Protein AF-J2YE41-F1 (afdb_monomer_lite)

Radius of gyration: 23.67 Å; chains: 1; bounding box: 54×49×64 Å

Secondary structure (DSSP, 8-state):
---EEEEEETTEEEEEETTTTEEPTT--EESTTTSBTHHHHT-SS---EEEE-SSSEEEEEETTEEEEEETTTTEEPTT--EEHHHHSTTTTTTT-SS---EEEE-SSSEEEEEETTEEEEEETTTTEEPTT-SEEHHHHSTTHHHHT-SS--SEEEE-SSSEEEEEETTEEEEEETTTTEEPTT-SEEHHHH--SSSSS---EEEEESS----TT--TTTHHHHHHHHHHHHHHHTS-HHHHHHHHHHHHTT-TT-B-TTSS-BTTTTB-HHHHHHTT--SHHHHHTTS-HHHHHHHHHHHHGGGTTS--SHHHHHHHHH-GGG--TT--TT-EEE-TTSTTGGGTGGGGGG-SS-SS-EEHHHHHHHHHHHT-SHHHHHHHHHHHT-

Foldseek 3Di:
DFQWKWFDDFLWIWIAGLVVLATDPPDTDGLPPQQACCVVQVNSGQFQEWEDQLDQWIWTAHFQWIWIAGQLLRHTDPPDTDGQPPQQAACVVQVNSGRFQYWYDPVPQWIWTWDFLWIWIAHNVVSYTDPPDTDGQPVQQPCCVVQVNRGGFNEKEDSVPQWIWTDDFQWIWIARNVVSHTDPPPGDGCVVRYPTDDSTGTSYMYTRPDDRDPLLDPVLCDLLNLVLLVVLCVLLVEDSLLLQLQLCLQAVQQQLDADPVAGQGGSNRHHQVLCVVLVNDPGRNVSNVDGSSRCVSSVSVLSNVVRQQHYASLSVNCSSQPVVPGDNPADQAAFPEFCPDPPNVSCPVVVVLVPVNPRTRGSVSSRVSSVVSCDDDSNVSVVCSSVPD

pLDDT: mean 89.84, std 10.74, range [37.81, 98.69]

Sequence (389 aa):
MITKAYFIYGGNYVRYDAATDSSDAGYPKQISGNWQGFSASGFDAGIEAAVDDNGLKIYFFKGGQYVRYDISSNRIDNGYPLRIADLWPGMSDSGFDSNIDAAVNWGNGKIFFFKGNQYLRYDLAADHTDNGYPVLISDGWPGFQAAGFADSIDAIVNWGNGKVYFFKSDKYLRYDIAADAIDPGYPDDIGNGWDIGPQGRIDAAWTISHQPINPTNFNYLGQQFFAKLKATCVQLNCSAEDLLGVMESESSIQPSAQNPNGKATGLIQFMPQTLIGLGWNNGPDAFRQLSALDQLPYVENYYRPHVGKLATAGRLYLATFLPALLTPNTQEADVVCEPGGINSQFYQPNQMLDTNKDGKITVSDLTERITKVQQGARWDALLALLNGA

Structure (mmCIF, N/CA/C/O backbone):
data_AF-J2YE41-F1
#
_entry.id   AF-J2YE41-F1
#
loop_
_atom_site.group_PDB
_atom_site.id
_atom_site.type_symbol
_atom_site.label_atom_id
_atom_site.label_alt_id
_atom_site.label_comp_id
_atom_site.label_asym_id
_atom_site.label_entity_id
_atom_site.label_seq_id
_atom_site.pdbx_PDB_ins_code
_atom_site.Cartn_x
_atom_site.Cartn_y
_atom_site.Cartn_z
_atom_site.occupancy
_atom_site.B_iso_or_equiv
_atom_site.auth_seq_id
_atom_site.auth_comp_id
_atom_site.auth_asym_id
_atom_site.auth_atom_id
_atom_site.pdbx_PDB_model_num
ATOM 1 N N . MET A 1 1 ? -0.379 11.941 -10.995 1.00 47.78 1 MET A N 1
ATOM 2 C CA . MET A 1 1 ? 0.972 1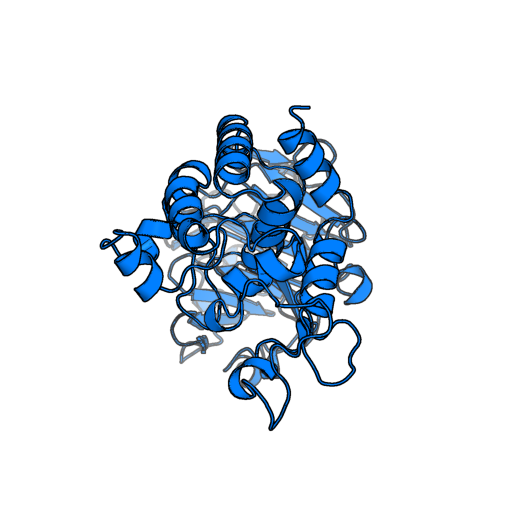1.924 -11.595 1.00 47.78 1 MET A CA 1
ATOM 3 C C . MET A 1 1 ? 1.886 11.222 -10.618 1.00 47.78 1 MET A C 1
ATOM 5 O O . MET A 1 1 ? 1.820 11.550 -9.439 1.00 47.78 1 MET A O 1
ATOM 9 N N . ILE A 1 2 ? 2.678 10.259 -11.091 1.00 57.72 2 ILE A N 1
ATOM 10 C CA . ILE A 1 2 ? 3.750 9.663 -10.290 1.00 57.72 2 ILE A CA 1
ATOM 11 C C . ILE A 1 2 ? 4.772 10.764 -10.023 1.00 57.72 2 ILE A C 1
ATOM 13 O O . ILE A 1 2 ? 5.197 11.445 -10.951 1.00 57.72 2 ILE A O 1
ATOM 17 N N . THR A 1 3 ? 5.120 10.981 -8.761 1.00 66.81 3 THR A N 1
ATOM 18 C CA . THR A 1 3 ? 6.094 12.015 -8.379 1.00 66.81 3 THR A CA 1
ATOM 19 C C . THR A 1 3 ? 7.393 11.426 -7.865 1.00 66.81 3 THR A C 1
ATOM 21 O O . THR A 1 3 ? 8.414 12.110 -7.876 1.00 66.81 3 THR A O 1
ATOM 24 N N . LYS A 1 4 ? 7.376 10.168 -7.411 1.00 83.75 4 LYS A N 1
ATOM 25 C CA . LYS A 1 4 ? 8.540 9.529 -6.809 1.00 83.75 4 LYS A CA 1
ATOM 26 C C . LYS A 1 4 ? 8.691 8.087 -7.268 1.00 83.75 4 LYS A C 1
ATOM 28 O O . LYS A 1 4 ? 7.732 7.311 -7.252 1.00 83.75 4 LYS A O 1
ATOM 33 N N . ALA A 1 5 ? 9.926 7.757 -7.614 1.00 89.31 5 ALA A N 1
ATOM 34 C CA . ALA A 1 5 ? 10.403 6.404 -7.821 1.00 89.31 5 ALA A CA 1
ATOM 35 C C . ALA A 1 5 ? 11.392 6.036 -6.714 1.00 89.31 5 ALA A C 1
ATOM 37 O O . ALA A 1 5 ? 11.994 6.894 -6.060 1.00 89.31 5 ALA A O 1
ATOM 38 N N . TYR A 1 6 ? 11.529 4.741 -6.500 1.00 91.62 6 TYR A N 1
ATOM 39 C CA . TYR A 1 6 ? 12.359 4.158 -5.473 1.00 91.62 6 TYR A CA 1
ATOM 40 C C . TYR A 1 6 ? 13.225 3.074 -6.070 1.00 91.62 6 TYR A C 1
ATOM 42 O O . TYR A 1 6 ? 12.728 2.248 -6.828 1.00 91.62 6 TYR A O 1
ATOM 50 N N . PHE A 1 7 ? 14.495 3.068 -5.687 1.00 93.88 7 PHE A N 1
ATOM 51 C CA . PHE A 1 7 ? 15.485 2.118 -6.177 1.00 93.88 7 PHE A CA 1
ATOM 52 C C . PHE A 1 7 ? 16.212 1.506 -4.992 1.00 93.88 7 PHE A C 1
ATOM 54 O O . PHE A 1 7 ? 16.685 2.248 -4.133 1.00 93.88 7 PHE A O 1
ATOM 61 N N . ILE A 1 8 ? 16.293 0.181 -4.932 1.00 92.50 8 ILE A N 1
ATOM 62 C CA . ILE A 1 8 ? 17.018 -0.565 -3.901 1.00 92.50 8 ILE A CA 1
ATOM 63 C C . ILE A 1 8 ? 18.302 -1.128 -4.493 1.00 92.50 8 ILE A C 1
ATOM 65 O O . ILE A 1 8 ? 18.303 -1.643 -5.607 1.00 92.50 8 ILE A O 1
ATOM 69 N N . TYR A 1 9 ? 19.382 -1.061 -3.720 1.00 90.12 9 TYR A N 1
ATOM 70 C CA . TYR A 1 9 ? 20.625 -1.767 -4.006 1.00 90.12 9 TYR A CA 1
ATOM 71 C C . TYR A 1 9 ? 21.387 -2.051 -2.708 1.00 90.12 9 TYR A C 1
ATOM 73 O O . TYR A 1 9 ? 21.607 -1.163 -1.876 1.00 90.12 9 TYR A O 1
ATOM 81 N N . GLY A 1 10 ? 21.801 -3.301 -2.502 1.00 83.88 10 GLY A N 1
ATOM 82 C CA . GLY A 1 10 ? 22.685 -3.688 -1.397 1.00 83.88 10 GLY A CA 1
ATOM 83 C C . GLY A 1 10 ? 22.175 -3.284 -0.005 1.00 83.88 10 GLY A C 1
ATOM 84 O O . GLY A 1 10 ? 22.964 -2.845 0.831 1.00 83.88 10 GLY A O 1
ATOM 85 N N . GLY A 1 11 ? 20.858 -3.361 0.230 1.00 86.69 11 GLY A N 1
ATOM 86 C CA . GLY A 1 11 ? 20.211 -2.964 1.495 1.00 86.69 11 GLY A CA 1
ATOM 87 C C . GLY A 1 11 ? 20.052 -1.450 1.699 1.00 86.69 11 GLY A C 1
ATOM 88 O O . GLY A 1 11 ? 19.559 -1.004 2.740 1.00 86.69 11 GLY A O 1
ATOM 89 N N . ASN A 1 12 ? 20.445 -0.646 0.711 1.00 90.25 12 ASN A N 1
ATOM 90 C CA . ASN A 1 12 ? 20.155 0.780 0.642 1.00 90.25 12 ASN A CA 1
ATOM 91 C C . ASN A 1 12 ? 18.992 1.037 -0.309 1.00 90.25 12 ASN A C 1
ATOM 93 O O . ASN A 1 12 ? 18.673 0.208 -1.158 1.00 90.25 12 ASN A O 1
ATOM 97 N N . TYR A 1 13 ? 18.390 2.211 -0.183 1.00 91.69 13 TYR A N 1
ATOM 98 C CA . TYR A 1 13 ? 17.435 2.724 -1.142 1.00 91.69 13 TYR A CA 1
ATOM 99 C C . TYR A 1 13 ? 17.724 4.185 -1.482 1.00 91.69 13 TYR A C 1
ATOM 101 O O . TYR A 1 13 ? 18.233 4.950 -0.655 1.00 91.69 13 TYR A O 1
ATOM 109 N N . VAL A 1 14 ? 17.362 4.569 -2.700 1.00 92.12 14 VAL A N 1
ATOM 110 C CA . VAL A 1 14 ? 17.308 5.948 -3.180 1.00 92.12 14 VAL A CA 1
ATOM 111 C C . VAL A 1 14 ? 15.861 6.313 -3.445 1.00 92.12 14 VAL A C 1
ATOM 113 O O . VAL A 1 14 ? 15.091 5.523 -3.990 1.00 92.12 14 VAL A O 1
ATOM 116 N N . ARG A 1 15 ? 15.503 7.534 -3.055 1.00 90.69 15 ARG A N 1
ATOM 117 C CA . ARG A 1 15 ? 14.259 8.177 -3.453 1.00 90.69 15 ARG A CA 1
ATOM 118 C C . ARG A 1 15 ? 14.569 9.145 -4.586 1.00 90.69 15 ARG A C 1
ATOM 120 O O . ARG A 1 15 ? 15.412 10.021 -4.416 1.00 90.69 15 ARG A O 1
ATOM 127 N N . TYR A 1 16 ? 13.890 8.977 -5.708 1.00 88.94 16 TYR A N 1
ATOM 128 C CA . TYR A 1 16 ? 14.122 9.735 -6.928 1.00 88.94 16 TYR A CA 1
ATOM 129 C C . TYR A 1 16 ? 12.886 10.546 -7.294 1.00 88.94 16 TYR A C 1
ATOM 131 O O . TYR A 1 16 ? 11.766 10.031 -7.266 1.00 88.94 16 TYR A O 1
ATOM 139 N N . ASP A 1 17 ? 13.081 11.823 -7.595 1.00 85.25 17 ASP A N 1
ATOM 140 C CA . ASP A 1 17 ? 12.035 12.743 -8.017 1.00 85.25 17 ASP A CA 1
ATOM 141 C C . ASP A 1 17 ? 11.844 12.677 -9.527 1.00 85.25 17 ASP A C 1
ATOM 143 O O . ASP A 1 17 ? 12.716 13.069 -10.298 1.00 85.25 17 ASP A O 1
ATOM 147 N N . ALA A 1 18 ? 10.677 12.196 -9.950 1.00 79.56 18 ALA A N 1
ATOM 148 C CA . ALA A 1 18 ? 10.364 12.075 -11.366 1.00 79.56 18 ALA A CA 1
ATOM 149 C C . ALA A 1 18 ? 10.132 13.432 -12.054 1.00 79.56 18 ALA A C 1
ATOM 151 O O . ALA A 1 18 ? 10.182 13.510 -13.279 1.00 79.56 18 ALA A O 1
ATOM 152 N N . ALA A 1 19 ? 9.849 14.493 -11.290 1.00 78.69 19 ALA A N 1
ATOM 153 C CA . ALA A 1 19 ? 9.622 15.832 -11.823 1.00 78.69 19 ALA A CA 1
ATOM 154 C C . ALA A 1 19 ? 10.927 16.615 -12.001 1.00 78.69 19 ALA A C 1
ATOM 156 O O . ALA A 1 19 ? 11.028 17.404 -12.940 1.00 78.69 19 ALA A O 1
ATOM 157 N N . THR A 1 20 ? 11.906 16.419 -11.113 1.00 82.31 20 THR A N 1
ATOM 158 C CA . THR A 1 20 ? 13.231 17.054 -11.235 1.00 82.31 20 THR A CA 1
ATOM 159 C C . THR A 1 20 ? 14.285 16.160 -11.874 1.00 82.31 20 THR A C 1
ATOM 161 O O . THR A 1 20 ? 15.378 16.649 -12.141 1.00 82.31 20 THR A O 1
ATOM 164 N N . ASP A 1 21 ? 13.954 14.894 -12.131 1.00 83.69 21 ASP A N 1
ATOM 165 C CA . ASP A 1 21 ? 14.845 13.891 -12.720 1.00 83.69 21 ASP A CA 1
ATOM 166 C C . ASP A 1 21 ? 16.160 13.763 -11.932 1.00 83.69 21 ASP A C 1
ATOM 168 O O . ASP A 1 21 ? 17.269 13.826 -12.462 1.00 83.69 21 ASP A O 1
ATOM 172 N N . SER A 1 22 ? 16.036 13.663 -10.605 1.00 87.81 22 SER A N 1
ATOM 173 C CA . SER A 1 22 ? 17.184 13.607 -9.701 1.00 87.81 22 SER A CA 1
ATOM 174 C C . SER A 1 22 ? 16.878 12.833 -8.426 1.00 87.81 22 SER A C 1
ATOM 176 O O . SER A 1 22 ? 15.730 12.776 -7.973 1.00 87.81 22 SER A O 1
ATOM 178 N N . SER A 1 23 ? 17.912 12.283 -7.786 1.00 88.75 23 SER A N 1
ATOM 179 C CA . SER A 1 23 ? 17.758 11.781 -6.423 1.00 88.75 23 SER A CA 1
ATOM 180 C C . SER A 1 23 ? 17.470 12.916 -5.446 1.00 88.75 23 SER A C 1
ATOM 182 O O . SER A 1 23 ? 17.886 14.065 -5.616 1.00 88.75 23 SER A O 1
ATOM 184 N N . ASP A 1 24 ? 16.730 12.585 -4.394 1.00 85.75 24 ASP A N 1
ATOM 185 C CA . ASP A 1 24 ? 16.506 13.510 -3.300 1.00 85.75 24 ASP A CA 1
ATOM 186 C C . ASP A 1 24 ? 17.790 13.693 -2.481 1.00 85.75 24 ASP A C 1
ATOM 188 O O . ASP A 1 24 ? 18.535 12.747 -2.214 1.00 85.75 24 ASP A O 1
ATOM 192 N N . ALA A 1 25 ? 18.015 14.914 -1.997 1.00 83.62 25 ALA A N 1
ATOM 193 C CA . ALA A 1 25 ? 19.161 15.211 -1.147 1.00 83.62 25 ALA A CA 1
ATOM 194 C C . ALA A 1 25 ? 19.198 14.309 0.106 1.00 83.62 25 ALA A C 1
ATOM 196 O O . ALA A 1 25 ? 18.190 14.108 0.791 1.00 83.62 25 ALA A O 1
ATOM 197 N N . GLY A 1 26 ? 20.388 13.796 0.431 1.00 83.00 26 GLY A N 1
ATOM 198 C CA . GLY A 1 26 ? 20.605 12.922 1.589 1.00 83.00 26 GLY A CA 1
ATOM 199 C C . GLY A 1 26 ? 20.265 11.447 1.353 1.00 83.00 26 GLY A C 1
ATOM 200 O O . GLY A 1 26 ? 20.172 10.696 2.325 1.00 83.00 26 GLY A O 1
ATOM 201 N N . TYR A 1 27 ? 20.069 11.046 0.096 1.00 88.75 27 TYR A N 1
ATOM 202 C CA . TYR A 1 27 ? 20.074 9.653 -0.344 1.00 88.75 27 TYR A CA 1
ATOM 203 C C . TYR A 1 27 ? 21.438 9.276 -0.954 1.00 88.75 27 TYR A C 1
ATOM 205 O O . TYR A 1 27 ? 22.154 10.165 -1.416 1.00 88.75 27 TYR A O 1
ATOM 213 N N . PRO A 1 28 ? 21.823 7.985 -0.945 1.00 91.62 28 PRO A N 1
ATOM 214 C CA . PRO A 1 28 ? 21.070 6.827 -0.447 1.00 91.62 28 PRO A CA 1
ATOM 215 C C . PRO A 1 28 ? 20.937 6.746 1.076 1.00 91.62 28 PRO A C 1
ATOM 217 O O . PRO A 1 28 ? 21.727 7.320 1.823 1.00 91.62 28 PRO A O 1
ATOM 220 N N . LYS A 1 29 ? 19.946 5.975 1.533 1.00 88.50 29 LYS A N 1
ATOM 221 C CA . LYS A 1 29 ? 19.749 5.613 2.944 1.00 88.50 29 LYS A CA 1
ATOM 222 C C . LYS A 1 29 ? 19.607 4.105 3.095 1.00 88.50 29 LYS A C 1
ATOM 224 O O . LYS A 1 29 ? 19.166 3.435 2.171 1.00 88.50 29 LYS A O 1
ATOM 229 N N . GLN A 1 30 ? 19.913 3.572 4.273 1.00 89.12 30 GLN A N 1
ATOM 230 C CA . GLN A 1 30 ? 19.657 2.161 4.574 1.00 89.12 30 GLN A CA 1
ATOM 231 C C . GLN A 1 30 ? 18.156 1.885 4.675 1.00 89.12 30 GLN A C 1
ATOM 233 O O . GLN A 1 30 ? 17.416 2.696 5.231 1.00 89.12 30 GLN A O 1
ATOM 238 N N . ILE A 1 31 ? 17.705 0.728 4.188 1.00 87.06 31 ILE A N 1
ATOM 239 C CA . ILE A 1 31 ? 16.321 0.272 4.392 1.00 87.06 31 ILE A CA 1
ATOM 240 C C . ILE A 1 31 ? 16.079 0.037 5.885 1.00 87.06 31 ILE A C 1
ATOM 242 O O . ILE A 1 31 ? 15.104 0.536 6.456 1.00 87.06 31 ILE A O 1
ATOM 246 N N . SER A 1 32 ? 17.022 -0.659 6.528 1.00 82.94 32 SER A N 1
ATOM 247 C CA . SER A 1 32 ? 17.027 -0.893 7.971 1.00 82.94 32 SER A CA 1
ATOM 248 C C . SER A 1 32 ? 16.957 0.438 8.732 1.00 82.94 32 SER A C 1
ATOM 250 O O . SER A 1 32 ? 17.686 1.386 8.435 1.00 82.94 32 SER A O 1
ATOM 252 N N . GLY A 1 33 ? 16.022 0.538 9.679 1.00 74.06 33 GLY A N 1
ATOM 253 C CA . GLY A 1 33 ? 15.787 1.743 10.483 1.00 74.06 33 GLY A CA 1
ATOM 254 C C . GLY A 1 33 ? 15.034 2.892 9.795 1.00 74.06 33 GLY A C 1
ATOM 255 O O . GLY A 1 33 ? 14.515 3.753 10.501 1.00 74.06 33 GLY A O 1
ATOM 256 N N . ASN A 1 34 ? 14.913 2.913 8.460 1.00 79.75 34 ASN A N 1
ATOM 257 C CA . ASN A 1 34 ? 14.138 3.941 7.745 1.00 79.75 34 ASN A CA 1
ATOM 258 C C . ASN A 1 34 ? 12.757 3.447 7.289 1.00 79.75 34 ASN A C 1
ATOM 260 O O . ASN A 1 34 ? 11.850 4.262 7.132 1.00 79.75 34 ASN A O 1
ATOM 264 N N . TRP A 1 35 ? 12.587 2.134 7.118 1.00 83.00 35 TRP A N 1
ATOM 265 C CA . TRP A 1 35 ? 11.310 1.495 6.798 1.00 83.00 35 TRP A CA 1
ATOM 266 C C . TRP A 1 35 ? 10.893 0.571 7.945 1.00 83.00 35 TRP A C 1
ATOM 268 O O . TRP A 1 35 ? 11.604 -0.383 8.276 1.00 83.00 35 TRP A O 1
ATOM 278 N N . GLN A 1 36 ? 9.760 0.848 8.602 1.00 80.00 36 GLN A N 1
ATOM 279 C CA . GLN A 1 36 ? 9.432 0.129 9.836 1.00 80.00 36 GLN A CA 1
ATOM 280 C C . GLN A 1 36 ? 9.006 -1.317 9.574 1.00 80.00 36 GLN A C 1
ATOM 282 O O . GLN A 1 36 ? 8.247 -1.624 8.657 1.00 80.00 36 GLN A O 1
ATOM 287 N N . GLY A 1 37 ? 9.476 -2.223 10.429 1.00 82.56 37 GLY A N 1
ATOM 288 C CA . GLY A 1 37 ? 9.197 -3.655 10.331 1.00 82.56 37 GLY A CA 1
ATOM 289 C C . GLY A 1 37 ? 10.180 -4.431 9.453 1.00 82.56 37 GLY A C 1
ATOM 290 O O . GLY A 1 37 ? 10.293 -5.639 9.640 1.00 82.56 37 GLY A O 1
ATOM 291 N N . PHE A 1 38 ? 10.958 -3.776 8.580 1.00 89.38 38 PHE A N 1
ATOM 292 C CA . PHE A 1 38 ? 11.889 -4.470 7.679 1.00 89.38 38 PHE A CA 1
ATOM 293 C C . PHE A 1 38 ? 12.940 -5.297 8.428 1.00 89.38 38 PHE A C 1
ATOM 295 O O . PHE A 1 38 ? 13.073 -6.487 8.146 1.00 89.38 38 PHE A O 1
ATOM 302 N N . SER A 1 39 ? 13.591 -4.731 9.449 1.00 87.38 39 SER A N 1
ATOM 303 C CA . SER A 1 39 ? 14.577 -5.459 10.263 1.00 87.38 39 SER A CA 1
ATOM 304 C C . SER A 1 39 ? 13.960 -6.658 10.996 1.00 87.38 39 SER A C 1
ATOM 306 O O . SER A 1 39 ? 14.563 -7.722 11.063 1.00 87.38 39 SER A O 1
ATOM 308 N N . ALA A 1 40 ? 12.732 -6.517 11.511 1.00 86.12 40 ALA A N 1
ATOM 309 C CA . ALA A 1 40 ? 12.031 -7.603 12.202 1.00 86.12 40 ALA A CA 1
ATOM 310 C C . ALA A 1 40 ? 11.574 -8.716 11.241 1.00 86.12 40 ALA A C 1
ATOM 312 O O . ALA A 1 40 ? 11.523 -9.879 11.627 1.00 86.12 40 ALA A O 1
ATOM 313 N N . SER A 1 41 ? 11.255 -8.360 9.995 1.00 90.50 41 SER A N 1
ATOM 314 C CA . SER A 1 41 ? 10.841 -9.305 8.952 1.00 90.50 41 SER A CA 1
ATOM 315 C C . SER A 1 41 ? 12.006 -10.017 8.253 1.00 90.50 41 SER A C 1
ATOM 317 O O . SER A 1 41 ? 11.784 -11.007 7.562 1.00 90.50 41 SER A O 1
ATOM 319 N N . GLY A 1 42 ? 13.237 -9.507 8.392 1.00 92.19 42 GLY A N 1
ATOM 320 C CA . GLY A 1 42 ? 14.408 -9.985 7.650 1.00 92.19 42 GLY A CA 1
ATOM 321 C C . GLY A 1 42 ? 14.448 -9.555 6.175 1.00 92.19 42 GLY A C 1
ATOM 322 O O . GLY A 1 42 ? 15.196 -10.144 5.391 1.00 92.19 42 GLY A O 1
ATOM 323 N N . PHE A 1 43 ? 13.648 -8.558 5.782 1.00 94.12 43 PHE A N 1
ATOM 324 C CA . PHE A 1 43 ? 13.622 -7.982 4.428 1.00 94.12 43 PHE A CA 1
ATOM 325 C C . PHE A 1 43 ? 14.491 -6.724 4.293 1.00 94.12 43 PHE A C 1
ATOM 327 O O . PHE A 1 43 ? 14.517 -6.112 3.235 1.00 94.12 43 PHE A O 1
ATOM 334 N N . ASP A 1 44 ? 15.226 -6.310 5.325 1.00 88.56 44 ASP A N 1
ATOM 335 C CA . ASP A 1 44 ? 16.101 -5.130 5.264 1.00 88.56 44 ASP A CA 1
ATOM 336 C C . ASP A 1 44 ? 17.341 -5.300 4.361 1.00 88.56 44 ASP A C 1
ATOM 338 O O . ASP A 1 44 ? 18.073 -4.337 4.129 1.00 88.56 44 ASP A O 1
ATOM 342 N N . ALA A 1 45 ? 17.538 -6.496 3.799 1.00 89.69 45 ALA A N 1
ATOM 343 C CA . ALA A 1 45 ? 18.460 -6.785 2.707 1.00 89.69 45 ALA A CA 1
ATOM 344 C C . ALA A 1 45 ? 17.944 -7.935 1.821 1.00 89.69 45 ALA A C 1
ATOM 346 O O . ALA A 1 45 ? 17.189 -8.799 2.280 1.00 89.69 45 ALA A O 1
ATOM 347 N N . GLY A 1 46 ? 18.419 -7.987 0.571 1.00 91.00 46 GLY A N 1
ATOM 348 C CA . GLY A 1 46 ? 18.110 -9.064 -0.377 1.00 91.00 46 GLY A CA 1
ATOM 349 C C . GLY A 1 46 ? 16.665 -9.057 -0.875 1.00 91.00 46 GLY A C 1
ATOM 350 O O . GLY A 1 46 ? 16.093 -10.122 -1.056 1.00 91.00 46 GLY A O 1
ATOM 351 N N . ILE A 1 47 ? 16.061 -7.876 -1.015 1.00 95.25 47 ILE A N 1
ATOM 352 C CA . ILE A 1 47 ? 14.795 -7.719 -1.738 1.00 95.25 47 ILE A CA 1
ATOM 353 C C . ILE A 1 47 ? 15.092 -7.938 -3.219 1.00 95.25 47 ILE A C 1
ATOM 355 O O . ILE A 1 47 ? 16.036 -7.349 -3.733 1.00 95.25 47 ILE A O 1
ATOM 359 N N . GLU A 1 48 ? 14.297 -8.778 -3.867 1.00 96.50 48 GLU A N 1
ATOM 360 C CA . GLU A 1 48 ? 14.488 -9.190 -5.263 1.00 96.50 48 GLU A CA 1
ATOM 361 C C . GLU A 1 48 ? 13.505 -8.487 -6.201 1.00 96.50 48 GLU A C 1
ATOM 363 O O . GLU A 1 48 ? 13.808 -8.253 -7.358 1.00 96.50 48 GLU A O 1
ATOM 368 N N . ALA A 1 49 ? 12.325 -8.113 -5.703 1.00 97.12 49 ALA A N 1
ATOM 369 C CA . ALA A 1 49 ? 11.358 -7.333 -6.461 1.00 97.12 49 ALA A CA 1
ATOM 370 C C . ALA A 1 49 ? 10.476 -6.508 -5.525 1.00 97.12 49 ALA A C 1
ATOM 372 O O . ALA A 1 49 ? 10.270 -6.860 -4.358 1.00 97.12 49 ALA A O 1
ATOM 373 N N . ALA A 1 50 ? 9.916 -5.421 -6.048 1.00 95.62 50 ALA A N 1
ATOM 374 C CA . ALA A 1 50 ? 8.933 -4.606 -5.354 1.00 95.62 50 ALA A CA 1
ATOM 375 C C . ALA A 1 50 ? 7.855 -4.133 -6.331 1.00 95.62 50 ALA A C 1
ATOM 377 O O . ALA A 1 50 ? 8.156 -3.839 -7.483 1.00 95.62 50 ALA A O 1
ATOM 378 N N . VAL A 1 51 ? 6.604 -4.051 -5.885 1.00 93.38 51 VAL A N 1
ATOM 379 C CA . VAL A 1 51 ? 5.506 -3.508 -6.698 1.00 93.38 51 VAL A CA 1
ATOM 380 C C . VAL A 1 51 ? 4.420 -2.901 -5.821 1.00 93.38 51 VAL A C 1
ATOM 382 O O . VAL A 1 51 ? 4.123 -3.421 -4.744 1.00 93.38 51 VAL A O 1
ATOM 385 N N . ASP A 1 52 ? 3.820 -1.801 -6.266 1.00 87.88 52 ASP A N 1
ATOM 386 C CA . ASP A 1 52 ? 2.640 -1.215 -5.638 1.00 87.88 52 ASP A CA 1
ATOM 387 C C . ASP A 1 52 ? 1.340 -1.766 -6.250 1.00 87.88 52 ASP A C 1
ATOM 389 O O . ASP A 1 52 ? 1.282 -2.123 -7.428 1.00 87.88 52 ASP A O 1
ATOM 393 N N . ASP A 1 53 ? 0.260 -1.820 -5.469 1.00 75.44 53 ASP A N 1
ATOM 394 C CA . ASP A 1 53 ? -1.060 -2.258 -5.954 1.00 75.44 53 ASP A CA 1
ATOM 395 C C . ASP A 1 53 ? -1.919 -1.122 -6.537 1.00 75.44 53 ASP A C 1
ATOM 397 O O . ASP A 1 53 ? -3.129 -1.279 -6.689 1.00 75.44 53 ASP A O 1
ATOM 401 N N . ASN A 1 54 ? -1.318 0.028 -6.877 1.00 66.44 54 ASN A N 1
ATOM 402 C CA . ASN A 1 54 ? -1.997 1.304 -7.152 1.00 66.44 54 ASN A CA 1
ATOM 403 C C . ASN A 1 54 ? -2.819 1.862 -5.972 1.00 66.44 54 ASN A C 1
ATOM 405 O O . ASN A 1 54 ? -3.535 2.854 -6.135 1.00 66.44 54 ASN A O 1
ATOM 409 N N . GLY A 1 55 ? -2.734 1.248 -4.792 1.00 66.88 55 GLY A N 1
ATOM 410 C CA . GLY A 1 55 ? -3.373 1.693 -3.566 1.00 66.88 55 GLY A CA 1
ATOM 411 C C . GLY A 1 55 ? -2.365 2.280 -2.582 1.00 66.88 55 GLY A C 1
ATOM 412 O O . GLY A 1 55 ? -1.532 3.122 -2.918 1.00 66.88 55 GLY A O 1
ATOM 413 N N . LEU A 1 56 ? -2.481 1.849 -1.326 1.00 72.69 56 LEU A N 1
ATOM 414 C CA . LEU A 1 56 ? -1.610 2.259 -0.222 1.00 72.69 56 LEU A CA 1
ATOM 415 C C . LEU A 1 56 ? -0.676 1.127 0.218 1.00 72.69 56 LEU A C 1
ATOM 417 O O . LEU A 1 56 ? -0.145 1.179 1.329 1.00 72.69 56 LEU A O 1
ATOM 421 N N . LYS A 1 57 ? -0.488 0.093 -0.610 1.00 84.19 57 LYS A N 1
ATOM 422 C CA . LYS A 1 57 ? 0.353 -1.053 -0.271 1.00 84.19 57 LYS A CA 1
ATOM 423 C C . LYS A 1 57 ? 1.483 -1.228 -1.275 1.00 84.19 57 LYS A C 1
ATOM 425 O O . LYS A 1 57 ? 1.318 -1.029 -2.475 1.00 84.19 57 LYS A O 1
ATOM 430 N N . ILE A 1 58 ? 2.629 -1.646 -0.754 1.00 92.38 58 ILE A N 1
ATOM 431 C CA . ILE A 1 58 ? 3.781 -2.077 -1.544 1.00 92.38 58 ILE A CA 1
ATOM 432 C C . ILE A 1 58 ? 4.111 -3.501 -1.124 1.00 92.38 58 ILE A C 1
ATOM 434 O O . ILE A 1 58 ? 4.147 -3.815 0.066 1.00 92.38 58 ILE A O 1
ATOM 438 N N . TYR A 1 59 ? 4.354 -4.361 -2.095 1.00 95.06 59 TYR A N 1
ATOM 439 C CA . TYR A 1 59 ? 4.708 -5.753 -1.893 1.00 95.06 59 TYR A CA 1
ATOM 440 C C . TYR A 1 59 ? 6.181 -5.908 -2.231 1.00 95.06 59 TYR A C 1
ATOM 442 O O . TYR A 1 59 ? 6.589 -5.570 -3.338 1.00 95.06 59 TYR A O 1
ATOM 450 N N . PHE A 1 60 ? 6.970 -6.392 -1.276 1.00 97.12 60 PHE A N 1
ATOM 451 C CA . PHE A 1 60 ? 8.395 -6.662 -1.457 1.00 97.12 60 PHE A CA 1
ATOM 452 C C . PHE A 1 60 ? 8.614 -8.166 -1.413 1.00 97.12 60 PHE A C 1
ATOM 454 O O . PHE A 1 60 ? 8.120 -8.821 -0.494 1.00 97.12 60 PHE A O 1
ATOM 461 N N . PHE A 1 61 ? 9.353 -8.704 -2.376 1.00 97.94 61 PHE A N 1
ATOM 462 C CA . PHE A 1 61 ? 9.565 -10.137 -2.566 1.00 97.94 61 PHE A CA 1
ATOM 463 C C . PHE A 1 61 ? 11.018 -10.512 -2.282 1.00 97.94 61 PHE A C 1
ATOM 465 O O . PHE A 1 61 ? 11.934 -9.740 -2.569 1.00 97.94 61 PHE A O 1
ATOM 472 N N . LYS A 1 62 ? 11.208 -11.685 -1.675 1.00 97.38 62 LYS A N 1
ATOM 473 C CA . LYS A 1 62 ? 12.515 -12.266 -1.358 1.00 97.38 62 LYS A CA 1
ATOM 474 C C . LYS A 1 62 ? 12.380 -13.776 -1.217 1.00 97.38 62 LYS A C 1
ATOM 476 O O . LYS A 1 62 ? 11.619 -14.257 -0.369 1.00 97.38 62 LYS A O 1
ATOM 481 N N . GLY A 1 63 ? 13.141 -14.534 -2.000 1.00 97.44 63 GLY A N 1
ATOM 482 C CA . GLY A 1 63 ? 13.015 -15.982 -2.069 1.00 97.44 63 GLY A CA 1
ATOM 483 C C . GLY A 1 63 ? 11.570 -16.381 -2.367 1.00 97.44 63 GLY A C 1
ATOM 484 O O . GLY A 1 63 ? 10.932 -15.816 -3.246 1.00 97.44 63 GLY A O 1
ATOM 485 N N . GLY A 1 64 ? 11.026 -17.339 -1.611 1.00 97.44 64 GLY A N 1
ATOM 486 C CA . GLY A 1 64 ? 9.624 -17.775 -1.722 1.00 97.44 64 GLY A CA 1
ATOM 487 C C . GLY A 1 64 ? 8.618 -16.980 -0.883 1.00 97.44 64 GLY A C 1
ATOM 488 O O . GLY A 1 64 ? 7.521 -17.473 -0.607 1.00 97.44 64 GLY A O 1
ATOM 489 N N . GLN A 1 65 ? 9.005 -15.802 -0.390 1.00 98.25 65 GLN A N 1
ATOM 490 C CA . GLN A 1 65 ? 8.224 -15.008 0.552 1.00 98.25 65 GLN A CA 1
ATOM 491 C C . GLN A 1 65 ? 8.028 -13.576 0.066 1.00 98.25 65 GLN A C 1
ATOM 493 O O . GLN A 1 65 ? 8.756 -13.068 -0.785 1.00 98.25 65 GLN A O 1
ATOM 498 N N . TYR A 1 66 ? 7.054 -12.906 0.668 1.00 98.06 66 TYR A N 1
ATOM 499 C CA . TYR A 1 66 ? 6.847 -11.482 0.490 1.00 98.06 66 TYR A CA 1
ATOM 500 C C . TYR A 1 66 ? 6.423 -10.818 1.799 1.00 98.06 66 TYR A C 1
ATOM 502 O O . TYR A 1 66 ? 5.887 -11.466 2.703 1.00 98.06 66 TYR A O 1
ATOM 510 N N . VAL A 1 67 ? 6.652 -9.512 1.889 1.00 97.06 67 VAL A N 1
ATOM 511 C CA . VAL A 1 67 ? 6.085 -8.637 2.918 1.00 97.06 67 VAL A CA 1
ATOM 512 C C . VAL A 1 67 ? 5.183 -7.612 2.251 1.00 97.06 67 VAL A C 1
ATOM 514 O O . VAL A 1 67 ? 5.486 -7.122 1.162 1.00 97.06 67 VAL A O 1
ATOM 517 N N . ARG A 1 68 ? 4.078 -7.267 2.911 1.00 95.19 68 ARG A N 1
ATOM 518 C CA . ARG A 1 68 ? 3.216 -6.163 2.490 1.00 95.19 68 ARG A CA 1
ATOM 519 C C . ARG A 1 68 ? 3.462 -4.969 3.397 1.00 95.19 68 ARG A C 1
ATOM 521 O O . ARG A 1 68 ? 3.214 -5.035 4.600 1.00 95.19 68 ARG A O 1
ATOM 528 N N . TYR A 1 69 ? 3.966 -3.892 2.819 1.00 90.62 69 TYR A N 1
ATOM 529 C CA . TYR A 1 69 ? 4.159 -2.619 3.489 1.00 90.62 69 TYR A CA 1
ATOM 530 C C . TYR A 1 69 ? 2.933 -1.747 3.303 1.00 90.62 69 TYR A C 1
ATOM 532 O O . TYR A 1 69 ? 2.488 -1.517 2.180 1.00 90.62 69 TYR A O 1
ATOM 540 N N . ASP A 1 70 ? 2.403 -1.247 4.406 1.00 82.12 70 ASP A N 1
ATOM 541 C CA . ASP A 1 70 ? 1.342 -0.264 4.406 1.00 82.12 70 ASP A CA 1
ATOM 542 C C . ASP A 1 70 ? 1.944 1.140 4.426 1.00 82.12 70 ASP A C 1
ATOM 544 O O . ASP A 1 70 ? 2.642 1.531 5.365 1.00 82.12 70 ASP A O 1
ATOM 548 N N . ILE A 1 71 ? 1.670 1.899 3.367 1.00 75.69 71 ILE A N 1
ATOM 549 C CA . ILE A 1 71 ? 2.158 3.267 3.201 1.00 75.69 71 ILE A CA 1
ATOM 550 C C . ILE A 1 71 ? 1.548 4.181 4.270 1.00 75.69 71 ILE A C 1
ATOM 552 O O . ILE A 1 71 ? 2.252 5.030 4.809 1.00 75.69 71 ILE A O 1
ATOM 556 N N . SER A 1 72 ? 0.265 4.006 4.606 1.00 68.56 72 SER A N 1
ATOM 557 C CA . SER A 1 72 ? -0.464 4.892 5.525 1.00 68.56 72 SER A CA 1
ATOM 558 C C . SER A 1 72 ? 0.024 4.810 6.972 1.00 68.56 72 SER A C 1
ATOM 560 O O . SER A 1 72 ? 0.249 5.835 7.612 1.00 68.56 72 SER A O 1
ATOM 562 N N . SER A 1 73 ? 0.261 3.596 7.455 1.00 63.22 73 SER A N 1
ATOM 563 C CA . SER A 1 73 ? 0.772 3.297 8.793 1.00 63.22 73 SER A CA 1
ATOM 564 C C . SER A 1 73 ? 2.298 3.178 8.831 1.00 63.22 73 SER A C 1
ATOM 566 O O . SER A 1 73 ? 2.874 2.972 9.900 1.00 63.22 73 SER A O 1
ATOM 568 N N . ASN A 1 74 ? 2.955 3.343 7.676 1.00 72.88 74 ASN A N 1
ATOM 569 C CA . ASN A 1 74 ? 4.403 3.335 7.496 1.00 72.88 74 ASN A CA 1
ATOM 570 C C . ASN A 1 74 ? 5.083 2.130 8.164 1.00 72.88 74 ASN A C 1
ATOM 572 O O . ASN A 1 74 ? 6.044 2.288 8.922 1.00 72.88 74 ASN A O 1
ATOM 576 N N . ARG A 1 75 ? 4.560 0.928 7.916 1.00 81.12 75 ARG A N 1
ATOM 577 C CA . ARG A 1 75 ? 5.092 -0.317 8.477 1.00 81.12 75 ARG A CA 1
ATOM 578 C C . ARG A 1 75 ? 4.715 -1.527 7.636 1.00 81.12 75 ARG A C 1
ATOM 580 O O . ARG A 1 75 ? 3.708 -1.524 6.934 1.00 81.12 75 ARG A O 1
ATOM 587 N N . ILE A 1 76 ? 5.491 -2.597 7.775 1.00 85.75 76 ILE A N 1
ATOM 588 C CA . ILE A 1 76 ? 5.055 -3.928 7.345 1.00 85.75 76 ILE A CA 1
ATOM 589 C C . ILE A 1 76 ? 3.807 -4.330 8.144 1.00 85.75 76 ILE A C 1
ATOM 591 O O . ILE A 1 76 ? 3.768 -4.181 9.371 1.00 85.75 76 ILE A O 1
ATOM 595 N N . ASP A 1 77 ? 2.795 -4.834 7.439 1.00 83.06 77 ASP A N 1
ATOM 596 C CA . ASP A 1 77 ? 1.569 -5.349 8.041 1.00 83.06 77 ASP A CA 1
ATOM 597 C C . ASP A 1 77 ? 1.878 -6.489 9.030 1.00 83.06 77 ASP A C 1
ATOM 599 O O . ASP A 1 77 ? 2.806 -7.282 8.857 1.00 83.06 77 ASP A O 1
ATOM 603 N N . ASN A 1 78 ? 1.076 -6.601 10.090 1.00 83.56 78 ASN A N 1
ATOM 604 C CA . ASN A 1 78 ? 1.227 -7.694 11.052 1.00 83.56 78 ASN A CA 1
ATOM 605 C C . ASN A 1 78 ? 1.014 -9.056 10.367 1.00 83.56 78 ASN A C 1
ATOM 607 O O . ASN A 1 78 ? 0.080 -9.213 9.584 1.00 83.56 78 ASN A O 1
ATOM 611 N N . GLY A 1 79 ? 1.834 -10.049 10.720 1.00 81.69 79 GLY A N 1
ATOM 612 C CA . GLY A 1 79 ? 1.724 -11.419 10.201 1.00 81.69 79 GLY A CA 1
ATOM 613 C C . GLY A 1 79 ? 2.603 -11.725 8.985 1.00 81.69 79 GLY A C 1
ATOM 614 O O . GLY A 1 79 ? 2.649 -12.874 8.566 1.00 81.69 79 GLY A O 1
ATOM 615 N N . TYR A 1 80 ? 3.329 -10.739 8.457 1.00 92.75 80 TYR A N 1
ATOM 616 C CA . TYR A 1 80 ? 4.336 -10.928 7.410 1.00 92.75 80 TYR A CA 1
ATOM 617 C C . TYR A 1 80 ? 5.733 -11.239 7.993 1.00 92.75 80 TYR A C 1
ATOM 619 O O . TYR A 1 80 ? 6.022 -10.814 9.116 1.00 92.75 80 TYR A O 1
ATOM 627 N N . PRO A 1 81 ? 6.627 -11.930 7.250 1.00 97.50 81 PRO A N 1
ATOM 628 C CA . PRO A 1 81 ? 6.483 -12.371 5.857 1.00 97.50 81 PRO A CA 1
ATOM 629 C C . PRO A 1 81 ? 5.563 -13.585 5.674 1.00 97.50 81 PRO A C 1
ATOM 631 O O . PRO A 1 81 ? 5.456 -14.437 6.552 1.00 97.50 81 PRO A O 1
ATOM 634 N N . LEU A 1 82 ? 4.937 -13.677 4.500 1.00 93.06 82 LEU A N 1
ATOM 635 C CA . LEU A 1 82 ? 4.090 -14.801 4.085 1.00 93.06 82 LEU A CA 1
ATOM 636 C C . LEU A 1 82 ? 4.645 -15.433 2.808 1.00 93.06 82 LEU A C 1
ATOM 638 O O . LEU A 1 82 ? 5.440 -14.815 2.100 1.00 93.06 82 LEU A O 1
ATOM 642 N N . ARG A 1 83 ? 4.263 -16.681 2.518 1.00 96.31 83 ARG A N 1
ATOM 643 C CA . ARG A 1 83 ? 4.711 -17.373 1.302 1.00 96.31 83 ARG A CA 1
ATOM 644 C C . ARG A 1 83 ? 3.947 -16.851 0.094 1.00 96.31 83 ARG A C 1
ATOM 646 O O . ARG A 1 83 ? 2.735 -16.666 0.165 1.00 96.31 83 ARG A O 1
ATOM 653 N N . ILE A 1 84 ? 4.645 -16.683 -1.026 1.00 96.56 84 ILE A N 1
ATOM 654 C CA . ILE A 1 84 ? 4.019 -16.271 -2.291 1.00 96.56 84 ILE A CA 1
ATOM 655 C C . ILE A 1 84 ? 2.982 -17.322 -2.716 1.00 96.56 84 ILE A C 1
ATOM 657 O O . ILE A 1 84 ? 1.848 -16.975 -3.030 1.00 96.56 84 ILE A O 1
ATOM 661 N N . ALA A 1 85 ? 3.343 -18.605 -2.610 1.00 89.56 85 ALA A N 1
ATOM 662 C CA . ALA A 1 85 ? 2.488 -19.741 -2.960 1.00 89.56 85 ALA A CA 1
ATOM 663 C C . ALA A 1 85 ? 1.131 -19.786 -2.228 1.00 89.56 85 ALA A C 1
ATOM 665 O O . ALA A 1 85 ? 0.199 -20.395 -2.743 1.00 89.56 85 ALA A O 1
ATOM 666 N N . ASP A 1 86 ? 1.014 -19.168 -1.048 1.00 81.75 86 ASP A N 1
ATOM 667 C CA . ASP A 1 86 ? -0.193 -19.274 -0.220 1.00 81.75 86 ASP A CA 1
ATOM 668 C C . ASP A 1 86 ? -1.233 -18.188 -0.551 1.00 81.75 86 ASP A C 1
ATOM 670 O O . ASP A 1 86 ? -2.423 -18.391 -0.318 1.00 81.75 86 ASP A O 1
ATOM 674 N N . LEU A 1 87 ? -0.795 -17.024 -1.050 1.00 87.19 87 LEU A N 1
ATOM 675 C CA . LEU A 1 87 ? -1.628 -15.813 -1.145 1.00 87.19 87 LEU A CA 1
ATOM 676 C C . LEU A 1 87 ? -1.547 -15.078 -2.489 1.00 87.19 87 LEU A C 1
ATOM 678 O O . LEU A 1 87 ? -2.153 -14.021 -2.625 1.00 87.19 87 LEU A O 1
ATOM 682 N N . TRP A 1 88 ? -0.833 -15.632 -3.470 1.00 90.38 88 TRP A N 1
ATOM 683 C CA . TRP A 1 88 ? -0.857 -15.171 -4.859 1.00 90.38 88 TRP A CA 1
ATOM 684 C C . TRP A 1 88 ? -1.299 -16.317 -5.786 1.00 90.38 88 TRP A C 1
ATOM 686 O O . TRP A 1 88 ? -0.445 -17.030 -6.335 1.00 90.38 88 TRP A O 1
ATOM 696 N N . PRO A 1 89 ? -2.618 -16.552 -5.936 1.00 92.00 89 PRO A N 1
ATOM 697 C CA . PRO A 1 89 ? -3.152 -17.632 -6.760 1.00 92.00 89 PRO A CA 1
ATOM 698 C C . PRO A 1 89 ? -2.560 -17.693 -8.176 1.00 92.00 89 PRO A C 1
ATOM 700 O O . PRO A 1 89 ? -2.379 -16.685 -8.857 1.00 92.00 89 PRO A O 1
ATOM 703 N N . GLY A 1 90 ? -2.227 -18.907 -8.617 1.00 93.81 90 GLY A N 1
ATOM 704 C CA . GLY A 1 90 ? -1.631 -19.174 -9.928 1.00 93.81 90 GLY A CA 1
ATOM 705 C C . GLY A 1 90 ? -0.115 -18.953 -10.024 1.00 93.81 90 GLY A C 1
ATOM 706 O O . GLY A 1 90 ? 0.504 -19.465 -10.960 1.00 93.81 90 GLY A O 1
ATOM 707 N N . MET A 1 91 ? 0.529 -18.265 -9.066 1.00 96.69 91 MET A N 1
ATOM 708 C CA . MET A 1 91 ? 1.988 -18.052 -9.095 1.00 96.69 91 MET A CA 1
ATOM 709 C C . MET A 1 91 ? 2.767 -19.365 -8.950 1.00 96.69 91 MET A C 1
ATOM 711 O O . MET A 1 91 ? 3.736 -19.575 -9.678 1.00 96.69 91 MET A O 1
ATOM 715 N N . SER A 1 92 ? 2.346 -20.264 -8.049 1.00 95.69 92 SER A N 1
ATOM 716 C CA . SER A 1 92 ? 3.026 -21.557 -7.837 1.00 95.69 92 SER A CA 1
ATOM 717 C C . SER A 1 92 ? 2.887 -22.477 -9.050 1.00 95.69 92 SER A C 1
ATOM 719 O O . SER A 1 92 ? 3.889 -22.994 -9.541 1.00 95.69 92 SER A O 1
ATOM 721 N N . ASP A 1 93 ? 1.685 -22.566 -9.626 1.00 94.50 93 ASP A N 1
ATOM 722 C CA . ASP A 1 93 ? 1.430 -23.333 -10.855 1.00 94.50 93 ASP A CA 1
ATOM 723 C C . ASP A 1 93 ? 2.259 -22.822 -12.044 1.00 94.50 93 ASP A C 1
ATOM 725 O O . ASP A 1 93 ? 2.652 -23.590 -12.921 1.00 94.50 93 ASP A O 1
ATOM 729 N N . SER A 1 94 ? 2.563 -21.521 -12.044 1.00 95.44 94 SER A N 1
ATOM 730 C CA . SER A 1 94 ? 3.375 -20.854 -13.064 1.00 95.44 94 SER A CA 1
ATOM 731 C C . SER A 1 94 ? 4.884 -20.927 -12.787 1.00 95.44 94 SER A C 1
ATOM 733 O O . SER A 1 94 ? 5.672 -20.504 -13.629 1.00 95.44 94 SER A O 1
ATOM 735 N N . GLY A 1 95 ? 5.314 -21.428 -11.622 1.00 96.69 95 GLY A N 1
ATOM 736 C CA . GLY A 1 95 ? 6.722 -21.455 -11.200 1.00 96.69 95 GLY A CA 1
ATOM 737 C C . GLY A 1 95 ? 7.287 -20.101 -10.740 1.00 96.69 95 GLY A C 1
ATOM 738 O O . GLY A 1 95 ? 8.507 -19.931 -10.687 1.00 96.69 95 GLY A O 1
ATOM 739 N N . PHE A 1 96 ? 6.425 -19.137 -10.408 1.00 97.94 96 PHE A N 1
ATOM 740 C CA . PHE A 1 96 ? 6.755 -17.770 -9.972 1.00 97.94 96 PHE A CA 1
ATOM 741 C C . PHE A 1 96 ? 6.574 -17.558 -8.456 1.00 97.94 96 PHE A C 1
ATOM 743 O O . PHE A 1 96 ? 6.573 -16.433 -7.970 1.00 97.94 96 PHE A O 1
ATOM 750 N N . ASP A 1 97 ? 6.458 -18.627 -7.670 1.00 97.00 97 ASP A N 1
ATOM 751 C CA . ASP A 1 97 ? 6.315 -18.571 -6.209 1.00 97.00 97 ASP A CA 1
ATOM 752 C C . ASP A 1 97 ? 7.637 -18.403 -5.440 1.00 97.00 97 ASP A C 1
ATOM 754 O O . ASP A 1 97 ? 7.668 -18.546 -4.215 1.00 97.00 97 ASP A O 1
ATOM 758 N N . SER A 1 98 ? 8.733 -18.119 -6.146 1.00 97.56 98 SER A N 1
ATOM 759 C CA . SER A 1 98 ? 10.050 -17.845 -5.571 1.00 97.56 98 SER A CA 1
ATOM 760 C C . SER A 1 98 ? 10.989 -17.152 -6.554 1.00 97.56 98 SER A C 1
ATOM 762 O O . SER A 1 98 ? 10.865 -17.381 -7.759 1.00 97.56 98 SER A O 1
ATOM 764 N N . ASN A 1 99 ? 11.969 -16.398 -6.039 1.00 96.31 99 ASN A N 1
ATOM 765 C CA . ASN A 1 99 ? 13.050 -15.764 -6.808 1.00 96.31 99 ASN A CA 1
ATOM 766 C C . ASN A 1 99 ? 12.496 -14.936 -7.978 1.00 96.31 99 ASN A C 1
ATOM 768 O O . ASN A 1 99 ? 12.715 -15.265 -9.144 1.00 96.31 99 ASN A O 1
ATOM 772 N N . ILE A 1 100 ? 11.670 -13.944 -7.651 1.00 98.19 100 ILE A N 1
ATOM 773 C CA . ILE A 1 100 ? 11.088 -13.028 -8.635 1.00 98.19 100 ILE A CA 1
ATOM 774 C C . ILE A 1 100 ? 12.139 -11.958 -8.915 1.00 98.19 100 ILE A C 1
ATOM 776 O O . ILE A 1 100 ? 12.491 -11.224 -7.998 1.00 98.19 100 ILE A O 1
ATOM 780 N N . ASP A 1 101 ? 12.605 -11.855 -10.157 1.00 98.31 101 ASP A N 1
ATOM 781 C CA . ASP A 1 101 ? 13.696 -10.940 -10.509 1.00 98.31 101 ASP A CA 1
ATOM 782 C C . ASP A 1 101 ? 13.222 -9.489 -10.621 1.00 98.31 101 ASP A C 1
ATOM 784 O O . ASP A 1 101 ? 13.961 -8.571 -10.302 1.00 98.31 101 ASP A O 1
ATOM 788 N N . ALA A 1 102 ? 11.989 -9.269 -11.087 1.00 98.19 102 ALA A N 1
ATOM 789 C CA . ALA A 1 102 ? 11.383 -7.944 -11.122 1.00 98.19 102 ALA A CA 1
ATOM 790 C C . ALA A 1 102 ? 9.854 -8.025 -11.137 1.00 98.19 102 ALA A C 1
ATOM 792 O O . ALA A 1 102 ? 9.258 -9.003 -11.597 1.00 98.19 102 ALA A O 1
ATOM 793 N N . ALA A 1 103 ? 9.204 -6.961 -10.671 1.00 97.62 103 ALA A N 1
ATOM 794 C CA . ALA A 1 103 ? 7.760 -6.804 -10.733 1.00 97.62 103 ALA A CA 1
ATOM 795 C C . ALA A 1 103 ? 7.408 -5.361 -11.097 1.00 97.62 103 ALA A C 1
ATOM 797 O O . ALA A 1 103 ? 8.108 -4.430 -10.707 1.00 97.62 103 ALA A O 1
ATOM 798 N N . VAL A 1 104 ? 6.326 -5.163 -11.848 1.00 95.25 104 VAL A N 1
ATOM 799 C CA . VAL A 1 104 ? 5.834 -3.822 -12.176 1.00 95.25 104 VAL A CA 1
ATOM 800 C C . VAL A 1 104 ? 4.322 -3.806 -12.291 1.00 95.25 104 VAL A C 1
ATOM 802 O O . VAL A 1 104 ? 3.716 -4.678 -12.915 1.00 95.25 104 VAL A O 1
ATOM 805 N N . ASN A 1 105 ? 3.703 -2.778 -11.724 1.00 91.44 105 ASN A N 1
ATOM 806 C CA . ASN A 1 105 ? 2.312 -2.477 -11.996 1.00 91.44 105 ASN A CA 1
ATOM 807 C C . ASN A 1 105 ? 2.226 -1.774 -13.352 1.00 91.44 105 ASN A C 1
ATOM 809 O O . ASN A 1 105 ? 2.754 -0.675 -13.548 1.00 91.44 105 ASN A O 1
ATOM 813 N N . TRP A 1 106 ? 1.578 -2.415 -14.321 1.00 88.00 106 TRP A N 1
ATOM 814 C CA . TRP A 1 106 ? 1.525 -1.880 -15.679 1.00 88.00 106 TRP A CA 1
ATOM 815 C C . TRP A 1 106 ? 0.552 -0.700 -15.816 1.00 88.00 106 TRP A C 1
ATOM 817 O O . TRP A 1 106 ? 0.581 0.025 -16.807 1.00 88.00 106 TRP A O 1
ATOM 827 N N . GLY A 1 107 ? -0.316 -0.480 -14.824 1.00 82.00 107 GLY A N 1
ATOM 828 C CA . GLY A 1 107 ? -1.316 0.591 -14.846 1.00 82.00 107 GLY A CA 1
ATOM 829 C C . GLY A 1 107 ? -2.587 0.254 -15.636 1.00 82.00 107 GLY A C 1
ATOM 830 O O . GLY A 1 107 ? -3.487 1.082 -15.727 1.00 82.00 107 GLY A O 1
ATOM 831 N N . ASN A 1 108 ? -2.708 -0.968 -16.166 1.00 79.69 108 ASN A N 1
ATOM 832 C CA . ASN A 1 108 ? -3.914 -1.482 -16.833 1.00 79.69 108 ASN A CA 1
ATOM 833 C C . ASN A 1 108 ? -4.665 -2.536 -15.989 1.00 79.69 108 ASN A C 1
ATOM 835 O O . ASN A 1 108 ? -5.390 -3.371 -16.530 1.00 79.69 108 ASN A O 1
ATOM 839 N N . GLY A 1 109 ? -4.455 -2.531 -14.669 1.00 80.12 109 GLY A N 1
ATOM 840 C CA . GLY A 1 109 ? -4.998 -3.543 -13.757 1.00 80.12 109 GLY A CA 1
ATOM 841 C C . GLY A 1 109 ? -4.227 -4.866 -13.759 1.00 80.12 109 GLY A C 1
ATOM 842 O O . GLY A 1 109 ? -4.732 -5.861 -13.242 1.00 80.12 109 GLY A O 1
ATOM 843 N N . LYS A 1 110 ? -3.023 -4.895 -14.345 1.00 87.06 110 LYS A N 1
ATOM 844 C CA . LYS A 1 110 ? -2.130 -6.055 -14.340 1.00 87.06 110 LYS A CA 1
ATOM 845 C C . LYS A 1 110 ? -0.811 -5.736 -13.647 1.00 87.06 110 LYS A C 1
ATOM 847 O O . LYS A 1 110 ? -0.232 -4.670 -13.868 1.00 87.06 110 LYS A O 1
ATOM 852 N N . ILE A 1 111 ? -0.314 -6.696 -12.874 1.00 94.50 111 ILE A N 1
ATOM 853 C CA . ILE A 1 111 ? 1.088 -6.739 -12.455 1.00 94.50 111 ILE A CA 1
ATOM 854 C C . ILE A 1 111 ? 1.825 -7.694 -13.386 1.00 94.50 111 ILE A C 1
ATOM 856 O O . ILE A 1 111 ? 1.333 -8.776 -13.696 1.00 94.50 111 ILE A O 1
ATOM 860 N N . PHE A 1 112 ? 3.001 -7.288 -13.841 1.00 97.31 112 PHE A N 1
ATOM 861 C CA . PHE A 1 112 ? 3.892 -8.134 -14.617 1.00 97.31 112 PHE A CA 1
ATOM 862 C C . PHE A 1 112 ? 5.038 -8.567 -13.712 1.00 97.31 112 PHE A C 1
ATOM 864 O O . PHE A 1 112 ? 5.717 -7.719 -13.139 1.00 97.31 112 PHE A O 1
ATOM 871 N N . PHE A 1 113 ? 5.238 -9.875 -13.595 1.00 98.50 113 PHE A N 1
ATOM 872 C CA . PHE A 1 113 ? 6.340 -10.486 -12.860 1.00 98.50 113 PHE A CA 1
ATOM 873 C C . PHE A 1 113 ? 7.342 -11.078 -13.845 1.00 98.50 113 PHE A C 1
ATOM 875 O O . PHE A 1 113 ? 6.937 -11.701 -14.824 1.00 98.50 113 PHE A O 1
ATOM 882 N N . PHE A 1 114 ? 8.634 -10.922 -13.577 1.00 98.69 114 PHE A N 1
ATOM 883 C CA . PHE A 1 114 ? 9.729 -11.422 -14.406 1.00 98.69 114 PHE A CA 1
ATOM 884 C C . PHE A 1 114 ? 10.590 -12.390 -13.599 1.00 98.69 114 PHE A C 1
ATOM 886 O O . PHE A 1 114 ? 10.835 -12.167 -12.413 1.00 98.69 114 PHE A O 1
ATOM 893 N N . LYS A 1 115 ? 11.008 -13.482 -14.243 1.00 98.50 115 LYS A N 1
ATOM 894 C CA . LYS A 1 115 ? 11.879 -14.507 -13.663 1.00 98.50 115 LYS A CA 1
ATOM 895 C C . LYS A 1 115 ? 12.641 -15.221 -14.774 1.00 98.50 115 LYS A C 1
ATOM 897 O O . LYS A 1 115 ? 12.039 -15.872 -15.631 1.00 98.50 115 LYS A O 1
ATOM 902 N N . GLY A 1 116 ? 13.964 -15.115 -14.753 1.00 98.31 116 GLY A N 1
ATOM 903 C CA . GLY A 1 116 ? 14.827 -15.550 -15.841 1.00 98.31 116 GLY A CA 1
ATOM 904 C C . GLY A 1 116 ? 14.363 -14.968 -17.175 1.00 98.31 116 GLY A C 1
ATOM 905 O O . GLY A 1 116 ? 14.015 -13.794 -17.280 1.00 98.31 116 GLY A O 1
ATOM 906 N N . ASN A 1 117 ? 14.293 -15.815 -18.199 1.00 98.50 117 ASN A N 1
ATOM 907 C CA . ASN A 1 117 ? 13.896 -15.417 -19.547 1.00 98.50 117 ASN A CA 1
ATOM 908 C C . ASN A 1 117 ? 12.372 -15.384 -19.763 1.00 98.50 117 ASN A C 1
ATOM 910 O O . ASN A 1 117 ? 11.915 -15.339 -20.908 1.00 98.50 117 ASN A O 1
ATOM 914 N N . GLN A 1 118 ? 11.580 -15.452 -18.691 1.00 98.69 118 GLN A N 1
ATOM 915 C CA . GLN A 1 118 ? 10.125 -15.517 -18.738 1.00 98.69 118 GLN A CA 1
ATOM 916 C C . GLN A 1 118 ? 9.475 -14.372 -17.966 1.00 98.69 118 GLN A C 1
ATOM 918 O O . GLN A 1 118 ? 10.041 -13.809 -17.028 1.00 98.69 118 GLN A O 1
ATOM 923 N N . TYR A 1 119 ? 8.234 -14.070 -18.335 1.00 98.69 119 TYR A N 1
ATOM 924 C CA . TYR A 1 119 ? 7.374 -13.187 -17.562 1.00 98.69 119 TYR A CA 1
ATOM 925 C C . TYR A 1 119 ? 5.955 -13.742 -17.448 1.00 98.69 119 TYR A C 1
ATOM 927 O O . TYR A 1 119 ? 5.521 -14.581 -18.240 1.00 98.69 119 TYR A O 1
ATOM 935 N N . LEU A 1 120 ? 5.241 -13.253 -16.444 1.00 97.88 120 LEU A N 1
ATOM 936 C CA . LEU A 1 120 ? 3.897 -13.640 -16.044 1.00 97.88 120 LEU A CA 1
ATOM 937 C C . LEU A 1 120 ? 3.049 -12.381 -15.880 1.00 97.88 120 LEU A C 1
ATOM 939 O O . LEU A 1 120 ? 3.529 -11.376 -15.354 1.00 97.88 120 LEU A O 1
ATOM 943 N N . ARG A 1 121 ? 1.783 -12.431 -16.298 1.00 97.75 121 ARG A N 1
ATOM 944 C CA . ARG A 1 121 ? 0.802 -11.383 -15.993 1.00 97.75 121 ARG A CA 1
ATOM 945 C C . ARG A 1 121 ? -0.135 -11.858 -14.894 1.00 97.75 121 ARG A C 1
ATOM 947 O O . ARG A 1 121 ? -0.693 -12.949 -14.986 1.00 97.75 121 ARG A O 1
ATOM 954 N N . TYR A 1 122 ? -0.317 -11.016 -13.891 1.00 94.94 122 TYR A N 1
ATOM 955 C CA . TYR A 1 122 ? -1.234 -11.215 -12.782 1.00 94.94 122 TYR A CA 1
ATOM 956 C C . TYR A 1 122 ? -2.374 -10.203 -12.873 1.00 94.94 122 TYR A C 1
ATOM 958 O O . TYR A 1 122 ? -2.135 -8.994 -12.937 1.00 94.94 122 TYR A O 1
ATOM 966 N N . ASP A 1 123 ? -3.608 -10.692 -12.896 1.00 87.88 123 ASP A N 1
ATOM 967 C CA . ASP A 1 123 ? -4.817 -9.883 -12.919 1.00 87.88 123 ASP A CA 1
ATOM 968 C C . ASP A 1 123 ? -5.220 -9.472 -11.506 1.00 87.88 123 ASP A C 1
ATOM 970 O O . ASP A 1 123 ? -5.660 -10.295 -10.711 1.00 87.88 123 ASP A O 1
ATOM 974 N N . LEU A 1 124 ? -5.105 -8.175 -11.207 1.00 80.12 124 LEU A N 1
ATOM 975 C CA . LEU A 1 124 ? -5.479 -7.625 -9.904 1.00 80.12 124 LEU A CA 1
ATOM 976 C C . LEU A 1 124 ? -6.979 -7.750 -9.616 1.00 80.12 124 LEU A C 1
ATOM 978 O O . LEU A 1 124 ? -7.369 -7.838 -8.457 1.00 80.12 124 LEU A O 1
ATOM 982 N N . ALA A 1 125 ? -7.828 -7.727 -10.647 1.00 77.00 125 ALA A N 1
ATOM 983 C CA . ALA A 1 125 ? -9.275 -7.815 -10.474 1.00 77.00 125 ALA A CA 1
ATOM 984 C C . ALA A 1 125 ? -9.745 -9.264 -10.302 1.00 77.00 125 ALA A C 1
ATOM 986 O O . ALA A 1 125 ? -10.686 -9.515 -9.552 1.00 77.00 125 ALA A O 1
ATOM 987 N N . ALA A 1 126 ? -9.107 -10.203 -11.004 1.00 79.38 126 ALA A N 1
ATOM 988 C CA . ALA A 1 126 ? -9.404 -11.629 -10.870 1.00 79.38 126 ALA A CA 1
ATOM 989 C C . ALA A 1 126 ? -8.654 -12.294 -9.704 1.00 79.38 126 ALA A C 1
ATOM 991 O O . ALA A 1 126 ? -9.003 -13.412 -9.337 1.00 79.38 126 ALA A O 1
ATOM 992 N N . ASP A 1 127 ? -7.647 -11.611 -9.153 1.00 85.00 127 ASP A N 1
ATOM 993 C CA . ASP A 1 127 ? -6.715 -12.124 -8.148 1.00 85.00 127 ASP A CA 1
ATOM 994 C C . ASP A 1 127 ? -6.081 -13.459 -8.571 1.00 85.00 127 ASP A C 1
ATOM 996 O O . ASP A 1 127 ? -6.105 -14.455 -7.848 1.00 85.00 127 ASP A O 1
ATOM 1000 N N . HIS A 1 128 ? -5.592 -13.502 -9.813 1.00 92.75 128 HIS A N 1
ATOM 1001 C CA . HIS A 1 128 ? -5.038 -14.712 -10.412 1.00 92.75 128 HIS A CA 1
ATOM 1002 C C . HIS A 1 128 ? -4.121 -14.390 -11.596 1.00 92.75 128 HIS A C 1
ATOM 1004 O O . HIS A 1 128 ? -4.243 -13.347 -12.241 1.00 92.75 128 HIS A O 1
ATOM 1010 N N . THR A 1 129 ? -3.231 -15.316 -11.941 1.00 94.88 129 THR A N 1
ATOM 1011 C CA . THR A 1 129 ? -2.455 -15.261 -13.186 1.00 94.88 129 THR A CA 1
ATOM 1012 C C . THR A 1 129 ? -3.332 -15.380 -14.435 1.00 94.88 129 THR A C 1
ATOM 1014 O O . THR A 1 129 ? -4.319 -16.120 -14.455 1.00 94.88 129 THR A O 1
ATOM 1017 N N . ASP A 1 130 ? -2.951 -14.670 -15.499 1.00 94.25 130 ASP A N 1
ATOM 1018 C CA . ASP A 1 130 ? -3.590 -14.784 -16.811 1.00 94.25 130 ASP A CA 1
ATOM 1019 C C . ASP A 1 130 ? -3.302 -16.155 -17.450 1.00 94.25 130 ASP A C 1
ATOM 1021 O O . ASP A 1 130 ? -2.174 -16.655 -17.434 1.00 94.25 130 ASP A O 1
ATOM 1025 N N . ASN A 1 131 ? -4.302 -16.726 -18.125 1.00 94.19 131 ASN A N 1
ATOM 1026 C CA . ASN A 1 131 ? -4.128 -17.953 -18.903 1.00 94.19 131 ASN A CA 1
ATOM 1027 C C . ASN A 1 131 ? -3.103 -17.773 -20.037 1.00 94.19 131 ASN A C 1
ATOM 1029 O O . ASN A 1 131 ? -3.118 -16.770 -20.752 1.00 94.19 131 ASN A O 1
ATOM 1033 N N . GLY A 1 132 ? -2.272 -18.796 -20.253 1.00 93.75 132 GLY A N 1
ATOM 1034 C CA . GLY A 1 132 ? -1.247 -18.809 -21.305 1.00 93.75 132 GLY A CA 1
ATOM 1035 C C . GLY A 1 132 ? 0.110 -18.245 -20.878 1.00 93.75 132 GLY A C 1
ATOM 1036 O O . GLY A 1 132 ? 1.018 -18.218 -21.699 1.00 93.75 132 GLY A O 1
ATOM 1037 N N . TYR A 1 133 ? 0.250 -17.837 -19.615 1.00 97.06 133 TYR A N 1
ATOM 1038 C CA . TYR A 1 133 ? 1.513 -17.451 -18.990 1.00 97.06 133 TYR A CA 1
ATOM 1039 C C . TYR A 1 133 ? 2.090 -18.586 -18.119 1.00 97.06 133 TYR A C 1
ATOM 1041 O O . TYR A 1 133 ? 1.332 -19.463 -17.701 1.00 97.06 133 TYR A O 1
ATOM 1049 N N . PRO A 1 134 ? 3.406 -18.581 -17.822 1.00 98.00 134 PRO A N 1
ATOM 1050 C CA . PRO A 1 134 ? 4.406 -17.606 -18.263 1.00 98.00 134 PRO A CA 1
ATOM 1051 C C . PRO A 1 134 ? 4.798 -17.783 -19.736 1.00 98.00 134 PRO A C 1
ATOM 1053 O O . PRO A 1 134 ? 4.685 -18.870 -20.299 1.00 98.00 134 PRO A O 1
ATOM 1056 N N . VAL A 1 135 ? 5.288 -16.711 -20.357 1.00 97.94 135 VAL A N 1
ATOM 1057 C CA . VAL A 1 135 ? 5.814 -16.725 -21.735 1.00 97.94 135 VAL A CA 1
ATOM 1058 C C . VAL A 1 135 ? 7.222 -16.140 -21.773 1.00 97.94 135 VAL A C 1
ATOM 1060 O O . VAL A 1 135 ? 7.646 -15.472 -20.828 1.00 97.94 135 VAL A O 1
ATOM 1063 N N . LEU A 1 136 ? 7.961 -16.398 -22.854 1.00 98.56 136 LEU A N 1
ATOM 1064 C CA . LEU A 1 136 ? 9.310 -15.863 -23.020 1.00 98.56 136 LEU A CA 1
ATOM 1065 C C . LEU A 1 136 ? 9.286 -14.340 -23.167 1.00 98.56 136 LEU A C 1
ATOM 1067 O O . LEU A 1 136 ? 8.441 -13.777 -23.866 1.00 98.56 136 LEU A O 1
ATOM 1071 N N . ILE A 1 137 ? 10.271 -13.671 -22.568 1.00 98.62 137 ILE A N 1
ATOM 1072 C CA . ILE A 1 137 ? 10.446 -12.224 -22.725 1.00 98.62 137 ILE A CA 1
ATOM 1073 C C . ILE A 1 137 ? 10.693 -11.880 -24.202 1.00 98.62 137 ILE A C 1
ATOM 1075 O O . ILE A 1 137 ? 10.124 -10.918 -24.710 1.00 98.62 137 ILE A O 1
ATOM 1079 N N . SER A 1 138 ? 11.462 -12.705 -24.920 1.00 97.62 138 SER A N 1
ATOM 1080 C CA . SER A 1 138 ? 11.733 -12.543 -26.357 1.00 97.62 138 SER A CA 1
ATOM 1081 C C . SER A 1 138 ? 10.479 -12.499 -27.232 1.00 97.62 138 SER A C 1
ATOM 1083 O O . SER A 1 138 ? 10.519 -11.907 -28.308 1.00 97.62 138 SER A O 1
ATOM 1085 N N . ASP A 1 139 ? 9.395 -13.132 -26.783 1.00 96.50 139 ASP A N 1
ATOM 1086 C CA . ASP A 1 139 ? 8.172 -13.298 -27.569 1.00 96.50 139 ASP A CA 1
ATOM 1087 C C . ASP A 1 139 ? 7.161 -12.186 -27.272 1.00 96.50 139 ASP A C 1
ATOM 1089 O O . ASP A 1 139 ? 6.366 -11.823 -28.136 1.00 96.50 139 ASP A O 1
ATOM 1093 N N . GLY A 1 140 ? 7.187 -11.648 -26.047 1.00 94.06 140 GLY A N 1
ATOM 1094 C CA . GLY A 1 140 ? 6.250 -10.622 -25.587 1.00 94.06 140 GLY A CA 1
ATOM 1095 C C . GLY A 1 140 ? 6.776 -9.189 -25.621 1.00 94.06 140 GLY A C 1
ATOM 1096 O O . GLY A 1 140 ? 5.973 -8.272 -25.490 1.00 94.06 140 GLY A O 1
ATOM 1097 N N . TRP A 1 141 ? 8.089 -8.990 -25.780 1.00 96.19 141 TRP A N 1
ATOM 1098 C CA . TRP A 1 141 ? 8.727 -7.676 -25.672 1.00 96.19 141 TRP A CA 1
ATOM 1099 C C . TRP A 1 141 ? 9.589 -7.370 -26.905 1.00 96.19 141 TRP A C 1
ATOM 1101 O O . TRP A 1 141 ? 10.768 -7.750 -26.964 1.00 96.19 141 TRP A O 1
ATOM 1111 N N . PRO A 1 142 ? 9.025 -6.682 -27.915 1.00 95.56 142 PRO A N 1
ATOM 1112 C CA . PRO A 1 142 ? 9.740 -6.314 -29.130 1.00 95.56 142 PRO A CA 1
ATOM 1113 C C . PRO A 1 142 ? 11.087 -5.630 -28.861 1.00 95.56 142 PRO A C 1
ATOM 1115 O O . PRO A 1 142 ? 11.197 -4.646 -28.133 1.00 95.56 142 PRO A O 1
ATOM 1118 N N . GLY A 1 143 ? 12.143 -6.164 -29.477 1.00 96.88 143 GLY A N 1
ATOM 1119 C CA . GLY A 1 143 ? 13.501 -5.623 -29.387 1.00 96.88 143 GLY A CA 1
ATOM 1120 C C . GLY A 1 143 ? 14.316 -6.073 -28.169 1.00 96.88 143 GLY A C 1
ATOM 1121 O O . GLY A 1 143 ? 15.537 -5.934 -28.210 1.00 96.88 143 GLY A O 1
ATOM 1122 N N . PHE A 1 144 ? 13.717 -6.685 -27.137 1.00 98.31 144 PHE A N 1
ATOM 1123 C CA . PHE A 1 144 ? 14.449 -7.072 -25.915 1.00 98.31 144 PHE A CA 1
ATOM 1124 C C . PHE A 1 144 ? 15.564 -8.085 -26.191 1.00 98.31 144 PHE A C 1
ATOM 1126 O O . PHE A 1 144 ? 16.645 -7.985 -25.615 1.00 98.31 144 PHE A O 1
ATOM 1133 N N . GLN A 1 145 ? 15.350 -9.025 -27.119 1.00 97.75 145 GLN A N 1
ATOM 1134 C CA . GLN A 1 145 ? 16.384 -9.986 -27.523 1.00 97.75 145 GLN A CA 1
ATOM 1135 C C . GLN A 1 145 ? 17.596 -9.287 -28.150 1.00 97.75 145 GLN A C 1
ATOM 1137 O O . GLN A 1 145 ? 18.733 -9.597 -27.803 1.00 97.75 145 GLN A O 1
ATOM 1142 N N . ALA A 1 146 ? 17.358 -8.341 -29.062 1.00 97.31 146 ALA A N 1
ATOM 1143 C CA . ALA A 1 146 ? 18.423 -7.592 -29.726 1.00 97.31 146 ALA A CA 1
ATOM 1144 C C . ALA A 1 146 ? 19.151 -6.650 -28.754 1.00 97.31 146 ALA A C 1
ATOM 1146 O O . ALA A 1 146 ? 20.351 -6.436 -28.889 1.00 97.31 146 ALA A O 1
ATOM 1147 N N . ALA A 1 147 ? 18.428 -6.131 -27.761 1.00 97.25 147 ALA A N 1
ATOM 1148 C CA . ALA A 1 147 ? 18.962 -5.276 -26.712 1.00 97.25 147 ALA A CA 1
ATOM 1149 C C . ALA A 1 147 ? 19.686 -6.039 -25.584 1.00 97.25 147 ALA A C 1
ATOM 1151 O O . ALA A 1 147 ? 20.328 -5.409 -24.750 1.00 97.25 147 ALA A O 1
ATOM 1152 N N . GLY A 1 148 ? 19.597 -7.376 -25.540 1.00 97.50 148 GLY A N 1
ATOM 1153 C CA . GLY A 1 148 ? 20.223 -8.197 -24.497 1.00 97.50 148 GLY A CA 1
ATOM 1154 C C . GLY A 1 148 ? 19.469 -8.226 -23.160 1.00 97.50 148 GLY A C 1
ATOM 1155 O O . GLY A 1 148 ? 20.099 -8.414 -22.124 1.00 97.50 148 GLY A O 1
ATOM 1156 N N . PHE A 1 149 ? 18.147 -8.029 -23.183 1.00 98.19 149 PHE A N 1
ATOM 1157 C CA . PHE A 1 149 ? 17.245 -7.994 -22.017 1.00 98.19 149 PHE A CA 1
ATOM 1158 C C . PHE A 1 149 ? 16.219 -9.149 -22.011 1.00 98.19 149 PHE A C 1
ATOM 1160 O O . PHE A 1 149 ? 15.281 -9.148 -21.223 1.00 98.19 149 PHE A O 1
ATOM 1167 N N . ALA A 1 150 ? 16.344 -10.131 -22.911 1.00 98.00 150 ALA A N 1
ATOM 1168 C CA . ALA A 1 150 ? 15.373 -11.228 -23.033 1.00 98.00 150 ALA A CA 1
ATOM 1169 C C . ALA A 1 150 ? 15.622 -12.425 -22.092 1.00 98.00 150 ALA A C 1
ATOM 1171 O O . ALA A 1 150 ? 14.803 -13.336 -22.023 1.00 98.00 150 ALA A O 1
ATOM 1172 N N . ASP A 1 151 ? 16.756 -12.454 -21.401 1.00 97.69 151 ASP A N 1
ATOM 1173 C CA . ASP A 1 151 ? 17.231 -13.527 -20.520 1.00 97.69 151 ASP A CA 1
ATOM 1174 C C . ASP A 1 151 ? 17.020 -13.244 -19.026 1.00 97.69 151 ASP A C 1
ATOM 1176 O O . ASP A 1 151 ? 16.955 -14.197 -18.253 1.00 97.69 151 ASP A O 1
ATOM 1180 N N . SER A 1 152 ? 16.924 -11.972 -18.628 1.00 97.62 152 SER A N 1
ATOM 1181 C CA . SER A 1 152 ? 16.534 -11.535 -17.282 1.00 97.62 152 SER A CA 1
ATOM 1182 C C . SER A 1 152 ? 16.254 -10.031 -17.241 1.00 97.62 152 SER A C 1
ATOM 1184 O O . SER A 1 152 ? 16.703 -9.283 -18.113 1.00 97.62 152 SER A O 1
ATOM 1186 N N . ILE A 1 153 ? 15.557 -9.590 -16.191 1.00 98.38 153 ILE A N 1
ATOM 1187 C CA . ILE A 1 153 ? 15.330 -8.182 -15.844 1.00 98.38 153 ILE A CA 1
ATOM 1188 C C . ILE A 1 153 ? 15.567 -8.030 -14.341 1.00 98.38 153 ILE A C 1
ATOM 1190 O O . ILE A 1 153 ? 14.975 -8.781 -13.581 1.00 98.38 153 ILE A O 1
ATOM 1194 N N . ASP A 1 154 ? 16.390 -7.071 -13.913 1.00 97.38 154 ASP A N 1
ATOM 1195 C CA . ASP A 1 154 ? 16.745 -6.892 -12.495 1.00 97.38 154 ASP A CA 1
ATOM 1196 C C . ASP A 1 154 ? 15.801 -5.948 -11.739 1.00 97.38 154 ASP A C 1
ATOM 1198 O O . ASP A 1 154 ? 15.587 -6.092 -10.544 1.00 97.38 154 ASP A O 1
ATOM 1202 N N . ALA A 1 155 ? 15.253 -4.941 -12.417 1.00 96.81 155 ALA A N 1
ATOM 1203 C CA . ALA A 1 155 ? 14.277 -4.029 -11.834 1.00 96.81 155 ALA A CA 1
ATOM 1204 C C . ALA A 1 155 ? 13.482 -3.330 -12.935 1.00 96.81 155 ALA A C 1
ATOM 1206 O O . ALA A 1 155 ? 13.936 -3.226 -14.079 1.00 96.81 155 ALA A O 1
ATOM 1207 N N . ILE A 1 156 ? 12.294 -2.827 -12.598 1.00 96.94 156 ILE A N 1
ATOM 1208 C CA . ILE A 1 156 ? 11.434 -2.114 -13.544 1.00 96.94 156 ILE A CA 1
ATOM 1209 C C . ILE A 1 156 ? 10.766 -0.936 -12.846 1.00 96.94 156 ILE A C 1
ATOM 1211 O O . ILE A 1 156 ? 10.299 -1.053 -11.716 1.00 96.94 156 ILE A O 1
ATOM 1215 N N . VAL A 1 157 ? 10.673 0.197 -13.539 1.00 92.25 157 VAL A N 1
ATOM 1216 C CA . VAL A 1 157 ? 9.897 1.355 -13.087 1.00 92.25 157 VAL A CA 1
ATOM 1217 C C . VAL A 1 157 ? 8.969 1.814 -14.200 1.00 92.25 157 VAL A C 1
ATOM 1219 O O . VAL A 1 157 ? 9.416 2.209 -15.275 1.00 92.25 157 VAL A O 1
ATOM 1222 N N . ASN A 1 158 ? 7.663 1.803 -13.934 1.00 90.31 158 ASN A N 1
ATOM 1223 C CA . ASN A 1 158 ? 6.681 2.446 -14.800 1.00 90.31 158 ASN A CA 1
ATOM 1224 C C . ASN A 1 158 ? 6.578 3.927 -14.431 1.00 90.31 158 ASN A C 1
ATOM 1226 O O . ASN A 1 158 ? 6.108 4.269 -13.353 1.00 90.31 158 ASN A O 1
ATOM 1230 N N . TRP A 1 159 ? 7.013 4.816 -15.318 1.00 83.81 159 TRP A N 1
ATOM 1231 C CA . TRP A 1 159 ? 7.165 6.238 -15.000 1.00 83.81 159 TRP A CA 1
ATOM 1232 C C . TRP A 1 159 ? 5.853 7.027 -15.053 1.00 83.81 159 TRP A C 1
ATOM 1234 O O . TRP A 1 159 ? 5.807 8.206 -14.703 1.00 83.81 159 TRP A O 1
ATOM 1244 N N . GLY A 1 160 ? 4.765 6.408 -15.520 1.00 79.50 160 GLY A N 1
ATOM 1245 C CA . GLY A 1 160 ? 3.445 7.040 -15.585 1.00 79.50 160 GLY A CA 1
ATOM 1246 C C . GLY A 1 160 ? 3.321 8.158 -16.628 1.00 79.50 160 GLY A C 1
ATOM 1247 O O . GLY A 1 160 ? 2.270 8.788 -16.721 1.00 79.50 160 GLY A O 1
ATOM 1248 N N . ASN A 1 161 ? 4.362 8.394 -17.434 1.00 77.75 161 ASN A N 1
ATOM 1249 C CA . ASN A 1 161 ? 4.368 9.307 -18.583 1.00 77.75 161 ASN A CA 1
ATOM 1250 C C . ASN A 1 161 ? 4.261 8.561 -19.931 1.00 77.75 161 ASN A C 1
ATOM 1252 O O . ASN A 1 161 ? 4.581 9.124 -20.975 1.00 77.75 161 ASN A O 1
ATOM 1256 N N . GLY A 1 162 ? 3.858 7.287 -19.905 1.00 82.31 162 GLY A N 1
ATOM 1257 C CA . GLY A 1 162 ? 3.852 6.407 -21.077 1.00 82.31 162 GLY A CA 1
ATOM 1258 C C . GLY A 1 162 ? 5.189 5.710 -21.351 1.00 82.31 162 GLY A C 1
ATOM 1259 O O . GLY A 1 162 ? 5.282 4.962 -22.323 1.00 82.31 162 GLY A O 1
ATOM 1260 N N . LYS A 1 163 ? 6.208 5.924 -20.508 1.00 88.00 163 LYS A N 1
ATOM 1261 C CA . LYS A 1 163 ? 7.492 5.222 -20.572 1.00 88.00 163 LYS A CA 1
ATOM 1262 C C . LYS A 1 163 ? 7.671 4.265 -19.398 1.00 88.00 163 LYS A C 1
ATOM 1264 O O . LYS A 1 163 ? 7.291 4.567 -18.264 1.00 88.00 163 LYS A O 1
ATOM 1269 N N . VAL A 1 164 ? 8.302 3.131 -19.676 1.00 94.25 164 VAL A N 1
ATOM 1270 C CA . VAL A 1 164 ? 8.724 2.145 -18.674 1.00 94.25 164 VAL A CA 1
ATOM 1271 C C . VAL A 1 164 ? 10.219 1.935 -18.803 1.00 94.25 164 VAL A C 1
ATOM 1273 O O . VAL A 1 164 ? 10.742 1.836 -19.911 1.00 94.25 164 VAL A O 1
ATOM 1276 N N . TYR A 1 165 ? 10.904 1.875 -17.674 1.00 95.50 165 TYR A N 1
ATOM 1277 C CA . TYR A 1 165 ? 12.342 1.704 -17.623 1.00 95.50 165 TYR A CA 1
ATOM 1278 C C . TYR A 1 165 ? 12.669 0.325 -17.071 1.00 95.50 165 TYR A C 1
ATOM 1280 O O . TYR A 1 165 ? 12.227 -0.019 -15.977 1.00 95.50 165 TYR A O 1
ATOM 1288 N N . PHE A 1 166 ? 13.415 -0.457 -17.845 1.00 98.06 166 PHE A N 1
ATOM 1289 C CA . PHE A 1 166 ? 13.850 -1.805 -17.483 1.00 98.06 166 PHE A CA 1
ATOM 1290 C C . PHE A 1 166 ? 15.341 -1.766 -17.196 1.00 98.06 166 PHE A C 1
ATOM 1292 O O . PHE A 1 166 ? 16.092 -1.218 -17.998 1.00 98.06 166 PHE A O 1
ATOM 1299 N N . PHE A 1 167 ? 15.775 -2.356 -16.091 1.00 97.12 167 PHE A N 1
ATOM 1300 C CA . PHE A 1 167 ? 17.166 -2.334 -15.652 1.00 97.12 167 PHE A CA 1
ATOM 1301 C C . PHE A 1 167 ? 17.750 -3.740 -15.694 1.00 97.12 167 PHE A C 1
ATOM 1303 O O . PHE A 1 167 ? 17.080 -4.706 -15.327 1.00 97.12 167 PHE A O 1
ATOM 1310 N N . LYS A 1 168 ? 18.996 -3.849 -16.152 1.00 96.56 168 LYS A N 1
ATOM 1311 C CA . LYS A 1 168 ? 19.757 -5.096 -16.151 1.00 96.56 168 LYS A CA 1
ATOM 1312 C C . LYS A 1 168 ? 21.240 -4.782 -16.020 1.00 96.56 168 LYS A C 1
ATOM 1314 O O . LYS A 1 168 ? 21.809 -4.100 -16.870 1.00 96.56 168 LYS A O 1
ATOM 1319 N N . SER A 1 169 ? 21.878 -5.338 -14.995 1.00 93.94 169 SER A N 1
ATOM 1320 C CA . SER A 1 169 ? 23.278 -5.067 -14.663 1.00 93.94 169 SER A CA 1
ATOM 1321 C C . SER A 1 169 ? 23.524 -3.555 -14.534 1.00 93.94 169 SER A C 1
ATOM 1323 O O . SER A 1 169 ? 22.870 -2.906 -13.727 1.00 93.94 169 SER A O 1
ATOM 1325 N N . ASP A 1 170 ? 24.444 -2.989 -15.309 1.00 93.44 170 ASP A N 1
ATOM 1326 C CA . ASP A 1 170 ? 24.787 -1.564 -15.353 1.00 93.44 170 ASP A CA 1
ATOM 1327 C C . ASP A 1 170 ? 24.016 -0.778 -16.435 1.00 93.44 170 ASP A C 1
ATOM 1329 O O . ASP A 1 170 ? 24.255 0.416 -16.633 1.00 93.44 170 ASP A O 1
ATOM 1333 N N . LYS A 1 171 ? 23.074 -1.424 -17.133 1.00 95.56 171 LYS A N 1
ATOM 1334 C CA . LYS A 1 171 ? 22.325 -0.857 -18.261 1.00 95.56 171 LYS A CA 1
ATOM 1335 C C . LYS A 1 171 ? 20.841 -0.697 -17.960 1.00 95.56 171 LYS A C 1
ATOM 1337 O O . LYS A 1 171 ? 20.265 -1.391 -17.119 1.00 95.56 171 LYS A O 1
ATOM 1342 N N . TYR A 1 172 ? 20.190 0.169 -18.730 1.00 96.62 172 TYR A N 1
ATOM 1343 C CA . TYR A 1 172 ? 18.737 0.280 -18.740 1.00 96.62 172 TYR A CA 1
ATOM 1344 C C . TYR A 1 172 ? 18.162 0.508 -20.142 1.00 96.62 172 TYR A C 1
ATOM 1346 O O . TYR A 1 172 ? 18.819 1.065 -21.021 1.00 96.62 172 TYR A O 1
ATOM 1354 N N . LEU A 1 173 ? 16.913 0.085 -20.341 1.00 97.56 173 LEU A N 1
ATOM 1355 C CA . LEU A 1 173 ? 16.084 0.398 -21.502 1.00 97.56 173 LEU A CA 1
ATOM 1356 C C . LEU A 1 173 ? 15.026 1.423 -21.124 1.00 97.56 173 LEU A C 1
ATOM 1358 O O . LEU A 1 173 ? 14.463 1.348 -20.033 1.00 97.56 173 LEU A O 1
ATOM 1362 N N . ARG A 1 174 ? 14.680 2.308 -22.061 1.00 97.62 174 ARG A N 1
ATOM 1363 C CA . ARG A 1 174 ? 13.427 3.065 -22.018 1.00 97.62 174 ARG A CA 1
ATOM 1364 C C . ARG A 1 174 ? 12.475 2.509 -23.070 1.00 97.62 174 ARG A C 1
ATOM 1366 O O . ARG A 1 174 ? 12.764 2.558 -24.262 1.00 97.62 174 ARG A O 1
ATOM 1373 N N . TYR A 1 175 ? 11.354 1.977 -22.614 1.00 96.94 175 TYR A N 1
ATOM 1374 C CA . TYR A 1 175 ? 10.300 1.400 -23.437 1.00 96.94 175 TYR A CA 1
ATOM 1375 C C . TYR A 1 175 ? 9.140 2.379 -23.574 1.00 96.94 175 TYR A C 1
ATOM 1377 O O . TYR A 1 175 ? 8.684 2.944 -22.578 1.00 96.94 175 TYR A O 1
ATOM 1385 N N . ASP A 1 176 ? 8.654 2.576 -24.793 1.00 93.31 176 ASP A N 1
ATOM 1386 C CA . ASP A 1 176 ? 7.443 3.333 -25.080 1.00 93.31 176 ASP A CA 1
ATOM 1387 C C . ASP A 1 176 ? 6.238 2.390 -25.110 1.00 93.31 176 ASP A C 1
ATOM 1389 O O . ASP A 1 176 ? 6.149 1.506 -25.962 1.00 93.31 176 ASP A O 1
ATOM 1393 N N . ILE A 1 177 ? 5.296 2.592 -24.186 1.00 87.50 177 ILE A N 1
ATOM 1394 C CA . ILE A 1 177 ? 4.096 1.754 -24.073 1.00 87.50 177 ILE A CA 1
ATOM 1395 C C . ILE A 1 177 ? 3.198 1.898 -25.308 1.00 87.50 177 ILE A C 1
ATOM 1397 O O . ILE A 1 177 ? 2.582 0.927 -25.736 1.00 87.50 177 ILE A O 1
ATOM 1401 N N . ALA A 1 178 ? 3.081 3.105 -25.865 1.00 85.06 178 ALA A N 1
ATOM 1402 C CA . ALA A 1 178 ? 2.177 3.377 -26.977 1.00 85.06 178 ALA A CA 1
ATOM 1403 C C . ALA A 1 178 ? 2.742 2.874 -28.310 1.00 85.06 178 ALA A C 1
ATOM 1405 O O . ALA A 1 178 ? 1.982 2.401 -29.155 1.00 85.06 178 ALA A O 1
ATOM 1406 N N . ALA A 1 179 ? 4.058 2.983 -28.498 1.00 91.00 179 ALA A N 1
ATOM 1407 C CA . ALA A 1 179 ? 4.742 2.466 -29.679 1.00 91.00 179 ALA A CA 1
ATOM 1408 C C . ALA A 1 179 ? 5.043 0.962 -29.594 1.00 91.00 179 ALA A C 1
ATOM 1410 O O . ALA A 1 179 ? 5.388 0.373 -30.616 1.00 91.00 179 ALA A O 1
ATOM 1411 N N . ASP A 1 180 ? 4.920 0.368 -28.402 1.00 92.50 180 ASP A N 1
ATOM 1412 C CA . ASP A 1 180 ? 5.281 -1.022 -28.112 1.00 92.50 180 ASP A CA 1
ATOM 1413 C C . ASP A 1 180 ? 6.715 -1.343 -28.571 1.00 92.50 180 ASP A C 1
ATOM 1415 O O . ASP A 1 180 ? 6.983 -2.303 -29.296 1.00 92.50 180 ASP A O 1
ATOM 1419 N N . ALA A 1 181 ? 7.645 -0.452 -28.215 1.00 95.81 181 ALA A N 1
ATOM 1420 C CA . ALA A 1 181 ? 9.018 -0.501 -28.696 1.00 95.81 181 ALA A CA 1
ATOM 1421 C C . ALA A 1 181 ? 10.007 0.145 -27.721 1.00 95.81 181 ALA A C 1
ATOM 1423 O O . ALA A 1 181 ? 9.684 1.062 -26.965 1.00 95.81 181 ALA A O 1
ATOM 1424 N N . ILE A 1 182 ? 11.258 -0.304 -27.799 1.00 98.12 182 ILE A N 1
ATOM 1425 C CA . ILE A 1 182 ? 12.394 0.357 -27.154 1.00 98.12 182 ILE A CA 1
ATOM 1426 C C . ILE A 1 182 ? 12.667 1.683 -27.882 1.00 98.12 182 ILE A C 1
ATOM 1428 O O . ILE A 1 182 ? 12.746 1.714 -29.113 1.00 98.12 182 ILE A O 1
ATOM 1432 N N . ASP A 1 183 ? 12.837 2.772 -27.130 1.00 97.62 183 ASP A N 1
ATOM 1433 C CA . ASP A 1 183 ? 13.212 4.062 -27.707 1.00 97.62 183 ASP A CA 1
ATOM 1434 C C . ASP A 1 183 ? 14.608 3.987 -28.372 1.00 97.62 183 ASP A C 1
ATOM 1436 O O . ASP A 1 183 ? 15.503 3.289 -27.883 1.00 97.62 183 ASP A O 1
ATOM 1440 N N . PRO A 1 184 ? 14.858 4.734 -29.463 1.00 96.69 184 PRO A N 1
ATOM 1441 C CA . PRO A 1 184 ? 16.183 4.791 -30.074 1.00 96.69 184 PRO A CA 1
ATOM 1442 C C . PRO A 1 184 ? 17.261 5.264 -29.089 1.00 96.69 184 PRO A C 1
ATOM 1444 O O . PRO A 1 184 ? 17.053 6.223 -28.348 1.00 96.69 184 PRO A O 1
ATOM 1447 N N . GLY A 1 185 ? 18.433 4.625 -29.136 1.00 95.31 185 GLY A N 1
ATOM 1448 C CA . GLY A 1 185 ? 19.576 4.953 -28.274 1.00 95.31 185 GLY A CA 1
ATOM 1449 C C . GLY A 1 185 ? 19.705 4.085 -27.019 1.00 95.31 185 GLY A C 1
ATOM 1450 O O . GLY A 1 185 ? 20.689 4.233 -26.308 1.00 95.31 185 GLY A O 1
ATOM 1451 N N . TYR A 1 186 ? 18.768 3.164 -26.781 1.00 97.38 186 TYR A N 1
ATOM 1452 C CA . TYR A 1 186 ? 18.813 2.216 -25.667 1.00 97.38 186 TYR A CA 1
ATOM 1453 C C . TYR A 1 186 ? 19.255 0.805 -26.114 1.00 97.38 186 TYR A C 1
ATOM 1455 O O . TYR A 1 186 ? 18.974 0.420 -27.254 1.00 97.38 186 TYR A O 1
ATOM 1463 N N . PRO A 1 187 ? 19.907 0.007 -25.240 1.00 97.44 187 PRO A N 1
ATOM 1464 C CA . PRO A 1 187 ? 20.223 0.300 -23.837 1.00 97.44 187 PRO A CA 1
ATOM 1465 C C . PRO A 1 187 ? 21.316 1.354 -23.646 1.00 97.44 187 PRO A C 1
ATOM 1467 O O . PRO A 1 187 ? 22.249 1.434 -24.441 1.00 97.44 187 PRO A O 1
ATOM 1470 N N . ASP A 1 188 ? 21.207 2.113 -22.557 1.00 96.00 188 ASP A N 1
ATOM 1471 C CA . ASP A 1 188 ? 22.202 3.099 -22.116 1.00 96.00 188 ASP A CA 1
ATOM 1472 C C . ASP A 1 188 ? 22.733 2.722 -20.720 1.00 96.00 188 ASP A C 1
ATOM 1474 O O . ASP A 1 188 ? 22.128 1.908 -20.017 1.00 96.00 188 ASP A O 1
ATOM 1478 N N . ASP A 1 189 ? 23.881 3.271 -20.328 1.00 94.06 189 ASP A N 1
ATOM 1479 C CA . ASP A 1 189 ? 24.424 3.126 -18.975 1.00 94.06 189 ASP A CA 1
ATOM 1480 C C . ASP A 1 189 ? 23.512 3.805 -17.956 1.00 94.06 189 ASP A C 1
ATOM 1482 O O . ASP A 1 189 ? 23.128 4.963 -18.130 1.00 94.06 189 ASP A O 1
ATOM 1486 N N . ILE A 1 190 ? 23.216 3.121 -16.845 1.00 92.81 190 ILE A N 1
ATOM 1487 C CA . ILE A 1 190 ? 22.412 3.691 -15.750 1.00 92.81 190 ILE A CA 1
ATOM 1488 C C . ILE A 1 190 ? 23.003 5.035 -15.307 1.00 92.81 190 ILE A C 1
ATOM 1490 O O . ILE A 1 190 ? 22.273 6.004 -15.117 1.00 92.81 190 ILE A O 1
ATOM 1494 N N . GLY A 1 191 ? 24.330 5.130 -15.247 1.00 89.19 191 GLY A N 1
ATOM 1495 C CA . GLY A 1 191 ? 25.047 6.346 -14.882 1.00 89.19 191 GLY A CA 1
ATOM 1496 C C . GLY A 1 191 ? 24.851 7.563 -15.782 1.00 89.19 191 GLY A C 1
ATOM 1497 O O . GLY A 1 191 ? 25.109 8.678 -15.333 1.00 89.19 191 GLY A O 1
ATOM 1498 N N . ASN A 1 192 ? 24.424 7.372 -17.031 1.00 90.00 192 ASN A N 1
ATOM 1499 C CA . ASN A 1 192 ? 24.184 8.477 -17.962 1.00 90.00 192 ASN A CA 1
ATOM 1500 C C . ASN A 1 192 ? 22.807 9.115 -17.750 1.00 90.00 192 ASN A C 1
ATOM 1502 O O . ASN A 1 192 ? 22.634 10.300 -18.031 1.00 90.00 192 ASN A O 1
ATOM 1506 N N . GLY A 1 193 ? 21.836 8.333 -17.269 1.00 85.75 193 GLY A N 1
ATOM 1507 C CA . GLY A 1 193 ? 20.447 8.766 -17.113 1.00 85.75 193 GLY A CA 1
ATOM 1508 C C . GLY A 1 193 ? 19.979 8.933 -15.672 1.00 85.75 193 GLY A C 1
ATOM 1509 O O . GLY A 1 193 ? 18.970 9.590 -15.446 1.00 85.75 193 GLY A O 1
ATOM 1510 N N . TRP A 1 194 ? 20.678 8.346 -14.699 1.00 87.88 194 TRP A N 1
ATOM 1511 C CA . TRP A 1 194 ? 20.174 8.220 -13.336 1.00 87.88 194 TRP A CA 1
ATOM 1512 C C . TRP A 1 194 ? 21.236 8.565 -12.296 1.00 87.88 194 TRP A C 1
ATOM 1514 O O . TRP A 1 194 ? 22.249 7.882 -12.160 1.00 87.88 194 TRP A O 1
ATOM 1524 N N . ASP A 1 195 ? 20.952 9.571 -11.472 1.00 87.50 195 ASP A N 1
ATOM 1525 C CA . ASP A 1 195 ? 21.730 9.859 -10.264 1.00 87.50 195 ASP A CA 1
ATOM 1526 C C . ASP A 1 195 ? 21.185 9.068 -9.063 1.00 87.50 195 ASP A C 1
ATOM 1528 O O . ASP A 1 195 ? 20.587 9.633 -8.151 1.00 87.50 195 ASP A O 1
ATOM 1532 N N . ILE A 1 196 ? 21.300 7.736 -9.097 1.00 82.19 196 ILE A N 1
ATOM 1533 C CA . ILE A 1 196 ? 20.719 6.822 -8.088 1.00 82.19 196 ILE A CA 1
ATOM 1534 C C . ILE A 1 196 ? 21.761 6.008 -7.309 1.00 82.19 196 ILE A C 1
ATOM 1536 O O . ILE A 1 196 ? 21.432 4.982 -6.721 1.00 82.19 196 ILE A O 1
ATOM 1540 N N . GLY A 1 197 ? 23.011 6.469 -7.248 1.00 70.06 197 GLY A N 1
ATOM 1541 C CA . GLY A 1 197 ? 24.085 5.775 -6.529 1.00 70.06 197 GLY A CA 1
ATOM 1542 C C . GLY A 1 197 ? 24.963 4.906 -7.438 1.00 70.06 197 GLY A C 1
ATOM 1543 O O . GLY A 1 197 ? 25.011 5.157 -8.642 1.00 70.06 197 GLY A O 1
ATOM 1544 N N . PRO A 1 198 ? 25.757 3.960 -6.887 1.00 58.94 198 PRO A N 1
ATOM 1545 C CA . PRO A 1 198 ? 26.801 3.290 -7.654 1.00 58.94 198 PRO A CA 1
ATOM 1546 C C . PRO A 1 198 ? 26.190 2.593 -8.871 1.00 58.94 198 PRO A C 1
ATOM 1548 O O . PRO A 1 198 ? 25.174 1.921 -8.739 1.00 58.94 198 PRO A O 1
ATOM 1551 N N . GLN A 1 199 ? 26.835 2.760 -10.031 1.00 65.00 199 GLN A N 1
ATOM 1552 C CA . GLN A 1 199 ? 26.363 2.381 -11.375 1.00 65.00 199 GLN A CA 1
ATOM 1553 C C . GLN A 1 199 ? 26.265 0.858 -11.622 1.00 65.00 199 GLN A C 1
ATOM 1555 O O . GLN A 1 199 ? 26.527 0.379 -12.719 1.00 65.00 199 GLN A O 1
ATOM 1560 N N . GLY A 1 200 ? 25.974 0.082 -10.581 1.00 72.44 200 GLY A N 1
ATOM 1561 C CA . GLY A 1 200 ? 25.771 -1.356 -10.643 1.00 72.44 200 GLY A CA 1
ATOM 1562 C C . GLY A 1 200 ? 24.292 -1.733 -10.701 1.00 72.44 200 GLY A C 1
ATOM 1563 O O . GLY A 1 200 ? 23.414 -0.901 -10.919 1.00 72.44 200 GLY A O 1
ATOM 1564 N N . ARG A 1 201 ? 24.044 -3.023 -10.467 1.00 88.69 201 ARG A N 1
ATOM 1565 C CA . ARG A 1 201 ? 22.715 -3.636 -10.468 1.00 88.69 201 ARG A CA 1
ATOM 1566 C C . ARG A 1 201 ? 21.773 -2.964 -9.467 1.00 88.69 201 ARG A C 1
ATOM 1568 O O . ARG A 1 201 ? 22.115 -2.806 -8.295 1.00 88.69 201 ARG A O 1
ATOM 1575 N N . ILE A 1 202 ? 20.570 -2.647 -9.934 1.00 93.75 202 ILE A N 1
ATOM 1576 C CA . ILE A 1 202 ? 19.426 -2.288 -9.093 1.00 93.75 202 ILE A CA 1
ATOM 1577 C C . ILE A 1 202 ? 18.738 -3.589 -8.687 1.00 93.75 202 ILE A C 1
ATOM 1579 O O . ILE A 1 202 ? 18.406 -4.388 -9.553 1.00 93.75 202 ILE A O 1
ATOM 1583 N N . ASP A 1 203 ? 18.537 -3.805 -7.391 1.00 93.81 203 ASP A N 1
ATOM 1584 C CA . ASP A 1 203 ? 17.947 -5.045 -6.874 1.00 93.81 203 ASP A CA 1
ATOM 1585 C C . ASP A 1 203 ? 16.420 -5.053 -6.968 1.00 93.81 203 ASP A C 1
ATOM 1587 O O . ASP A 1 203 ? 15.823 -6.104 -7.127 1.00 93.81 203 ASP A O 1
ATOM 1591 N N . ALA A 1 204 ? 15.783 -3.891 -6.819 1.00 94.81 204 ALA A N 1
ATOM 1592 C CA . ALA A 1 204 ? 14.347 -3.723 -6.995 1.00 94.81 204 ALA A CA 1
ATOM 1593 C C . ALA A 1 204 ? 14.022 -2.245 -7.198 1.00 94.81 204 ALA A C 1
ATOM 1595 O O . ALA A 1 204 ? 14.723 -1.363 -6.691 1.00 94.81 204 ALA A O 1
ATOM 1596 N N . ALA A 1 205 ? 12.925 -1.964 -7.889 1.00 94.06 205 ALA A N 1
ATOM 1597 C CA . ALA A 1 205 ? 12.430 -0.609 -8.032 1.00 94.06 205 ALA A CA 1
ATOM 1598 C C . ALA A 1 205 ? 10.904 -0.584 -8.064 1.00 94.06 205 ALA A C 1
ATOM 1600 O O . ALA A 1 205 ? 10.271 -1.563 -8.442 1.00 94.06 205 ALA A O 1
ATOM 1601 N N . TRP A 1 206 ? 10.316 0.525 -7.630 1.00 91.38 206 TRP A N 1
ATOM 1602 C CA . TRP A 1 206 ? 8.876 0.748 -7.712 1.00 91.38 206 TRP A CA 1
ATOM 1603 C C . TRP A 1 206 ? 8.578 2.241 -7.766 1.00 91.38 206 TRP A C 1
ATOM 1605 O O . TRP A 1 206 ? 9.406 3.091 -7.426 1.00 91.38 206 TRP A O 1
ATOM 1615 N N . THR A 1 207 ? 7.361 2.566 -8.173 1.00 84.00 207 THR A N 1
ATOM 1616 C CA . THR A 1 207 ? 6.812 3.913 -8.048 1.00 84.00 207 THR A CA 1
ATOM 1617 C C . THR A 1 207 ? 5.792 3.958 -6.940 1.00 84.00 207 THR A C 1
ATOM 1619 O O . THR A 1 207 ? 5.150 2.956 -6.647 1.00 84.00 207 THR A O 1
ATOM 1622 N N . ILE A 1 208 ? 5.587 5.134 -6.359 1.00 71.25 208 ILE A N 1
ATOM 1623 C CA . ILE A 1 208 ? 4.391 5.355 -5.554 1.00 71.25 208 ILE A CA 1
ATOM 1624 C C . ILE A 1 208 ? 3.541 6.390 -6.277 1.00 71.25 208 ILE A C 1
ATOM 1626 O O . ILE A 1 208 ? 3.936 7.544 -6.452 1.00 71.25 208 ILE A O 1
ATOM 1630 N N . SER A 1 209 ? 2.360 5.961 -6.719 1.00 56.88 209 SER A N 1
ATOM 1631 C CA . SER A 1 209 ? 1.351 6.819 -7.352 1.00 56.88 209 SER A CA 1
ATOM 1632 C C . SER A 1 209 ? 0.782 7.881 -6.392 1.00 56.88 209 SER A C 1
ATOM 1634 O O . SER A 1 209 ? 0.148 8.840 -6.835 1.00 56.88 209 SER A O 1
ATOM 1636 N N . HIS A 1 210 ? 1.098 7.771 -5.096 1.00 47.78 210 HIS A N 1
ATOM 1637 C CA . HIS A 1 210 ? 0.788 8.718 -4.031 1.00 47.78 210 HIS A CA 1
ATOM 1638 C C . HIS A 1 210 ? 2.060 9.012 -3.226 1.00 47.78 210 HIS A C 1
ATOM 1640 O O . HIS A 1 210 ? 2.707 8.095 -2.747 1.00 47.78 210 HIS A O 1
ATOM 1646 N N . GLN A 1 211 ? 2.435 10.288 -3.120 1.00 37.81 211 GLN A N 1
ATOM 1647 C CA . GLN A 1 211 ? 3.625 10.807 -2.428 1.00 37.81 211 GLN A CA 1
ATOM 1648 C C . GLN A 1 211 ? 4.193 9.880 -1.335 1.00 37.81 211 GLN A C 1
ATOM 1650 O O . GLN A 1 211 ? 3.477 9.556 -0.386 1.00 37.81 211 GLN A O 1
ATOM 1655 N N . PRO A 1 212 ? 5.480 9.512 -1.376 1.00 39.22 212 PRO A N 1
ATOM 1656 C CA . PRO A 1 212 ? 6.077 8.840 -0.249 1.00 39.22 212 PRO A CA 1
ATOM 1657 C C . PRO A 1 212 ? 6.041 9.693 1.002 1.00 39.22 212 PRO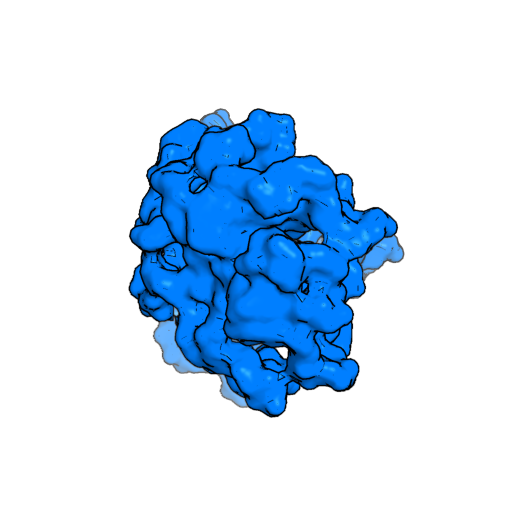 A C 1
ATOM 1659 O O . PRO A 1 212 ? 6.535 10.826 1.050 1.00 39.22 212 PRO A O 1
ATOM 1662 N N . ILE A 1 213 ? 5.478 9.095 2.036 1.00 42.41 213 ILE A N 1
ATOM 1663 C CA . ILE A 1 213 ? 5.300 9.733 3.318 1.00 42.41 213 ILE A CA 1
ATOM 1664 C C . ILE A 1 213 ? 6.676 9.820 3.986 1.00 42.41 213 ILE A C 1
ATOM 1666 O O . ILE A 1 213 ? 7.287 8.826 4.365 1.00 42.41 213 ILE A O 1
ATOM 1670 N N . ASN A 1 214 ? 7.162 11.047 4.162 1.00 49.88 214 ASN A N 1
ATOM 1671 C CA . ASN A 1 214 ? 7.887 11.345 5.387 1.00 49.88 214 ASN A CA 1
ATOM 1672 C C . ASN A 1 214 ? 6.869 11.114 6.521 1.00 49.88 214 ASN A C 1
ATOM 1674 O O . ASN A 1 214 ? 5.845 11.794 6.488 1.00 49.88 214 ASN A O 1
ATOM 1678 N N . PRO A 1 215 ? 7.071 10.174 7.465 1.00 47.94 215 PRO A N 1
ATOM 1679 C CA . PRO A 1 215 ? 6.075 9.792 8.481 1.00 47.94 215 PRO A CA 1
ATOM 1680 C C . PRO A 1 215 ? 5.565 10.956 9.341 1.00 47.94 215 PRO A C 1
ATOM 1682 O O . PRO A 1 215 ? 4.565 10.788 10.035 1.00 47.94 215 PRO A O 1
ATOM 1685 N N . THR A 1 216 ? 6.211 12.124 9.260 1.00 52.81 216 THR A N 1
ATOM 1686 C CA . THR A 1 216 ? 5.839 13.389 9.906 1.00 52.81 216 THR A CA 1
ATOM 1687 C C . THR A 1 216 ? 5.294 14.464 8.948 1.00 52.81 216 THR A C 1
ATOM 1689 O O . THR A 1 216 ? 5.050 15.595 9.361 1.00 52.81 216 THR A O 1
ATOM 1692 N N . ASN A 1 217 ? 5.110 14.164 7.660 1.00 61.53 217 ASN A N 1
ATOM 1693 C CA . ASN A 1 217 ? 4.582 15.105 6.676 1.00 61.53 217 ASN A CA 1
ATOM 1694 C C . ASN A 1 217 ? 3.049 15.083 6.663 1.00 61.53 217 ASN A C 1
ATOM 1696 O O . ASN A 1 217 ? 2.419 14.267 5.991 1.00 61.53 217 ASN A O 1
ATOM 1700 N N . PHE A 1 218 ? 2.471 16.045 7.377 1.00 72.50 218 PHE A N 1
ATOM 1701 C CA . PHE A 1 218 ? 1.031 16.273 7.480 1.00 72.50 218 PHE A CA 1
ATOM 1702 C C . PHE A 1 218 ? 0.561 17.495 6.681 1.00 72.50 218 PHE A C 1
ATOM 1704 O O . PHE A 1 218 ? -0.446 18.116 7.026 1.00 72.50 218 PHE A O 1
ATOM 1711 N N . ASN A 1 219 ? 1.268 17.860 5.603 1.00 67.12 219 ASN A N 1
ATOM 1712 C CA . ASN A 1 219 ? 0.946 19.047 4.798 1.00 67.12 219 ASN A CA 1
ATOM 1713 C C . ASN A 1 219 ? -0.506 19.062 4.283 1.00 67.12 219 ASN A C 1
ATOM 1715 O O . ASN A 1 219 ? -1.060 20.134 4.056 1.00 67.12 219 ASN A O 1
ATOM 1719 N N . TYR A 1 220 ? -1.133 17.892 4.131 1.00 70.50 220 TYR A N 1
ATOM 1720 C CA . TYR A 1 220 ? -2.522 17.748 3.691 1.00 70.50 220 TYR A CA 1
ATOM 1721 C C . TYR A 1 220 ? -3.569 18.109 4.766 1.00 70.50 220 TYR A C 1
ATOM 1723 O O . TYR A 1 220 ? -4.722 18.353 4.419 1.00 70.50 220 TYR A O 1
ATOM 1731 N N . LEU A 1 221 ? -3.198 18.150 6.053 1.00 79.94 221 LEU A N 1
ATOM 1732 C CA . LEU A 1 221 ? -4.086 18.600 7.132 1.00 79.94 221 LEU A CA 1
ATOM 1733 C C . LEU A 1 221 ? -4.133 20.135 7.181 1.00 79.94 221 LEU A C 1
ATOM 1735 O O . LEU A 1 221 ? -5.207 20.733 7.207 1.00 79.94 221 LEU A O 1
ATOM 1739 N N . GLY A 1 222 ? -2.967 20.787 7.138 1.00 78.31 222 GLY A N 1
ATOM 1740 C CA . GLY A 1 222 ? -2.843 22.244 7.244 1.00 78.31 222 GLY A CA 1
ATOM 1741 C C . GLY A 1 222 ? -3.271 22.809 8.612 1.00 78.31 222 GLY A C 1
ATOM 1742 O O . GLY A 1 222 ? -3.939 22.159 9.413 1.00 78.31 222 GLY A O 1
ATOM 1743 N N . GLN A 1 223 ? -2.908 24.062 8.905 1.00 84.69 223 GLN A N 1
ATOM 1744 C CA . GLN A 1 223 ? -3.210 24.691 10.207 1.00 84.69 223 GLN A CA 1
ATOM 1745 C C . GLN A 1 223 ? -4.719 24.842 10.477 1.00 84.69 223 GLN A C 1
ATOM 1747 O O . GLN A 1 223 ? -5.165 24.781 11.625 1.00 84.69 223 GLN A O 1
ATOM 1752 N N . GLN A 1 224 ? -5.523 25.01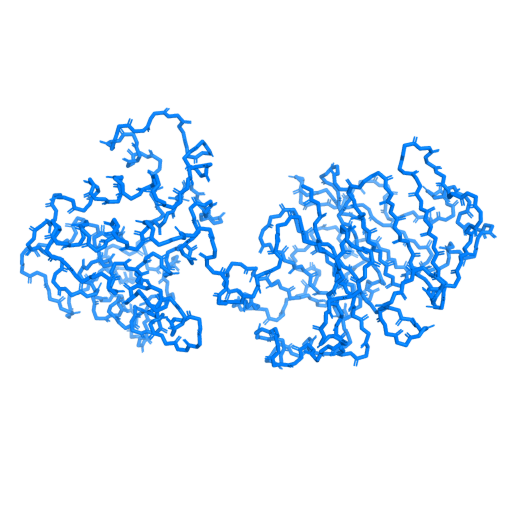7 9.422 1.00 87.19 224 GLN A N 1
ATOM 1753 C CA . GLN A 1 224 ? -6.974 25.186 9.543 1.00 87.19 224 GLN A CA 1
ATOM 1754 C C . GLN A 1 224 ? -7.671 23.921 10.055 1.00 87.19 224 GLN A C 1
ATOM 1756 O O . GLN A 1 224 ? -8.613 24.038 10.839 1.00 87.19 224 GLN A O 1
ATOM 1761 N N . PHE A 1 225 ? -7.188 22.729 9.686 1.00 95.25 225 PHE A N 1
ATOM 1762 C CA . PHE A 1 225 ? -7.694 21.468 10.228 1.00 95.25 225 PHE A CA 1
ATOM 1763 C C . PHE A 1 225 ? -7.530 21.416 11.745 1.00 95.25 225 PHE A C 1
ATOM 1765 O O . PHE A 1 225 ? -8.514 21.228 12.453 1.00 95.25 225 PHE A O 1
ATOM 1772 N N . PHE A 1 226 ? -6.324 21.668 12.262 1.00 96.06 226 PHE A N 1
ATOM 1773 C CA . PHE A 1 226 ? -6.065 21.621 13.705 1.00 96.06 226 PHE A CA 1
ATOM 1774 C C . PHE A 1 226 ? -6.841 22.697 14.474 1.00 96.06 226 PHE A C 1
ATOM 1776 O O . PHE A 1 226 ? -7.344 22.442 15.569 1.00 96.06 226 PHE A O 1
ATOM 1783 N N . ALA A 1 227 ? -6.997 23.896 13.903 1.00 94.69 227 ALA A N 1
ATOM 1784 C CA . ALA A 1 227 ? -7.833 24.942 14.490 1.00 94.69 227 ALA A CA 1
ATOM 1785 C C . ALA A 1 227 ? -9.311 24.519 14.568 1.00 94.69 227 ALA A C 1
ATOM 1787 O O . ALA A 1 227 ? -9.939 24.655 15.623 1.00 94.69 227 ALA A O 1
ATOM 1788 N N . LYS A 1 228 ? -9.859 23.960 13.480 1.00 96.31 228 LYS A N 1
ATOM 1789 C CA . LYS A 1 228 ? -11.238 23.459 13.445 1.00 96.31 228 LYS A CA 1
ATOM 1790 C C . LYS A 1 228 ? -11.423 22.254 14.367 1.00 96.31 228 LYS A C 1
ATOM 1792 O O . LYS A 1 228 ? -12.421 22.217 15.076 1.00 96.31 228 LYS A O 1
ATOM 1797 N N . LEU A 1 229 ? -10.460 21.334 14.433 1.00 98.06 229 LEU A N 1
ATOM 1798 C CA . LEU A 1 229 ? -10.483 20.182 15.334 1.00 98.06 229 LEU A CA 1
ATOM 1799 C C . LEU A 1 229 ? -10.574 20.625 16.797 1.00 98.06 229 LEU A C 1
ATOM 1801 O O . LEU A 1 229 ? -11.449 20.154 17.521 1.00 98.06 229 LEU A O 1
ATOM 1805 N N . LYS A 1 230 ? -9.738 21.585 17.217 1.00 97.94 230 LYS A N 1
ATOM 1806 C CA . LYS A 1 230 ? -9.808 22.169 18.567 1.00 97.94 230 LYS A CA 1
ATOM 1807 C C . LYS A 1 230 ? -11.180 22.784 18.843 1.00 97.94 230 LYS A C 1
ATOM 1809 O O . LYS A 1 230 ? -11.773 22.508 19.882 1.00 97.94 230 LYS A O 1
ATOM 1814 N N . ALA A 1 231 ? -11.722 23.558 17.901 1.00 97.44 231 ALA A N 1
ATOM 1815 C CA . ALA A 1 231 ? -13.055 24.145 18.040 1.00 97.44 231 ALA A CA 1
ATOM 1816 C C . ALA A 1 231 ? -14.166 23.080 18.137 1.00 97.44 231 ALA A C 1
ATOM 1818 O O . ALA A 1 231 ? -15.069 23.206 18.961 1.00 97.44 231 ALA A O 1
ATOM 1819 N N . THR A 1 232 ? -14.084 22.013 17.340 1.00 96.94 232 THR A N 1
ATOM 1820 C CA . THR A 1 232 ? -14.999 20.867 17.402 1.00 96.94 232 THR A CA 1
ATOM 1821 C C . THR A 1 232 ? -14.913 20.169 18.763 1.00 96.94 232 THR A C 1
ATOM 1823 O O . THR A 1 232 ? -15.946 19.900 19.367 1.00 96.94 232 THR A O 1
ATOM 1826 N N . CYS A 1 233 ? -13.715 19.962 19.314 1.00 98.06 233 CYS A N 1
ATOM 1827 C CA . CYS A 1 233 ? -13.539 19.323 20.625 1.00 98.06 233 CYS A CA 1
ATOM 1828 C C . CYS A 1 233 ? -14.102 20.160 21.782 1.00 98.06 233 CYS A C 1
ATOM 1830 O O . CYS A 1 233 ? -14.697 19.607 22.706 1.00 98.06 233 CYS A O 1
ATOM 1832 N N . VAL A 1 234 ? -14.011 21.493 21.695 1.00 96.75 234 VAL A N 1
ATOM 1833 C CA . VAL A 1 234 ? -14.682 22.406 22.639 1.00 96.75 234 VAL A CA 1
ATOM 1834 C C . VAL A 1 234 ? -16.199 22.202 22.608 1.00 96.75 234 VAL A C 1
ATOM 1836 O O . VAL A 1 234 ? -16.827 22.116 23.659 1.00 96.75 234 VAL A O 1
ATOM 1839 N N . GLN A 1 235 ? -16.798 22.083 21.419 1.00 96.38 235 GLN A N 1
ATOM 1840 C CA . GLN A 1 235 ? -18.240 21.848 21.284 1.00 96.38 235 GLN A CA 1
ATOM 1841 C C . GLN A 1 235 ? -18.665 20.452 21.754 1.00 96.38 235 GLN A C 1
ATOM 1843 O O . GLN A 1 235 ? -19.760 20.288 22.292 1.00 96.38 235 GLN A O 1
ATOM 1848 N N . LEU A 1 236 ? -17.805 19.451 21.558 1.00 97.44 236 LEU A N 1
ATOM 1849 C CA . LEU A 1 236 ? -18.060 18.067 21.955 1.00 97.44 236 LEU A CA 1
ATOM 1850 C C . LEU A 1 236 ? -17.778 17.787 23.439 1.00 97.44 236 LEU A C 1
ATOM 1852 O O . LEU A 1 236 ? -18.191 16.744 23.951 1.00 97.44 236 LEU A O 1
ATOM 1856 N N . ASN A 1 237 ? -17.123 18.726 24.129 1.00 97.00 237 ASN A N 1
ATOM 1857 C CA . ASN A 1 237 ? -16.599 18.563 25.482 1.00 97.00 237 ASN A CA 1
ATOM 1858 C C . ASN A 1 237 ? -15.683 17.327 25.596 1.00 97.00 237 ASN A C 1
ATOM 1860 O O . ASN A 1 237 ? -15.920 16.437 26.417 1.00 97.00 237 ASN A O 1
ATOM 1864 N N . CYS A 1 238 ? -14.668 17.257 24.728 1.00 97.62 238 CYS A N 1
ATOM 1865 C CA . CYS A 1 238 ? -13.671 16.184 24.697 1.00 97.62 238 CYS A CA 1
ATOM 1866 C C . CYS A 1 238 ? -12.248 16.715 24.446 1.00 97.62 238 CYS A C 1
ATOM 1868 O O . CYS A 1 238 ? -12.058 17.880 24.094 1.00 97.62 238 CYS A O 1
ATOM 1870 N N . SER A 1 239 ? -11.240 15.855 24.617 1.00 97.88 239 SER A N 1
ATOM 1871 C CA . SER A 1 239 ? -9.839 16.177 24.318 1.00 97.88 239 SER A CA 1
ATOM 1872 C C . SER A 1 239 ? -9.577 16.175 22.807 1.00 97.88 239 SER A C 1
ATOM 1874 O O . SER A 1 239 ? -9.990 15.256 22.096 1.00 97.88 239 SER A O 1
ATOM 1876 N N . ALA A 1 240 ? -8.862 17.194 22.318 1.00 97.88 240 ALA A N 1
ATOM 1877 C CA . ALA A 1 240 ? -8.412 17.243 20.927 1.00 97.88 240 ALA A CA 1
ATOM 1878 C C . ALA A 1 240 ? -7.310 16.222 20.633 1.00 97.88 240 ALA A C 1
ATOM 1880 O O . ALA A 1 240 ? -7.279 15.676 19.534 1.00 97.88 240 ALA A O 1
ATOM 1881 N N . GLU A 1 241 ? -6.453 15.930 21.612 1.00 97.75 241 GLU A N 1
ATOM 1882 C CA . GLU A 1 241 ? -5.429 14.889 21.501 1.00 97.75 241 GLU A CA 1
ATOM 1883 C C . GLU A 1 241 ? -6.063 13.497 21.421 1.00 97.75 241 GLU A C 1
ATOM 1885 O O . GLU A 1 241 ? -5.635 12.675 20.614 1.00 97.75 241 GLU A O 1
ATOM 1890 N N . ASP A 1 242 ? -7.129 13.241 22.183 1.00 98.19 242 ASP A N 1
ATOM 1891 C CA . ASP A 1 242 ? -7.805 11.938 22.158 1.00 98.19 242 ASP A CA 1
ATOM 1892 C C . ASP A 1 242 ? -8.611 11.747 20.874 1.00 98.19 242 ASP A C 1
ATOM 1894 O O . ASP A 1 242 ? -8.543 10.682 20.265 1.00 98.19 242 ASP A O 1
ATOM 1898 N N . LEU A 1 243 ? -9.335 12.776 20.412 1.00 98.50 243 LEU A N 1
ATOM 1899 C CA . LEU A 1 243 ? -10.058 12.691 19.140 1.00 98.50 243 LEU A CA 1
ATOM 1900 C C . LEU A 1 243 ? -9.092 12.548 17.954 1.00 98.50 243 LEU A C 1
ATOM 1902 O O . LEU A 1 243 ? -9.354 11.756 17.050 1.00 98.50 243 LEU A O 1
ATOM 1906 N N . LEU A 1 244 ? -7.962 13.264 17.967 1.00 97.94 244 LEU A N 1
ATOM 1907 C CA . LEU A 1 244 ? -6.903 13.089 16.969 1.00 97.94 244 LEU A CA 1
ATOM 1908 C C . LEU A 1 244 ? -6.288 11.685 17.047 1.00 97.94 244 LEU A C 1
ATOM 1910 O O . LEU A 1 244 ? -6.048 11.070 16.013 1.00 97.94 244 LEU A O 1
ATOM 1914 N N . GLY A 1 245 ? -6.087 11.160 18.258 1.00 97.06 245 GLY A N 1
ATOM 1915 C CA . GLY A 1 245 ? -5.603 9.801 18.494 1.00 97.06 245 GLY A CA 1
ATOM 1916 C C . GLY A 1 245 ? -6.564 8.737 17.966 1.00 97.06 245 GLY A C 1
ATOM 1917 O O . GLY A 1 245 ? -6.125 7.765 17.355 1.00 97.06 245 GLY A O 1
ATOM 1918 N N . VAL A 1 246 ? -7.877 8.939 18.115 1.00 97.94 246 VAL A N 1
ATOM 1919 C CA . VAL A 1 246 ? -8.891 8.071 17.498 1.00 97.94 246 VAL A CA 1
ATOM 1920 C C . VAL A 1 246 ? -8.810 8.142 15.976 1.00 97.94 246 VAL A C 1
ATOM 1922 O O . VAL A 1 246 ? -8.752 7.095 15.339 1.00 97.94 246 VAL A O 1
ATOM 1925 N N . MET A 1 247 ? -8.713 9.334 15.377 1.00 97.31 247 MET A N 1
ATOM 1926 C CA . MET A 1 247 ? -8.543 9.458 13.919 1.00 97.31 247 MET A CA 1
ATOM 1927 C C . MET A 1 247 ? -7.269 8.772 13.414 1.00 97.31 247 MET A C 1
ATOM 1929 O O . MET A 1 247 ? -7.274 8.141 12.357 1.00 97.31 247 MET A O 1
ATOM 1933 N N . GLU A 1 248 ? -6.176 8.876 14.167 1.00 91.62 248 GLU A N 1
ATOM 1934 C CA . GLU A 1 248 ? -4.916 8.206 13.853 1.00 91.62 248 GLU A CA 1
ATOM 1935 C C . GLU A 1 248 ? -5.037 6.682 13.979 1.00 91.62 248 GLU A C 1
ATOM 1937 O O . GLU A 1 248 ? -4.555 5.962 13.106 1.00 91.62 248 GLU A O 1
ATOM 1942 N N . SER A 1 249 ? -5.741 6.177 14.996 1.00 90.06 249 SER A N 1
ATOM 1943 C CA . SER A 1 249 ? -6.005 4.741 15.149 1.00 90.06 249 SER A CA 1
ATOM 1944 C C . SER A 1 249 ? -6.897 4.179 14.037 1.00 90.06 249 SER A C 1
ATOM 1946 O O . SER A 1 249 ? -6.677 3.049 13.604 1.00 90.06 249 SER A O 1
ATOM 1948 N N . GLU A 1 250 ? -7.899 4.946 13.606 1.00 89.56 250 GLU A N 1
ATOM 1949 C CA . GLU A 1 250 ? -8.932 4.528 12.649 1.00 89.56 250 GLU A CA 1
ATOM 1950 C C . GLU A 1 250 ? -8.485 4.629 11.190 1.00 89.56 250 GLU A C 1
ATOM 1952 O O . GLU A 1 250 ? -8.830 3.795 10.354 1.00 89.56 250 GLU A O 1
ATOM 1957 N N . SER A 1 251 ? -7.737 5.679 10.859 1.00 87.94 251 SER A N 1
ATOM 1958 C CA . SER A 1 251 ? -7.435 6.020 9.467 1.00 87.94 251 SER A CA 1
ATOM 1959 C C . SER A 1 251 ? -6.014 6.519 9.244 1.00 87.94 251 SER A C 1
ATOM 1961 O O . SER A 1 251 ? -5.702 6.942 8.133 1.00 87.94 251 SER A O 1
ATOM 1963 N N . SER A 1 252 ? -5.171 6.560 10.281 1.00 86.44 252 SER A N 1
ATOM 1964 C CA . SER A 1 252 ? -3.910 7.319 10.251 1.00 86.44 252 SER A CA 1
ATOM 1965 C C . SER A 1 252 ? -4.127 8.782 9.824 1.00 86.44 252 SER A C 1
ATOM 1967 O O . SER A 1 252 ? -3.311 9.377 9.110 1.00 86.44 252 SER A O 1
ATOM 1969 N N . ILE A 1 253 ? -5.293 9.325 10.210 1.00 90.00 253 ILE A N 1
ATOM 1970 C CA . ILE A 1 253 ? -5.813 10.649 9.844 1.00 90.00 253 ILE A CA 1
ATOM 1971 C C . ILE A 1 253 ? -5.835 10.837 8.315 1.00 90.00 253 ILE A C 1
ATOM 1973 O O . ILE A 1 253 ? -5.555 11.922 7.804 1.00 90.00 253 ILE A O 1
ATOM 1977 N N . GLN A 1 254 ? -6.127 9.782 7.552 1.00 82.81 254 GLN A N 1
ATOM 1978 C CA . GLN A 1 254 ? -6.278 9.858 6.100 1.00 82.81 254 GLN A CA 1
ATOM 1979 C C . GLN A 1 254 ? -7.761 10.011 5.737 1.00 82.81 254 GLN A C 1
ATOM 1981 O O . GLN A 1 254 ? -8.550 9.088 5.954 1.00 82.81 254 GLN A O 1
ATOM 1986 N N . PRO A 1 255 ? -8.179 11.139 5.132 1.00 84.06 255 PRO A N 1
ATOM 1987 C CA . PRO A 1 255 ? -9.577 11.332 4.740 1.00 84.06 255 PRO A CA 1
ATOM 1988 C C . PRO A 1 255 ? -10.017 10.362 3.630 1.00 84.06 255 PRO A C 1
ATOM 1990 O O . PRO A 1 255 ? -11.202 10.062 3.494 1.00 84.06 255 PRO A O 1
ATOM 1993 N N . SER A 1 256 ? -9.067 9.825 2.867 1.00 82.00 256 SER A N 1
ATOM 1994 C CA . SER A 1 256 ? -9.296 8.820 1.831 1.00 82.00 256 SER A CA 1
ATOM 1995 C C . SER A 1 256 ? -9.227 7.377 2.345 1.00 82.00 256 SER A C 1
ATOM 1997 O O . SER A 1 256 ? -9.311 6.448 1.545 1.00 82.00 256 SER A O 1
ATOM 1999 N N . ALA A 1 257 ? -9.080 7.142 3.653 1.00 76.38 257 ALA A N 1
ATOM 2000 C CA . ALA A 1 257 ? -9.004 5.784 4.179 1.00 76.38 257 ALA A CA 1
ATOM 2001 C C . ALA A 1 257 ? -10.299 4.998 3.931 1.00 76.38 257 ALA A C 1
ATOM 2003 O O . ALA A 1 257 ? -11.416 5.525 4.044 1.00 76.38 257 ALA A O 1
ATOM 2004 N N . GLN A 1 258 ? -10.139 3.707 3.658 1.00 84.19 258 GLN A N 1
ATOM 2005 C CA . GLN A 1 258 ? -11.213 2.726 3.602 1.00 84.19 258 GLN A CA 1
ATOM 2006 C C . GLN A 1 258 ? -10.762 1.442 4.297 1.00 84.19 258 GLN A C 1
ATOM 2008 O O . GLN A 1 258 ? -9.656 0.962 4.055 1.00 84.19 258 GLN A O 1
ATOM 2013 N N . ASN A 1 259 ? -11.637 0.861 5.116 1.00 75.81 259 ASN A N 1
ATOM 2014 C CA . ASN A 1 259 ? -11.384 -0.438 5.728 1.00 75.81 259 ASN A CA 1
ATOM 2015 C C . ASN A 1 259 ? -11.290 -1.539 4.642 1.00 75.81 259 ASN A C 1
ATOM 2017 O O . ASN A 1 259 ? -12.244 -1.690 3.875 1.00 75.81 259 ASN A O 1
ATOM 2021 N N . PRO A 1 260 ? -10.214 -2.352 4.606 1.00 53.56 260 PRO A N 1
ATOM 2022 C CA . PRO A 1 260 ? -10.027 -3.428 3.624 1.00 53.56 260 PRO A CA 1
ATOM 2023 C C . PRO A 1 260 ? -11.169 -4.450 3.559 1.00 53.56 260 PRO A C 1
ATOM 2025 O O . PRO A 1 260 ? -11.459 -4.993 2.499 1.00 53.56 260 PRO A O 1
ATOM 2028 N N . ASN A 1 261 ? -11.835 -4.700 4.689 1.00 60.94 261 ASN A N 1
ATOM 2029 C CA . ASN A 1 261 ? -12.871 -5.726 4.825 1.00 60.94 261 ASN A CA 1
ATOM 2030 C C . ASN A 1 261 ? -14.292 -5.1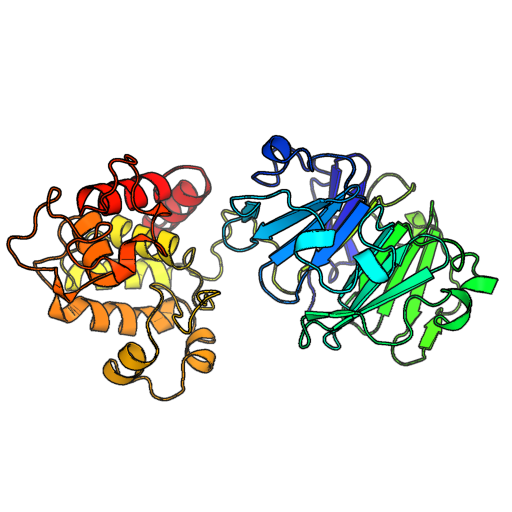36 4.815 1.00 60.94 261 ASN A C 1
ATOM 2032 O O . ASN A 1 261 ? -15.258 -5.821 5.157 1.00 60.94 261 ASN A O 1
ATOM 2036 N N . GLY A 1 262 ? -14.443 -3.852 4.467 1.00 67.56 262 GLY A N 1
ATOM 2037 C CA . GLY A 1 262 ? -15.722 -3.159 4.558 1.00 67.56 262 GLY A CA 1
ATOM 2038 C C . GLY A 1 262 ? -15.836 -1.895 3.708 1.00 67.56 262 GLY A C 1
ATOM 2039 O O . GLY A 1 262 ? -15.038 -1.598 2.823 1.00 67.56 262 GLY A O 1
ATOM 2040 N N . LYS A 1 263 ? -16.902 -1.137 3.974 1.00 77.50 263 LYS A N 1
ATOM 2041 C CA . LYS A 1 263 ? -17.184 0.155 3.320 1.00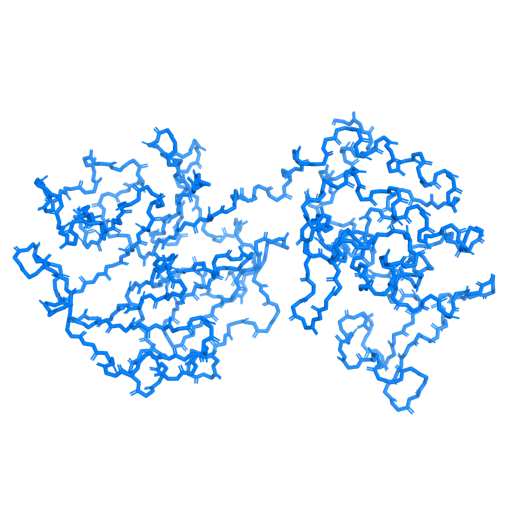 77.50 263 LYS A CA 1
ATOM 2042 C C . LYS A 1 263 ? -17.012 1.352 4.261 1.00 77.50 263 LYS A C 1
ATOM 2044 O O . LYS A 1 263 ? -17.441 2.452 3.924 1.00 77.50 263 LYS A O 1
ATOM 2049 N N . ALA A 1 264 ? -16.445 1.116 5.443 1.00 86.75 264 ALA A N 1
ATOM 2050 C CA . ALA A 1 264 ? -16.127 2.153 6.412 1.00 86.75 264 ALA A CA 1
ATOM 2051 C C . ALA A 1 264 ? -15.074 3.105 5.827 1.00 86.75 264 ALA A C 1
ATOM 2053 O O . ALA A 1 264 ? -14.171 2.640 5.127 1.00 86.75 264 ALA A O 1
ATOM 2054 N N . THR A 1 265 ? -15.218 4.418 6.029 1.00 91.31 265 THR A N 1
ATOM 2055 C CA . THR A 1 265 ? -14.397 5.389 5.298 1.00 91.31 265 THR A CA 1
ATOM 2056 C C . THR A 1 265 ? -14.146 6.711 6.025 1.00 91.31 265 THR A C 1
ATOM 2058 O O . THR A 1 265 ? -14.943 7.131 6.860 1.00 91.31 265 THR A O 1
ATOM 2061 N N . GLY A 1 266 ? -13.064 7.404 5.673 1.00 92.25 266 GLY A N 1
ATOM 2062 C CA . GLY A 1 266 ? -12.737 8.723 6.213 1.00 92.25 266 GLY A CA 1
ATOM 2063 C C . GLY A 1 266 ? -12.076 8.691 7.589 1.00 92.25 266 GLY A C 1
ATOM 2064 O O . GLY A 1 266 ? -11.691 7.630 8.085 1.00 92.25 266 GLY A O 1
ATOM 2065 N N . LEU A 1 267 ? -11.964 9.877 8.199 1.00 94.62 267 LEU A N 1
ATOM 2066 C CA . LEU A 1 267 ? -11.134 10.125 9.389 1.00 94.62 267 LEU A CA 1
ATOM 2067 C C . LEU A 1 267 ? -11.414 9.198 10.581 1.00 94.62 267 LEU A C 1
ATOM 2069 O O . LEU A 1 267 ? -10.490 8.854 11.308 1.00 94.62 267 LEU A O 1
ATOM 2073 N N . ILE A 1 268 ? -12.674 8.806 10.782 1.00 96.88 268 ILE A N 1
ATOM 2074 C CA . ILE A 1 268 ? -13.103 7.912 11.872 1.00 96.88 268 ILE A CA 1
ATOM 2075 C C . ILE A 1 268 ? -13.809 6.653 11.348 1.00 96.88 268 ILE A C 1
ATOM 2077 O O . ILE A 1 268 ? -14.636 6.077 12.043 1.00 96.88 268 ILE A O 1
ATOM 2081 N N . GLN A 1 269 ? -13.546 6.269 10.091 1.00 94.50 269 GLN A N 1
ATOM 2082 C CA . GLN A 1 269 ? -14.119 5.068 9.466 1.00 94.50 269 GLN A CA 1
ATOM 2083 C C . GLN A 1 269 ? -15.663 5.022 9.508 1.00 94.50 269 GLN A C 1
ATOM 2085 O O . GLN A 1 269 ? -16.288 4.044 9.915 1.00 94.50 269 GLN A O 1
ATOM 2090 N N . PHE A 1 270 ? -16.317 6.077 9.016 1.00 96.25 270 PHE A N 1
ATOM 2091 C CA . PHE A 1 270 ? -17.774 6.149 8.919 1.00 96.25 270 PHE A CA 1
ATOM 2092 C C . PHE A 1 270 ? -18.352 5.009 8.081 1.00 96.25 270 PHE A C 1
ATOM 2094 O O . PHE A 1 270 ? -17.987 4.825 6.918 1.00 96.25 270 PHE A O 1
ATOM 2101 N N . MET A 1 271 ? -19.345 4.309 8.625 1.00 93.94 271 MET A N 1
ATOM 2102 C CA . MET A 1 271 ? -20.150 3.371 7.845 1.00 93.94 271 MET A CA 1
ATOM 2103 C C . MET A 1 271 ? -21.016 4.122 6.814 1.00 93.94 271 MET A C 1
ATOM 2105 O O . MET A 1 271 ? -21.516 5.208 7.117 1.00 93.94 271 MET A O 1
ATOM 2109 N N . PRO A 1 272 ? -21.295 3.547 5.625 1.00 93.06 272 PRO A N 1
ATOM 2110 C CA . PRO A 1 272 ? -22.091 4.225 4.595 1.00 93.06 272 PRO A CA 1
ATOM 2111 C C . PRO A 1 272 ? -23.466 4.695 5.081 1.00 93.06 272 PRO A C 1
ATOM 2113 O O . PRO A 1 272 ? -23.899 5.795 4.750 1.00 93.06 272 PRO A O 1
ATOM 2116 N N . GLN A 1 273 ? -24.135 3.891 5.913 1.00 94.44 273 GLN A N 1
ATOM 2117 C CA . GLN A 1 273 ? -25.436 4.258 6.473 1.00 94.44 273 GLN A CA 1
ATOM 2118 C C . GLN A 1 273 ? -25.335 5.437 7.452 1.00 94.44 273 GLN A C 1
ATOM 2120 O O . GLN A 1 273 ? -26.236 6.273 7.508 1.00 94.44 273 GLN A O 1
ATOM 2125 N N . THR A 1 274 ? -24.229 5.529 8.191 1.00 95.25 274 THR A N 1
ATOM 2126 C CA . THR A 1 274 ? -23.941 6.659 9.076 1.00 95.25 274 THR A CA 1
ATOM 2127 C C . THR A 1 274 ? -23.770 7.941 8.269 1.00 95.25 274 THR A C 1
ATOM 2129 O O . THR A 1 274 ? -24.371 8.948 8.621 1.00 95.25 274 THR A O 1
ATOM 2132 N N . LEU A 1 275 ? -23.031 7.906 7.151 1.00 96.62 275 LEU A N 1
ATOM 2133 C CA . LEU A 1 275 ? -22.870 9.070 6.268 1.00 96.62 275 LEU A CA 1
ATOM 2134 C C . LEU A 1 275 ? -24.218 9.609 5.772 1.00 96.62 275 LEU A C 1
ATOM 2136 O O . LEU A 1 275 ? -24.455 10.814 5.852 1.00 96.62 275 LEU A O 1
ATOM 2140 N N . ILE A 1 276 ? -25.127 8.722 5.354 1.00 96.81 276 ILE A N 1
ATOM 2141 C CA . ILE A 1 276 ? -26.496 9.095 4.961 1.00 96.81 276 ILE A CA 1
ATOM 2142 C C . ILE A 1 276 ? -27.219 9.785 6.124 1.00 96.81 276 ILE A C 1
ATOM 2144 O O . ILE A 1 276 ? -27.809 10.850 5.945 1.00 96.81 276 ILE A O 1
ATOM 2148 N N . GLY A 1 277 ? -27.134 9.216 7.332 1.00 96.75 277 GLY A N 1
ATOM 2149 C CA . GLY A 1 277 ? -27.722 9.800 8.542 1.00 96.75 277 GLY A CA 1
ATOM 2150 C C . GLY A 1 277 ? -27.150 11.174 8.912 1.00 96.75 277 GLY A C 1
ATOM 2151 O O . GLY A 1 277 ? -27.851 11.989 9.505 1.00 96.75 277 GLY A O 1
ATOM 2152 N N . LEU A 1 278 ? -25.908 11.455 8.516 1.00 97.06 278 LEU A N 1
ATOM 2153 C CA . LEU A 1 278 ? -25.243 12.750 8.689 1.00 97.06 278 LEU A CA 1
ATOM 2154 C C . LEU A 1 278 ? -25.505 13.725 7.526 1.00 97.06 278 LEU A C 1
ATOM 2156 O O . LEU A 1 278 ? -24.948 14.822 7.513 1.00 97.06 278 LEU A O 1
ATOM 2160 N N . GLY A 1 279 ? -26.348 13.348 6.560 1.00 96.56 279 GLY A N 1
ATOM 2161 C CA . GLY A 1 279 ? -26.739 14.184 5.423 1.00 96.56 279 GLY A CA 1
ATOM 2162 C C . GLY A 1 279 ? -25.862 14.038 4.176 1.00 96.56 279 GLY A C 1
ATOM 2163 O O . GLY A 1 279 ? -26.058 14.781 3.214 1.00 96.56 279 GLY A O 1
ATOM 2164 N N . TRP A 1 280 ? -24.923 13.088 4.146 1.00 96.88 280 TRP A N 1
ATOM 2165 C CA . TRP A 1 280 ? -24.098 12.810 2.971 1.00 96.88 280 TRP A CA 1
ATOM 2166 C C . TRP A 1 280 ? -24.688 11.686 2.111 1.00 96.88 280 TRP A C 1
ATOM 2168 O O . TRP A 1 280 ? -24.613 10.508 2.457 1.00 96.88 280 TRP A O 1
ATOM 2178 N N . ASN A 1 281 ? -25.225 12.045 0.942 1.00 95.62 281 ASN A N 1
ATOM 2179 C CA . ASN A 1 281 ? -25.925 11.110 0.048 1.00 95.62 281 ASN A CA 1
ATOM 2180 C C . ASN A 1 281 ? -25.141 10.735 -1.223 1.00 95.62 281 ASN A C 1
ATOM 2182 O O . ASN A 1 281 ? -25.621 9.938 -2.023 1.00 95.62 281 ASN A O 1
ATOM 2186 N N . ASN A 1 282 ? -23.925 11.260 -1.405 1.00 93.50 282 ASN A N 1
ATOM 2187 C CA . ASN A 1 282 ? -23.126 11.052 -2.624 1.00 93.50 282 ASN A CA 1
ATOM 2188 C C . ASN A 1 282 ? -22.279 9.764 -2.595 1.00 93.50 282 ASN A C 1
ATOM 2190 O O . ASN A 1 282 ? -21.459 9.534 -3.480 1.00 93.50 282 ASN A O 1
ATOM 2194 N N . GLY A 1 283 ? -22.458 8.924 -1.572 1.00 90.88 283 GLY A N 1
ATOM 2195 C CA . GLY A 1 283 ? -21.727 7.671 -1.401 1.00 90.88 283 GLY A CA 1
ATOM 2196 C C . GLY A 1 283 ? -20.324 7.830 -0.788 1.00 90.88 283 GLY A C 1
ATOM 2197 O O . GLY A 1 283 ? -19.772 8.934 -0.742 1.00 90.88 283 GLY A O 1
ATOM 2198 N N . PRO A 1 284 ? -19.738 6.730 -0.283 1.00 87.25 284 PRO A N 1
ATOM 2199 C CA . PRO A 1 284 ? -18.467 6.754 0.442 1.00 87.25 284 PRO A CA 1
ATOM 2200 C C . PRO A 1 284 ? -17.273 7.128 -0.450 1.00 87.25 284 PRO A C 1
ATOM 2202 O O . PRO A 1 284 ? -16.352 7.790 0.015 1.00 87.25 284 PRO A O 1
ATOM 2205 N N . ASP A 1 285 ? -17.302 6.775 -1.737 1.00 84.50 285 ASP A N 1
ATOM 2206 C CA . ASP A 1 285 ? -16.205 7.056 -2.674 1.00 84.50 285 ASP A CA 1
ATOM 2207 C C . ASP A 1 285 ? -16.031 8.560 -2.905 1.00 84.50 285 ASP A C 1
ATOM 2209 O O . ASP A 1 285 ? -14.910 9.065 -2.890 1.00 84.50 285 ASP A O 1
ATOM 2213 N N . ALA A 1 286 ? -17.146 9.288 -3.040 1.00 87.38 286 ALA A N 1
ATOM 2214 C CA . ALA A 1 286 ? -17.140 10.744 -3.121 1.00 87.38 286 ALA A CA 1
ATOM 2215 C C . ALA A 1 286 ? -16.737 11.385 -1.784 1.00 87.38 286 ALA A C 1
ATOM 2217 O O . ALA A 1 286 ? -16.064 12.411 -1.778 1.00 87.38 286 ALA A O 1
ATOM 2218 N N . PHE A 1 287 ? -17.113 10.781 -0.649 1.00 92.81 287 PHE A N 1
ATOM 2219 C CA . PHE A 1 287 ? -16.730 11.284 0.676 1.00 92.81 287 PHE A CA 1
ATOM 2220 C C . PHE A 1 287 ? -15.210 11.244 0.880 1.00 92.81 287 PHE A C 1
ATOM 2222 O O . PHE A 1 287 ? -14.631 12.179 1.429 1.00 92.81 287 PHE A O 1
ATOM 2229 N N . ARG A 1 288 ? -14.546 10.200 0.367 1.00 88.81 288 ARG A N 1
ATOM 2230 C CA . ARG A 1 288 ? -13.079 10.069 0.387 1.00 88.81 288 ARG A CA 1
ATOM 2231 C C . ARG A 1 288 ? -12.333 11.135 -0.405 1.00 88.81 288 ARG A C 1
ATOM 2233 O O . ARG A 1 288 ? -11.140 11.304 -0.184 1.00 88.81 288 ARG A O 1
ATOM 2240 N N . GLN A 1 289 ? -13.010 11.831 -1.317 1.00 82.19 289 GLN A N 1
ATOM 2241 C CA . GLN A 1 289 ? -12.414 12.934 -2.075 1.00 82.19 289 GLN A CA 1
ATOM 2242 C C . GLN A 1 289 ? -12.404 14.250 -1.286 1.00 82.19 289 GLN A C 1
ATOM 2244 O O . GLN A 1 289 ? -11.767 15.211 -1.711 1.00 82.19 289 GLN A O 1
ATOM 2249 N N . LEU A 1 290 ? -13.116 14.318 -0.155 1.00 82.00 290 LEU A N 1
ATOM 2250 C CA . LEU A 1 290 ? -13.089 15.482 0.725 1.00 82.00 290 LEU A CA 1
ATOM 2251 C C . LEU A 1 290 ? -11.738 15.598 1.433 1.00 82.00 290 LEU A C 1
ATOM 2253 O O . LEU A 1 290 ? -11.110 14.596 1.777 1.00 82.00 290 LEU A O 1
ATOM 2257 N N . SER A 1 291 ? -11.324 16.832 1.719 1.00 83.50 291 SER A N 1
ATOM 2258 C CA . SER A 1 291 ? -10.180 17.065 2.597 1.00 83.50 291 SER A CA 1
ATOM 2259 C C . SER A 1 291 ? -10.494 16.625 4.033 1.00 83.50 291 SER A C 1
ATOM 2261 O O . SER A 1 291 ? -11.656 16.521 4.435 1.00 83.50 291 SER A O 1
ATOM 2263 N N . ALA A 1 292 ? -9.459 16.421 4.852 1.00 88.81 292 ALA A N 1
ATOM 2264 C CA . ALA A 1 292 ? -9.649 16.161 6.279 1.00 88.81 292 ALA A CA 1
ATOM 2265 C C . ALA A 1 292 ? -10.434 17.296 6.962 1.00 88.81 292 ALA A C 1
ATOM 2267 O O . ALA A 1 292 ? -11.316 17.037 7.779 1.00 88.81 292 ALA A O 1
ATOM 2268 N N . LEU A 1 293 ? -10.168 18.551 6.579 1.00 92.69 293 LEU A N 1
ATOM 2269 C CA . LEU A 1 293 ? -10.903 19.721 7.063 1.00 92.69 293 LEU A CA 1
ATOM 2270 C C . LEU A 1 293 ? -12.396 19.643 6.708 1.00 92.69 293 LEU A C 1
ATOM 2272 O O . LEU A 1 293 ? -13.236 19.891 7.572 1.00 92.69 293 LEU A O 1
ATOM 2276 N N . ASP A 1 294 ? -12.727 19.244 5.480 1.00 94.62 294 ASP A N 1
ATOM 2277 C CA . ASP A 1 294 ? -14.113 19.148 5.002 1.00 94.62 294 ASP A CA 1
ATOM 2278 C C . ASP A 1 294 ? -14.875 17.951 5.594 1.00 94.62 294 ASP A C 1
ATOM 2280 O O . ASP A 1 294 ? -16.107 17.954 5.622 1.00 94.62 294 ASP A O 1
ATOM 2284 N N . GLN A 1 295 ? -14.170 16.942 6.117 1.00 97.81 295 GLN A N 1
ATOM 2285 C CA . GLN A 1 295 ? -14.787 15.837 6.857 1.00 97.81 295 GLN A CA 1
ATOM 2286 C C . GLN A 1 295 ? -15.093 16.188 8.326 1.00 97.81 295 GLN A C 1
ATOM 2288 O O . GLN A 1 295 ? -15.994 15.587 8.917 1.00 97.81 295 GLN A O 1
ATOM 2293 N N . LEU A 1 296 ? -14.415 17.175 8.932 1.00 97.81 296 LEU A N 1
ATOM 2294 C CA . LEU A 1 296 ? -14.603 17.527 10.352 1.00 97.81 296 LEU A CA 1
ATOM 2295 C C . LEU A 1 296 ? -16.042 17.913 10.748 1.00 97.81 296 LEU A C 1
ATOM 2297 O O . LEU A 1 296 ? -16.458 17.518 11.836 1.00 97.81 296 LEU A O 1
ATOM 2301 N N . PRO A 1 297 ? -16.845 18.622 9.930 1.00 97.94 297 PRO A N 1
ATOM 2302 C CA . PRO A 1 297 ? -18.255 18.858 10.252 1.00 97.94 297 PRO A CA 1
ATOM 2303 C C . PRO A 1 297 ? -19.068 17.566 10.432 1.00 97.94 297 PRO A C 1
ATOM 2305 O O . PRO A 1 297 ? -19.967 17.511 11.270 1.00 97.94 297 PRO A O 1
ATOM 2308 N N . TYR A 1 298 ? -18.738 16.507 9.689 1.00 98.50 298 TYR A N 1
ATOM 2309 C CA . TYR A 1 298 ? -19.391 15.203 9.821 1.00 98.50 298 TYR A CA 1
ATOM 2310 C C . TYR A 1 298 ? -18.921 14.468 11.076 1.00 98.50 298 TYR A C 1
ATOM 2312 O O . TYR A 1 298 ? -19.742 13.861 11.758 1.00 98.50 298 TYR A O 1
ATOM 2320 N N . VAL A 1 299 ? -17.636 14.588 11.430 1.00 98.31 299 VAL A N 1
ATOM 2321 C CA . VAL A 1 299 ? -17.102 14.103 12.717 1.00 98.31 299 VAL A CA 1
ATOM 2322 C C . VAL A 1 299 ? -17.831 14.785 13.876 1.00 98.31 299 VAL A C 1
ATOM 2324 O O . VAL A 1 299 ? -18.348 14.119 14.767 1.00 98.31 299 VAL A O 1
ATOM 2327 N N . GLU A 1 300 ? -17.943 16.112 13.843 1.00 98.19 300 GLU A N 1
ATOM 2328 C CA . GLU A 1 300 ? -18.657 16.886 14.858 1.00 98.19 300 GLU A CA 1
ATOM 2329 C C . GLU A 1 300 ? -20.117 16.433 14.994 1.00 98.19 300 GLU A C 1
ATOM 2331 O O . GLU A 1 300 ? -20.578 16.150 16.099 1.00 98.19 300 GLU A O 1
ATOM 2336 N N . ASN A 1 301 ? -20.840 16.308 13.879 1.00 98.00 301 ASN A N 1
ATOM 2337 C CA . ASN A 1 301 ? -22.235 15.870 13.888 1.00 98.00 301 ASN A CA 1
ATOM 2338 C C . ASN A 1 301 ? -22.401 14.421 14.363 1.00 98.00 301 ASN A C 1
ATOM 2340 O O . ASN A 1 301 ? -23.388 14.122 15.034 1.00 98.00 301 ASN A O 1
ATOM 2344 N N . TYR A 1 302 ? -21.439 13.546 14.067 1.00 98.38 302 TYR A N 1
ATOM 2345 C CA . TYR A 1 302 ? -21.435 12.159 14.526 1.00 98.38 302 TYR A CA 1
ATOM 2346 C C . TYR A 1 302 ? -21.334 12.051 16.045 1.00 98.38 302 TYR A C 1
ATOM 2348 O O . TYR A 1 302 ? -22.102 11.323 16.666 1.00 98.38 302 TYR A O 1
ATOM 2356 N N . TYR A 1 303 ? -20.434 12.818 16.659 1.00 98.44 303 TYR A N 1
ATOM 2357 C CA . TYR A 1 303 ? -20.230 12.783 18.108 1.00 98.44 303 TYR A CA 1
ATOM 2358 C C . TYR A 1 303 ? -21.222 13.640 18.897 1.00 98.44 303 TYR A C 1
ATOM 2360 O O . TYR A 1 303 ? -21.375 13.444 20.104 1.00 98.44 303 TYR A O 1
ATOM 2368 N N . ARG A 1 304 ? -21.926 14.571 18.245 1.00 97.62 304 ARG A N 1
ATO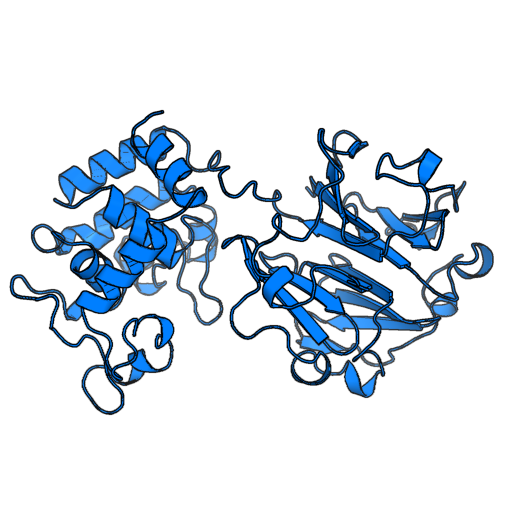M 2369 C CA . ARG A 1 304 ? -22.868 15.503 18.886 1.00 97.62 304 ARG A CA 1
ATOM 2370 C C . ARG A 1 304 ? -23.910 14.831 19.805 1.00 97.62 304 ARG A C 1
ATOM 2372 O O . ARG A 1 304 ? -24.157 15.373 20.882 1.00 97.62 304 ARG A O 1
ATOM 2379 N N . PRO A 1 305 ? -24.493 13.657 19.486 1.00 97.50 305 PRO A N 1
ATOM 2380 C CA . PRO A 1 305 ? -25.414 12.958 20.393 1.00 97.50 305 PRO A CA 1
ATOM 2381 C C . PRO A 1 305 ? -24.764 12.431 21.687 1.00 97.50 305 PRO A C 1
ATOM 2383 O O . PRO A 1 305 ? -25.466 12.037 22.623 1.00 97.50 305 PRO A O 1
ATOM 2386 N N . HIS A 1 306 ? -23.432 12.403 21.751 1.00 97.31 306 HIS A N 1
ATOM 2387 C CA . HIS A 1 306 ? -22.645 11.857 22.856 1.00 97.31 306 HIS A CA 1
ATOM 2388 C C . HIS A 1 306 ? -21.991 12.938 23.730 1.00 97.31 306 HIS A C 1
ATOM 2390 O O . HIS A 1 306 ? -21.244 12.597 24.647 1.00 97.31 306 HIS A O 1
ATOM 2396 N N . VAL A 1 307 ? -22.283 14.224 23.506 1.00 96.69 307 VAL A N 1
ATOM 2397 C CA . VAL A 1 307 ? -21.776 15.331 24.340 1.00 96.69 307 VAL A CA 1
ATOM 2398 C C . VAL A 1 307 ? -22.021 15.047 25.827 1.00 96.69 307 VAL A C 1
ATOM 2400 O O . VAL A 1 307 ? -23.103 14.618 26.232 1.00 96.69 307 VAL A O 1
ATOM 2403 N N . GLY A 1 308 ? -20.983 15.250 26.644 1.00 94.56 308 GLY A N 1
ATOM 2404 C CA . GLY A 1 308 ? -20.990 14.927 28.077 1.00 94.56 308 GLY A CA 1
ATOM 2405 C C . GLY A 1 308 ? -20.659 13.466 28.410 1.00 94.56 308 GLY A C 1
ATOM 2406 O O . GLY A 1 308 ? -20.564 13.123 29.584 1.00 94.56 308 GLY A O 1
ATOM 2407 N N . LYS A 1 309 ? -20.447 12.607 27.403 1.00 97.50 309 LYS A N 1
ATOM 2408 C CA . LYS A 1 309 ? -20.063 11.195 27.569 1.00 97.50 309 LYS A CA 1
ATOM 2409 C C . LYS A 1 309 ? -18.669 10.876 27.015 1.00 97.50 309 LYS A C 1
ATOM 2411 O O . LYS A 1 309 ? -18.282 9.716 27.084 1.00 97.50 309 LYS A O 1
ATOM 2416 N N . LEU A 1 310 ? -17.922 11.848 26.495 1.00 97.25 310 LEU A N 1
ATOM 2417 C CA . LEU A 1 310 ? -16.671 11.647 25.738 1.00 97.25 310 LEU A CA 1
ATOM 2418 C C . LEU A 1 310 ? -15.407 12.031 26.533 1.00 97.25 310 LEU A C 1
ATOM 2420 O O . LEU A 1 310 ? -14.409 12.444 25.955 1.00 97.25 310 LEU A O 1
ATOM 2424 N N . ALA A 1 311 ? -15.469 11.952 27.865 1.00 91.94 311 ALA A N 1
ATOM 2425 C CA . ALA A 1 311 ? -14.460 12.531 28.755 1.00 91.94 311 ALA A CA 1
ATOM 2426 C C . ALA A 1 311 ? -13.100 11.805 28.775 1.00 91.94 311 ALA A C 1
ATOM 2428 O O . ALA A 1 311 ? -12.132 12.386 29.253 1.00 91.94 311 ALA A O 1
ATOM 2429 N N . THR A 1 312 ? -13.024 10.557 28.303 1.00 96.31 312 THR A N 1
ATOM 2430 C CA . THR A 1 312 ? -11.780 9.765 28.255 1.00 96.31 312 THR A CA 1
ATOM 2431 C C . THR A 1 312 ? -11.553 9.209 26.855 1.00 96.31 312 THR A C 1
ATOM 2433 O O . THR A 1 312 ? -12.516 9.011 26.106 1.00 96.31 312 THR A O 1
ATOM 2436 N N . ALA A 1 313 ? -10.294 8.913 26.519 1.00 97.31 313 ALA A N 1
ATOM 2437 C CA . ALA A 1 313 ? -9.915 8.299 25.250 1.00 97.31 313 ALA A CA 1
ATOM 2438 C C . ALA A 1 313 ? -10.708 7.013 24.957 1.00 97.31 313 ALA A C 1
ATOM 2440 O O . ALA A 1 313 ? -11.281 6.888 23.875 1.00 97.31 313 ALA A O 1
ATOM 2441 N N . GLY A 1 314 ? -10.835 6.099 25.927 1.00 97.88 314 GLY A N 1
ATOM 2442 C CA . GLY A 1 314 ? -11.605 4.864 25.760 1.00 97.88 314 GLY A CA 1
ATOM 2443 C C . GLY A 1 314 ? -13.086 5.113 25.502 1.00 97.88 314 GLY A C 1
ATOM 2444 O O . GLY A 1 314 ? -13.678 4.473 24.637 1.00 97.88 314 GLY A O 1
ATOM 2445 N N . ARG A 1 315 ? -13.697 6.096 26.174 1.00 98.25 315 ARG A N 1
ATOM 2446 C CA . ARG A 1 315 ? -15.103 6.464 25.932 1.00 98.25 315 ARG A CA 1
ATOM 2447 C C . ARG A 1 315 ? -15.310 7.122 24.569 1.00 98.25 315 ARG A C 1
ATOM 2449 O O . ARG A 1 315 ? -16.337 6.892 23.930 1.00 98.25 315 ARG A O 1
ATOM 2456 N N . LEU A 1 316 ? -14.349 7.929 24.125 1.00 97.88 316 LEU A N 1
ATOM 2457 C CA . LEU A 1 316 ? -14.361 8.553 22.805 1.00 97.88 316 LEU A CA 1
ATOM 2458 C C . LEU A 1 316 ? -14.219 7.494 21.708 1.00 97.88 316 LEU A C 1
ATOM 2460 O O . LEU A 1 316 ? -14.994 7.475 20.752 1.00 97.88 316 LEU A O 1
ATOM 2464 N N . TYR A 1 317 ? -13.306 6.547 21.896 1.00 98.44 317 TYR A N 1
ATOM 2465 C CA . TYR A 1 317 ? -13.132 5.441 20.970 1.00 98.44 317 TYR A CA 1
ATOM 2466 C C . TYR A 1 317 ? -14.337 4.484 20.986 1.00 98.44 317 TYR A C 1
ATOM 2468 O O . TYR A 1 317 ? -14.813 4.076 19.929 1.00 98.44 317 TYR A O 1
ATOM 2476 N N . LEU A 1 318 ? -14.943 4.218 22.149 1.00 98.44 318 LEU A N 1
ATOM 2477 C CA . LEU A 1 318 ? -16.177 3.431 22.246 1.00 98.44 318 LEU A CA 1
ATOM 2478 C C . LEU A 1 318 ? -17.326 4.051 21.437 1.00 98.44 318 LEU A C 1
ATOM 2480 O O . LEU A 1 318 ? -18.085 3.317 20.806 1.00 98.44 318 LEU A O 1
ATOM 2484 N N . ALA A 1 319 ? -17.444 5.384 21.409 1.00 97.81 319 ALA A N 1
ATOM 2485 C CA . ALA A 1 319 ? -18.409 6.072 20.547 1.00 97.81 319 ALA A CA 1
ATOM 2486 C C . ALA A 1 319 ? -18.163 5.838 19.045 1.00 97.81 319 ALA A C 1
ATOM 2488 O O . ALA A 1 319 ? -19.105 5.921 18.261 1.00 97.81 319 ALA A O 1
ATOM 2489 N N . THR A 1 320 ? -16.937 5.532 18.622 1.00 96.00 320 THR A N 1
ATOM 2490 C CA . THR A 1 320 ? -16.650 5.149 17.227 1.00 96.00 320 THR A CA 1
ATOM 2491 C C . THR A 1 320 ? -16.926 3.672 16.998 1.00 96.00 320 THR A C 1
ATOM 2493 O O . THR A 1 320 ? -17.602 3.308 16.042 1.00 96.00 320 THR A O 1
ATOM 2496 N N . PHE A 1 321 ? -16.451 2.827 17.911 1.00 95.06 321 PHE A N 1
ATOM 2497 C CA . PHE A 1 321 ? -16.454 1.384 17.731 1.00 95.06 321 PHE A CA 1
ATOM 2498 C C . PHE A 1 321 ? -17.839 0.757 17.944 1.00 95.06 321 PHE A C 1
ATOM 2500 O O . PHE A 1 321 ? -18.365 0.090 17.056 1.00 95.06 321 PHE A O 1
ATOM 2507 N N . LEU A 1 322 ? -18.454 0.984 19.110 1.00 95.69 322 LEU A N 1
ATOM 2508 C CA . LEU A 1 322 ? -19.766 0.442 19.484 1.00 95.69 322 LEU A CA 1
ATOM 2509 C C . LEU A 1 322 ? -20.578 1.486 20.280 1.00 95.69 322 LEU A C 1
ATOM 2511 O O . LEU A 1 322 ? -20.833 1.302 21.476 1.00 95.69 322 LEU A O 1
ATOM 2515 N N . PRO A 1 323 ? -21.048 2.572 19.631 1.00 95.75 323 PRO A N 1
ATOM 2516 C CA . PRO A 1 323 ? -21.674 3.721 20.300 1.00 95.75 323 PRO A CA 1
ATOM 2517 C C . PRO A 1 323 ? -22.903 3.384 21.146 1.00 95.75 323 PRO A C 1
ATOM 2519 O O . PRO A 1 323 ? -23.217 4.110 22.090 1.00 95.75 323 PRO A O 1
ATOM 2522 N N . ALA A 1 324 ? -23.599 2.286 20.838 1.00 95.00 324 ALA A N 1
ATOM 2523 C CA . ALA A 1 324 ? -24.764 1.829 21.594 1.00 95.00 324 ALA A CA 1
ATOM 2524 C C . ALA A 1 324 ? -24.441 1.489 23.061 1.00 95.00 324 ALA A C 1
ATOM 2526 O O . ALA A 1 324 ? -25.328 1.560 23.910 1.00 95.00 324 ALA A O 1
ATOM 2527 N N . LEU A 1 325 ? -23.184 1.151 23.371 1.00 96.81 325 LEU A N 1
ATOM 2528 C CA . LEU A 1 325 ? -22.733 0.863 24.733 1.00 96.81 325 LEU A CA 1
ATOM 2529 C C . LEU A 1 325 ? -22.387 2.122 25.541 1.00 96.81 325 LEU A C 1
ATOM 2531 O O . LEU A 1 325 ? -22.210 2.046 26.758 1.00 96.81 325 LEU A O 1
ATOM 2535 N N . LEU A 1 326 ? -22.281 3.288 24.895 1.00 97.88 326 LEU A N 1
ATOM 2536 C CA . LEU A 1 326 ? -21.841 4.506 25.561 1.00 97.88 326 LEU A CA 1
ATOM 2537 C C . LEU A 1 326 ? -22.984 5.177 26.335 1.00 97.88 326 LEU A C 1
ATOM 2539 O O . LEU A 1 326 ? -23.828 5.902 25.793 1.00 97.88 326 LEU A O 1
ATOM 2543 N N . THR A 1 327 ? -22.948 5.021 27.653 1.00 96.62 327 THR A N 1
ATOM 2544 C CA . THR A 1 327 ? -23.876 5.642 28.603 1.00 96.62 327 THR A CA 1
ATOM 2545 C C . THR A 1 327 ? -23.147 6.655 29.496 1.00 96.62 327 THR A C 1
ATOM 2547 O O . THR A 1 327 ? -21.913 6.664 29.549 1.00 96.62 327 THR A O 1
ATOM 2550 N N . PRO A 1 328 ? -23.861 7.524 30.238 1.00 95.94 328 PRO A N 1
ATOM 2551 C CA . PRO A 1 328 ? -23.227 8.372 31.253 1.00 95.94 328 PRO A CA 1
ATOM 2552 C C . PRO A 1 328 ? -22.436 7.582 32.308 1.00 95.94 328 PRO A C 1
ATOM 2554 O O . PRO A 1 328 ? -21.459 8.099 32.832 1.00 95.94 328 PRO A O 1
ATOM 2557 N N . ASN A 1 329 ? -22.801 6.321 32.562 1.00 95.75 329 ASN A N 1
ATOM 2558 C CA . ASN A 1 329 ? -22.213 5.501 33.622 1.00 95.75 329 ASN A CA 1
ATOM 2559 C C . ASN A 1 329 ? -21.111 4.551 33.145 1.00 95.75 329 ASN A C 1
ATOM 2561 O O . ASN A 1 329 ? -20.526 3.885 33.990 1.00 95.75 329 ASN A O 1
ATOM 2565 N N . THR A 1 330 ? -20.827 4.480 31.840 1.00 97.44 330 THR A N 1
ATOM 2566 C CA . THR A 1 330 ? -19.816 3.564 31.287 1.00 97.44 330 THR A CA 1
ATOM 2567 C C . THR A 1 330 ? -18.444 3.761 31.951 1.00 97.44 330 THR A C 1
ATOM 2569 O O . THR A 1 330 ? -17.965 4.892 32.062 1.00 97.44 330 THR A O 1
ATOM 2572 N N . GLN A 1 331 ? -17.815 2.680 32.393 1.00 97.56 331 GLN A N 1
ATOM 2573 C CA . GLN A 1 331 ? -16.529 2.675 33.096 1.00 97.56 331 GLN A CA 1
ATOM 2574 C C . GLN A 1 331 ? -15.442 1.989 32.264 1.00 97.56 331 GLN A C 1
ATOM 2576 O O . GLN A 1 331 ? -15.740 1.210 31.365 1.00 97.56 331 GLN A O 1
ATOM 2581 N N . GLU A 1 332 ? -14.173 2.230 32.605 1.00 97.50 332 GLU A N 1
ATOM 2582 C CA . GLU A 1 332 ? -13.018 1.597 31.941 1.00 97.50 332 GLU A CA 1
ATOM 2583 C C . GLU A 1 332 ? -13.070 0.054 32.015 1.00 97.50 332 GLU A C 1
ATOM 2585 O O . GLU A 1 332 ? -12.686 -0.629 31.073 1.00 97.50 332 GLU A O 1
ATOM 2590 N N . ALA A 1 333 ? -13.612 -0.511 33.100 1.00 97.44 333 ALA A N 1
ATOM 2591 C CA . ALA A 1 333 ? -13.719 -1.962 33.283 1.00 97.44 333 ALA A CA 1
ATOM 2592 C C . ALA A 1 333 ? -14.877 -2.622 32.505 1.00 97.44 333 ALA A C 1
ATOM 2594 O O . ALA A 1 333 ? -15.007 -3.847 32.537 1.00 97.44 333 ALA A O 1
ATOM 2595 N N . ASP A 1 334 ? -15.744 -1.845 31.846 1.00 98.31 334 ASP A N 1
ATOM 2596 C CA . ASP A 1 334 ? -16.899 -2.404 31.144 1.00 98.31 334 ASP A CA 1
ATOM 2597 C C . ASP A 1 334 ? -16.454 -3.205 29.916 1.00 98.31 334 ASP A C 1
ATOM 2599 O O . ASP A 1 334 ? -15.672 -2.732 29.088 1.00 98.31 334 ASP A O 1
ATOM 2603 N N . VAL A 1 335 ? -16.993 -4.420 29.783 1.00 98.19 335 VAL A N 1
ATOM 2604 C CA . VAL A 1 335 ? -16.728 -5.299 28.639 1.00 98.19 335 VAL A CA 1
ATOM 2605 C C . VAL A 1 335 ? -17.504 -4.800 27.423 1.00 98.19 335 VAL A C 1
ATOM 2607 O O . VAL A 1 335 ? -18.730 -4.692 27.436 1.00 98.19 335 VAL A O 1
ATOM 2610 N N . VAL A 1 336 ? -16.768 -4.531 26.351 1.00 98.06 336 VAL A N 1
ATOM 2611 C CA . VAL A 1 336 ? -17.270 -4.081 25.053 1.00 98.06 336 VAL A CA 1
ATOM 2612 C C . VAL A 1 336 ? -17.668 -5.281 24.194 1.00 98.06 336 VAL A C 1
ATOM 2614 O O . VAL A 1 336 ? -18.787 -5.317 23.671 1.00 98.06 336 VAL A O 1
ATOM 2617 N N . CYS A 1 337 ? -16.784 -6.279 24.083 1.00 97.88 337 CYS A N 1
ATOM 2618 C CA . CYS A 1 337 ? -17.085 -7.576 23.475 1.00 97.88 337 CYS A CA 1
ATOM 2619 C C . CYS A 1 337 ? -16.142 -8.696 23.942 1.00 97.88 337 CYS A C 1
ATOM 2621 O O . CYS A 1 337 ? -14.979 -8.443 24.250 1.00 97.88 337 CYS A O 1
ATOM 2623 N N . GLU A 1 338 ? -16.627 -9.941 23.937 1.00 97.44 338 GLU A N 1
ATOM 2624 C CA . GLU A 1 338 ? -15.849 -11.142 24.288 1.00 97.44 338 GLU A CA 1
ATOM 2625 C C . GLU A 1 338 ? -16.350 -12.392 23.523 1.00 97.44 338 GLU A C 1
ATOM 2627 O O . GLU A 1 338 ? -17.528 -12.450 23.144 1.00 97.44 338 GLU A O 1
ATOM 2632 N N . PRO A 1 339 ? -15.512 -13.420 23.283 1.00 96.12 339 PRO A N 1
ATOM 2633 C CA . PRO A 1 339 ? -15.937 -14.660 22.634 1.00 96.12 339 PRO A CA 1
ATOM 2634 C C . PRO A 1 339 ? -17.089 -15.347 23.376 1.00 96.12 339 PRO A C 1
ATOM 2636 O O . PRO A 1 339 ? -17.003 -15.616 24.570 1.00 96.12 339 PRO A O 1
ATOM 2639 N N . GLY A 1 340 ? -18.173 -15.665 22.662 1.00 93.94 340 GLY A N 1
ATOM 2640 C CA . GLY A 1 340 ? -19.339 -16.357 23.229 1.00 93.94 340 GLY A CA 1
ATOM 2641 C C . GLY A 1 340 ? -20.173 -15.544 24.231 1.00 93.94 340 GLY A C 1
ATOM 2642 O O . GLY A 1 340 ? -21.170 -16.066 24.728 1.00 93.94 340 GLY A O 1
ATOM 2643 N N . GLY A 1 341 ? -19.799 -14.292 24.510 1.00 93.81 341 GLY A N 1
ATOM 2644 C CA . GLY A 1 341 ? -20.493 -13.399 25.436 1.00 93.81 341 GLY A CA 1
ATOM 2645 C C . GLY A 1 341 ? -21.112 -12.184 24.747 1.00 93.81 341 GLY A C 1
ATOM 2646 O O . GLY A 1 341 ? -21.626 -12.264 23.622 1.00 93.81 341 GLY A O 1
ATOM 2647 N N . ILE A 1 342 ? -21.082 -11.046 25.445 1.00 93.62 342 ILE A N 1
ATOM 2648 C CA . ILE A 1 342 ? -21.600 -9.776 24.929 1.00 93.62 342 ILE A CA 1
ATOM 2649 C C . ILE A 1 342 ? -20.919 -9.431 23.603 1.00 93.62 342 ILE A C 1
ATOM 2651 O O . ILE A 1 342 ? -19.697 -9.511 23.489 1.00 93.62 342 ILE A O 1
ATOM 2655 N N . ASN A 1 343 ? -21.713 -9.049 22.595 1.00 96.31 343 ASN A N 1
ATOM 2656 C CA . ASN A 1 343 ? -21.201 -8.537 21.320 1.00 96.31 343 ASN A CA 1
ATOM 2657 C C . ASN A 1 343 ? -20.149 -9.444 20.653 1.00 96.31 343 ASN A C 1
ATOM 2659 O O . ASN A 1 343 ? -19.267 -8.959 19.946 1.00 96.31 343 ASN A O 1
ATOM 2663 N N . SER A 1 344 ? -20.231 -10.759 20.880 1.00 96.44 344 SER A N 1
ATOM 2664 C CA . SER A 1 344 ? -19.197 -11.729 20.496 1.00 96.44 344 SER A CA 1
ATOM 2665 C C . SER A 1 344 ? -18.807 -11.704 19.017 1.00 96.44 344 SER A C 1
ATOM 2667 O O . SER A 1 344 ? -17.650 -11.966 18.685 1.00 96.44 344 SER A O 1
ATOM 2669 N N . GLN A 1 345 ? -19.724 -11.307 18.131 1.00 94.31 345 GLN A N 1
ATOM 2670 C CA . GLN A 1 345 ? -19.464 -11.123 16.703 1.00 94.31 345 GLN A CA 1
ATOM 2671 C C . GLN A 1 345 ? -18.386 -10.069 16.402 1.00 94.31 345 GLN A C 1
ATOM 2673 O O . GLN A 1 345 ? -17.761 -10.120 15.346 1.00 94.31 345 GLN A O 1
ATOM 2678 N N . PHE A 1 346 ? -18.155 -9.123 17.315 1.00 92.44 346 PHE A N 1
ATOM 2679 C CA . PHE A 1 346 ? -17.172 -8.056 17.150 1.00 92.44 346 PHE A CA 1
ATOM 2680 C C . PHE A 1 346 ? -15.793 -8.412 17.703 1.00 92.44 346 PHE A C 1
ATOM 2682 O O . PHE A 1 346 ? -14.833 -7.735 17.352 1.00 92.44 346 PHE A O 1
ATOM 2689 N N . TYR A 1 347 ? -15.651 -9.470 18.507 1.00 94.31 347 TYR A N 1
ATOM 2690 C CA . TYR A 1 347 ? -14.356 -9.782 19.112 1.00 94.31 347 TYR A CA 1
ATOM 2691 C C . TYR A 1 347 ? -13.347 -10.292 18.075 1.00 94.31 347 TYR A C 1
ATOM 2693 O O . TYR A 1 347 ? -12.268 -9.728 17.943 1.00 94.31 347 TYR A O 1
ATOM 2701 N N . GLN A 1 348 ? -13.702 -11.319 17.291 1.00 90.50 348 GLN A N 1
ATOM 2702 C CA . GLN A 1 348 ? -12.757 -11.955 16.356 1.00 90.50 348 GLN A CA 1
ATOM 2703 C C . GLN A 1 348 ? -12.148 -10.971 15.336 1.00 90.50 348 GLN A C 1
ATOM 2705 O O . GLN A 1 348 ? -10.926 -10.958 15.202 1.00 90.50 348 GLN A O 1
ATOM 2710 N N . PRO A 1 349 ? -12.925 -10.089 14.671 1.00 84.69 349 PRO A N 1
ATOM 2711 C CA . PRO A 1 349 ? -12.351 -9.125 13.729 1.00 84.69 349 PRO A CA 1
ATOM 2712 C C . PRO A 1 349 ? -11.504 -8.035 14.398 1.00 84.69 349 PRO A C 1
ATOM 2714 O O . PRO A 1 349 ? -10.705 -7.393 13.723 1.00 84.69 349 PRO A O 1
ATOM 2717 N N . ASN A 1 350 ? -11.679 -7.813 15.705 1.00 87.81 350 ASN A N 1
ATOM 2718 C CA . ASN A 1 350 ? -11.068 -6.709 16.442 1.00 87.81 350 ASN A CA 1
ATOM 2719 C C . ASN A 1 350 ? -10.163 -7.188 17.579 1.00 87.81 350 ASN A C 1
ATOM 2721 O O . ASN A 1 350 ? -9.852 -6.404 18.468 1.00 87.81 350 ASN A O 1
ATOM 2725 N N . GLN A 1 351 ? -9.688 -8.438 17.545 1.00 89.88 351 GLN A N 1
ATOM 2726 C CA . GLN A 1 351 ? -8.860 -9.020 18.609 1.00 89.88 351 GLN A CA 1
ATOM 2727 C C . GLN A 1 351 ? -7.599 -8.188 18.903 1.00 89.88 351 GLN A C 1
ATOM 2729 O O . GLN A 1 351 ? -7.079 -8.200 20.009 1.00 89.88 351 GLN A O 1
ATOM 2734 N N . MET A 1 352 ? -7.122 -7.402 17.934 1.00 84.38 352 MET A N 1
ATOM 2735 C CA . MET A 1 352 ? -6.026 -6.445 18.127 1.00 84.38 352 MET A CA 1
ATOM 2736 C C . MET A 1 352 ? -6.316 -5.322 19.139 1.00 84.38 352 MET A C 1
ATOM 2738 O O . MET A 1 352 ? -5.383 -4.619 19.530 1.00 84.38 352 MET A O 1
ATOM 2742 N N . LEU A 1 353 ? -7.585 -5.108 19.498 1.00 90.25 353 LEU A N 1
ATOM 2743 C CA . LEU A 1 353 ? -8.017 -4.179 20.537 1.00 90.25 353 LEU A CA 1
ATOM 2744 C C . LEU A 1 353 ? -8.013 -4.816 21.928 1.00 90.25 353 LEU A C 1
ATOM 2746 O O . LEU A 1 353 ? -8.153 -4.068 22.873 1.00 90.25 353 LEU A O 1
ATOM 2750 N N . ASP A 1 354 ? -7.842 -6.134 22.073 1.00 92.75 354 ASP A N 1
ATOM 2751 C CA . ASP A 1 354 ? -7.611 -6.799 23.366 1.00 92.75 354 ASP A CA 1
ATOM 2752 C C . ASP A 1 354 ? -6.120 -6.636 23.712 1.00 92.75 354 ASP A C 1
ATOM 2754 O O . ASP A 1 354 ? -5.256 -7.417 23.287 1.00 92.75 354 ASP A O 1
ATOM 2758 N N . THR A 1 355 ? -5.777 -5.517 24.357 1.00 84.62 355 THR A N 1
ATOM 2759 C CA . THR A 1 355 ? -4.379 -5.103 24.528 1.00 84.62 355 THR A CA 1
ATOM 2760 C C . THR A 1 355 ? -3.669 -5.878 25.627 1.00 84.62 355 THR A C 1
ATOM 2762 O O . THR A 1 355 ? -2.445 -6.044 25.534 1.00 84.62 355 THR A O 1
ATOM 2765 N N . ASN A 1 356 ? -4.414 -6.373 26.618 1.00 89.81 356 ASN A N 1
ATOM 2766 C CA . ASN A 1 356 ? -3.906 -7.173 27.730 1.00 89.81 356 ASN A CA 1
ATOM 2767 C C . ASN A 1 356 ? -3.965 -8.701 27.472 1.00 89.81 356 ASN A C 1
ATOM 2769 O O . ASN A 1 356 ? -3.305 -9.461 28.186 1.00 89.81 356 ASN A O 1
ATOM 2773 N N . LYS A 1 357 ? -4.656 -9.139 26.407 1.00 92.06 357 LYS A N 1
ATOM 2774 C CA . LYS A 1 357 ? -4.842 -10.535 25.971 1.00 92.06 357 LYS A CA 1
ATOM 2775 C C . LYS A 1 357 ? -5.581 -11.411 26.983 1.00 92.06 357 LYS A C 1
ATOM 2777 O O . LYS A 1 357 ? -5.287 -12.606 27.084 1.00 92.06 357 LYS A O 1
ATOM 2782 N N . ASP A 1 358 ? -6.522 -10.843 27.729 1.00 95.56 358 ASP A N 1
ATOM 2783 C CA . ASP A 1 358 ? -7.325 -11.575 28.713 1.00 95.56 358 ASP A CA 1
ATOM 2784 C C . ASP A 1 358 ? -8.561 -12.272 28.110 1.00 95.56 358 ASP A C 1
ATOM 2786 O O . ASP A 1 358 ? -9.264 -13.013 28.806 1.00 95.56 358 ASP A O 1
ATOM 2790 N N . GLY A 1 359 ? -8.789 -12.103 26.803 1.00 95.44 359 GLY A N 1
ATOM 2791 C CA . GLY A 1 359 ? -9.921 -12.682 26.089 1.00 95.44 359 GLY A CA 1
ATOM 2792 C C . GLY A 1 359 ? -11.130 -11.753 26.013 1.00 95.44 359 GLY A C 1
ATOM 2793 O O . GLY A 1 359 ? -12.191 -12.194 25.564 1.00 95.44 359 GLY A O 1
ATOM 2794 N N . LYS A 1 360 ? -11.004 -10.493 26.439 1.00 97.56 360 LYS A N 1
ATOM 2795 C CA . LYS A 1 360 ? -12.065 -9.486 26.417 1.00 97.56 360 LYS A CA 1
ATOM 2796 C C . LYS A 1 360 ? -11.532 -8.189 25.831 1.00 97.56 360 LYS A C 1
ATOM 2798 O O . LYS A 1 360 ? -10.368 -7.853 25.954 1.00 97.56 360 LYS A O 1
ATOM 2803 N N . ILE A 1 361 ? -12.415 -7.446 25.181 1.00 98.44 361 ILE A N 1
ATOM 2804 C CA . ILE A 1 361 ? -12.153 -6.048 24.849 1.00 98.44 361 ILE A CA 1
ATOM 2805 C C . ILE A 1 361 ? -12.980 -5.231 25.824 1.00 98.44 361 ILE A C 1
ATOM 2807 O O . ILE A 1 361 ? -14.207 -5.352 25.843 1.00 98.44 361 ILE A O 1
ATOM 2811 N N . THR A 1 362 ? -12.316 -4.429 26.642 1.00 98.62 362 THR A N 1
ATOM 2812 C CA . THR A 1 362 ? -12.917 -3.495 27.595 1.00 98.62 362 THR A CA 1
ATOM 2813 C C . THR A 1 362 ? -12.733 -2.055 27.129 1.00 98.62 362 THR A C 1
ATOM 2815 O O . THR A 1 362 ? -12.002 -1.771 26.179 1.00 98.62 362 THR A O 1
ATOM 2818 N N . VAL A 1 363 ? -13.393 -1.110 27.798 1.00 98.50 363 VAL A N 1
ATOM 2819 C CA . VAL A 1 363 ? -13.152 0.321 27.554 1.00 98.50 363 VAL A CA 1
ATOM 2820 C C . VAL A 1 363 ? -11.701 0.704 27.888 1.00 98.50 363 VAL A C 1
ATOM 2822 O O . VAL A 1 363 ? -11.118 1.517 27.172 1.00 98.50 363 VAL A O 1
ATOM 2825 N N . SER A 1 364 ? -11.092 0.055 28.885 1.00 98.38 364 SER A N 1
ATOM 2826 C CA . SER A 1 364 ? -9.678 0.220 29.238 1.00 98.38 364 SER A CA 1
ATOM 2827 C C . SER A 1 364 ? -8.752 -0.175 28.092 1.00 98.38 364 SER A C 1
ATOM 2829 O O . SER A 1 364 ? -7.793 0.541 27.815 1.00 98.38 364 SER A O 1
ATOM 2831 N N . ASP A 1 365 ? -9.044 -1.262 27.374 1.00 98.25 365 ASP A N 1
ATOM 2832 C CA . ASP A 1 365 ? -8.213 -1.652 26.231 1.00 98.25 365 ASP A CA 1
ATOM 2833 C C . ASP A 1 365 ? -8.318 -0.639 25.077 1.00 98.25 365 ASP A C 1
ATOM 2835 O O . ASP A 1 365 ? -7.332 -0.339 24.394 1.00 98.25 365 ASP A O 1
ATOM 2839 N N . LEU A 1 366 ? -9.498 -0.029 24.893 1.00 98.25 366 LEU A N 1
ATOM 2840 C CA . LEU A 1 366 ? -9.667 1.079 23.949 1.00 98.25 366 LEU A CA 1
ATOM 2841 C C . LEU A 1 366 ? -8.836 2.300 24.373 1.00 98.25 366 LEU A C 1
ATOM 2843 O O . LEU A 1 366 ? -8.182 2.909 23.525 1.00 98.25 366 LEU A O 1
ATOM 2847 N N . THR A 1 367 ? -8.807 2.633 25.668 1.00 98.19 367 THR A N 1
ATOM 2848 C CA . THR A 1 367 ? -7.922 3.677 26.213 1.00 98.19 367 THR A CA 1
ATOM 2849 C C . THR A 1 367 ? -6.455 3.352 25.918 1.00 98.19 367 THR A C 1
ATOM 2851 O O . THR A 1 367 ? -5.749 4.179 25.340 1.00 98.19 367 THR A O 1
ATOM 2854 N N . GLU A 1 368 ? -6.001 2.134 26.226 1.00 94.62 368 GLU A N 1
ATOM 2855 C CA . GLU A 1 368 ? -4.619 1.700 25.989 1.00 94.62 368 GLU A CA 1
ATOM 2856 C C . GLU A 1 368 ? -4.229 1.745 24.512 1.00 94.62 368 GLU A C 1
ATOM 2858 O O . GLU A 1 368 ? -3.092 2.090 24.172 1.00 94.62 368 GLU A O 1
ATOM 2863 N N . ARG A 1 369 ? -5.159 1.416 23.611 1.00 92.94 369 ARG A N 1
ATOM 2864 C CA . ARG A 1 369 ? -4.930 1.533 22.171 1.00 92.94 369 ARG A CA 1
ATOM 2865 C C . ARG A 1 369 ? -4.629 2.977 21.778 1.00 92.94 369 ARG A C 1
ATOM 2867 O O . ARG A 1 369 ? -3.663 3.196 21.047 1.00 92.94 369 ARG A O 1
ATOM 2874 N N . ILE A 1 370 ? -5.393 3.946 22.278 1.00 96.06 370 ILE A N 1
ATOM 2875 C CA . ILE A 1 370 ? -5.125 5.363 22.003 1.00 96.06 370 ILE A CA 1
ATOM 2876 C C . ILE A 1 370 ? -3.809 5.801 22.646 1.00 96.06 370 ILE A C 1
ATOM 2878 O O . ILE A 1 370 ? -2.982 6.399 21.965 1.00 96.06 370 ILE A O 1
ATOM 2882 N N . THR A 1 371 ? -3.531 5.398 23.887 1.00 92.81 371 THR A N 1
ATOM 2883 C CA . THR A 1 371 ? -2.244 5.689 24.538 1.00 92.81 371 THR A CA 1
ATOM 2884 C C . THR A 1 371 ? -1.045 5.162 23.744 1.00 92.81 371 THR A C 1
ATOM 2886 O O . THR A 1 371 ? -0.017 5.829 23.691 1.00 92.81 371 THR A O 1
ATOM 2889 N N . LYS A 1 372 ? -1.150 3.989 23.102 1.00 87.25 372 LYS A N 1
ATOM 2890 C CA . LYS A 1 372 ? -0.091 3.449 22.226 1.00 87.25 372 LYS A CA 1
ATOM 2891 C C . LYS A 1 372 ? 0.057 4.234 20.924 1.00 87.25 372 LYS A C 1
ATOM 2893 O O . LYS A 1 372 ? 1.173 4.392 20.443 1.00 87.25 372 LYS A O 1
ATOM 2898 N N . VAL A 1 373 ? -1.050 4.704 20.349 1.00 86.50 373 VAL A N 1
ATOM 2899 C CA . VAL A 1 373 ? -1.039 5.551 19.144 1.00 86.50 373 VAL A CA 1
ATOM 2900 C C . VAL A 1 373 ? -0.400 6.911 19.430 1.00 86.50 373 VAL A C 1
ATOM 2902 O O . VAL A 1 373 ? 0.310 7.446 18.583 1.00 86.50 373 VAL A O 1
ATOM 2905 N N . GLN A 1 374 ? -0.584 7.435 20.641 1.00 92.31 374 GLN A N 1
ATOM 2906 C CA . GLN A 1 374 ? -0.054 8.723 21.084 1.00 92.31 374 GLN A CA 1
ATOM 2907 C C . GLN A 1 374 ? 1.446 8.690 21.457 1.00 92.31 374 GLN A C 1
ATOM 2909 O O . GLN A 1 374 ? 1.896 9.422 22.338 1.00 92.31 374 GLN A O 1
ATOM 2914 N N . GLN A 1 375 ? 2.239 7.823 20.820 1.00 81.88 375 GLN A N 1
ATOM 2915 C CA . GLN A 1 375 ? 3.663 7.645 21.112 1.00 81.88 375 GLN A CA 1
ATOM 2916 C C . GLN A 1 375 ? 4.524 7.698 19.847 1.00 81.88 375 GLN A C 1
ATOM 2918 O O . GLN A 1 375 ? 4.126 7.275 18.762 1.00 81.88 375 GLN A O 1
ATOM 2923 N N . GLY A 1 376 ? 5.764 8.159 20.020 1.00 80.25 376 GLY A N 1
ATOM 2924 C CA . GLY A 1 376 ? 6.802 8.139 18.993 1.00 80.25 376 GLY A CA 1
ATOM 2925 C C . GLY A 1 376 ? 6.770 9.330 18.035 1.00 80.25 376 GLY A C 1
ATOM 2926 O O . GLY A 1 376 ? 5.843 10.135 18.013 1.00 80.25 376 GLY A O 1
ATOM 2927 N N . ALA A 1 377 ? 7.797 9.403 17.185 1.00 74.12 377 ALA A N 1
ATOM 2928 C CA . ALA A 1 377 ? 8.108 10.588 16.380 1.00 74.12 377 ALA A CA 1
ATOM 2929 C C . ALA A 1 377 ? 6.970 11.062 15.456 1.00 74.12 377 ALA A C 1
ATOM 2931 O O . ALA A 1 377 ? 6.858 12.251 15.159 1.00 74.12 377 ALA A O 1
ATOM 2932 N N . ARG A 1 378 ? 6.124 10.138 14.983 1.00 82.62 378 ARG A N 1
ATOM 2933 C CA . ARG A 1 378 ? 4.947 10.475 14.173 1.00 82.62 378 ARG A CA 1
ATOM 2934 C C . ARG A 1 378 ? 3.912 11.245 14.994 1.00 82.62 378 ARG A C 1
ATOM 2936 O O . ARG A 1 378 ? 3.423 12.274 14.531 1.00 82.62 378 ARG A O 1
ATOM 2943 N N . TRP A 1 379 ? 3.611 10.764 16.199 1.00 90.62 379 TRP A N 1
ATOM 2944 C CA . TRP A 1 379 ? 2.698 11.448 17.106 1.00 90.62 379 TRP A CA 1
ATOM 2945 C C . TRP A 1 379 ? 3.279 12.774 17.593 1.00 90.62 379 TRP A C 1
ATOM 2947 O O . TRP A 1 379 ? 2.572 13.774 17.582 1.00 90.62 379 TRP A O 1
ATOM 2957 N N . ASP A 1 380 ? 4.574 12.821 17.918 1.00 85.62 380 ASP A N 1
ATOM 2958 C CA . ASP A 1 380 ? 5.241 14.061 18.337 1.00 85.62 380 ASP A CA 1
ATOM 2959 C C . ASP A 1 380 ? 5.077 15.176 17.289 1.00 85.62 380 ASP A C 1
ATOM 2961 O O . ASP A 1 380 ? 4.805 16.330 17.625 1.00 85.62 380 ASP A O 1
ATOM 2965 N N . ALA A 1 381 ? 5.168 14.827 16.002 1.00 85.06 381 ALA A N 1
ATOM 2966 C CA . ALA A 1 381 ? 4.934 15.760 14.904 1.00 85.06 381 ALA A CA 1
ATOM 2967 C C . ALA A 1 381 ? 3.459 16.193 14.777 1.00 85.06 381 ALA A C 1
ATOM 2969 O O . ALA A 1 381 ? 3.192 17.371 14.536 1.00 85.06 381 ALA A O 1
ATOM 2970 N N . LEU A 1 382 ? 2.494 15.286 14.972 1.00 89.94 382 LEU A N 1
ATOM 2971 C CA . LEU A 1 382 ? 1.065 15.641 15.026 1.00 89.94 382 LEU A CA 1
ATOM 2972 C C . LEU A 1 382 ? 0.757 16.577 16.191 1.00 89.94 382 LEU A C 1
ATOM 2974 O O . LEU A 1 382 ? 0.032 17.558 16.026 1.00 89.94 382 LEU A O 1
ATOM 2978 N N . LEU A 1 383 ? 1.318 16.280 17.360 1.00 93.56 383 LEU A N 1
ATOM 2979 C CA . LEU A 1 383 ? 1.122 17.051 18.575 1.00 93.56 383 LEU A CA 1
ATOM 2980 C C . LEU A 1 383 ? 1.725 18.453 18.440 1.00 93.56 383 LEU A C 1
ATOM 2982 O O . LEU A 1 383 ? 1.091 19.431 18.832 1.00 93.56 383 LEU A O 1
ATOM 2986 N N . ALA A 1 384 ? 2.903 18.573 17.819 1.00 91.19 384 ALA A N 1
ATOM 2987 C CA . ALA A 1 384 ? 3.501 19.862 17.479 1.00 91.19 384 ALA A CA 1
ATOM 2988 C C . ALA A 1 384 ? 2.547 20.712 16.617 1.00 91.19 384 ALA A C 1
ATOM 2990 O O . ALA A 1 384 ? 2.245 21.853 16.969 1.00 91.19 384 ALA A O 1
ATOM 2991 N N . LEU A 1 385 ? 1.980 20.130 15.556 1.00 91.50 385 LEU A N 1
ATOM 2992 C CA . LEU A 1 385 ? 1.029 20.822 14.680 1.00 91.50 385 LEU A CA 1
ATOM 2993 C C . LEU A 1 385 ? -0.285 21.183 15.386 1.00 91.50 385 LEU A C 1
ATOM 2995 O O . LEU A 1 385 ? -0.807 22.286 15.202 1.00 91.50 385 LEU A O 1
ATOM 2999 N N . LEU A 1 386 ? -0.814 20.289 16.227 1.00 94.62 386 LEU A N 1
ATOM 3000 C CA . LEU A 1 386 ? -2.013 20.548 17.030 1.00 94.62 386 LEU A CA 1
ATOM 3001 C C . LEU A 1 386 ? -1.805 21.744 17.974 1.00 94.62 386 LEU A C 1
ATOM 3003 O O . LEU A 1 386 ? -2.693 22.601 18.113 1.00 94.62 386 LEU A O 1
ATOM 3007 N N . ASN A 1 387 ? -0.611 21.833 18.560 1.00 91.25 387 ASN A N 1
ATOM 3008 C CA . ASN A 1 387 ? -0.189 22.915 19.444 1.00 91.25 387 ASN A CA 1
ATOM 3009 C C . ASN A 1 387 ? 0.200 24.203 18.698 1.00 91.25 387 ASN A C 1
ATOM 3011 O O . ASN A 1 387 ? 0.332 25.249 19.331 1.00 91.25 387 ASN A O 1
ATOM 3015 N N . GLY A 1 388 ? 0.275 24.165 17.364 1.00 80.44 388 GLY A N 1
ATOM 3016 C CA . GLY A 1 388 ? 0.559 25.323 16.515 1.00 80.44 388 GLY A CA 1
ATOM 3017 C C . GLY A 1 388 ? 2.046 25.655 16.375 1.00 80.44 388 GLY A C 1
ATOM 3018 O O . GLY A 1 388 ? 2.364 26.824 16.155 1.00 80.44 388 GLY A O 1
ATOM 3019 N N . ALA A 1 389 ? 2.922 24.660 16.544 1.00 56.81 389 ALA A N 1
ATOM 3020 C CA . ALA A 1 389 ? 4.363 24.764 16.310 1.00 56.81 389 ALA A CA 1
ATOM 3021 C C . ALA A 1 389 ? 4.740 24.654 14.825 1.00 56.81 389 ALA A C 1
ATOM 3023 O O . ALA A 1 389 ? 3.982 24.016 14.053 1.00 56.81 389 ALA A O 1
#